Protein AF-A0A6G0UKP2-F1 (afdb_monomer)

Solvent-accessible surface area (backbone atoms only — not comparable to full-atom values): 22882 Å² total; per-residue (Å²): 133,86,82,92,86,83,90,76,91,82,87,79,78,79,82,90,71,89,78,78,77,58,95,48,67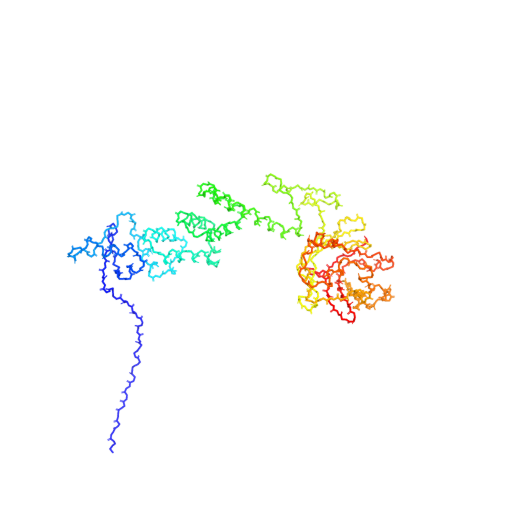,31,33,39,34,22,80,94,44,76,45,80,42,42,44,70,63,44,30,76,52,10,70,52,41,34,45,74,73,64,33,81,91,53,76,84,80,73,79,55,61,46,79,42,85,92,57,55,49,67,60,52,52,55,41,55,51,31,73,76,40,64,86,68,66,43,88,88,49,40,56,60,41,49,52,50,22,59,74,43,50,21,58,73,55,42,52,48,55,49,50,55,59,68,34,60,76,61,50,69,72,54,51,69,71,54,50,51,52,51,49,48,42,40,59,79,68,65,54,60,68,71,55,55,51,50,47,36,54,58,56,15,68,57,53,73,71,59,52,65,70,64,48,49,82,81,75,42,57,71,69,58,37,49,50,29,51,52,44,24,52,52,47,52,50,50,52,46,33,67,73,48,69,69,59,79,83,83,81,56,93,92,39,90,77,74,47,83,29,65,26,89,86,73,73,41,81,35,83,40,95,65,83,95,44,27,56,37,51,43,35,27,60,85,73,78,40,48,29,33,43,46,77,23,28,31,29,22,15,28,72,85,71,46,56,20,62,50,97,92,34,39,18,48,27,52,37,12,34,40,31,44,57,34,32,31,42,37,17,75,54,72,46,87,42,73,87,53,29,36,29,23,27,25,33,31,43,80,38,96,88,68,30,55,39,21,53,77,20,37,46,67,34,97,87,47,59,44,69,80,18,38,44,69,68,19,76,81,69,37,55,66,45,54,54,58,21,41,56,44,80,44,46,38,62,46,31,49,76,80,70,69,23,73,50,62,44,80,39,66,74,69,57,72,78,51,49,71,70,54,52,44,45,28,34,40,35,40,33,35,26,40,85,89,42,70,35,29,48,43,32,40,43,54,87,46,89,51,32,42,31,44,116

Sequence (407 aa):
MTELCDLSHEVFEIPSSSISTPERPFKLLVKNEVFTIDSEKFRKLSPIFAVMCFGRDFENGRELTREIVDEKSHDIAVFIKCLQNSGNINEANFPTILRLATKYQVKSLVEACENFILDAAELNKLRADQVLTLIIAANDHHLRRAVLEHLVLRLGKEDRLTFNRLKLSRFLPSHLYGAVIATNMNMIQAREIERMNGHVFRLERSKVASRRSMCDKCKKIIEASHCDGCRLTLYTSDGAYNAHFQNAVGATYDNAGTPSCYQSKPNLKLPGTLQLVSGQLVVKNAMNLVGSTQALLTLKKDSWLIGTVCDHGSSKNPLIPDSDCKFALCGNATTLCTALGTPGTHSLGEIEGDLGINGTIELPALSDAIMGILKGRWQATLDIQTQGTVVASIKIPSNEDYIDVQQ

Radius of gyration: 35.24 Å; Cα contacts (8 Å, |Δi|>4): 706; chains: 1; bounding box: 110×50×98 Å

Structure (mmCIF, N/CA/C/O backbone):
data_AF-A0A6G0UKP2-F1
#
_entry.id   AF-A0A6G0UKP2-F1
#
loop_
_atom_site.group_PDB
_atom_site.id
_atom_site.type_symbol
_atom_site.label_atom_id
_atom_site.label_alt_id
_atom_site.label_comp_id
_atom_site.label_asym_id
_atom_site.label_entity_id
_atom_site.label_seq_id
_atom_site.pdbx_PDB_ins_code
_atom_site.Cartn_x
_atom_site.Cartn_y
_atom_site.Cartn_z
_atom_site.occupancy
_atom_site.B_iso_or_equiv
_atom_site.auth_seq_id
_atom_site.auth_comp_id
_atom_site.auth_asym_id
_atom_site.auth_atom_id
_atom_site.pdbx_PDB_model_num
ATOM 1 N N . MET A 1 1 ? 80.699 -29.518 6.550 1.00 36.81 1 MET A N 1
ATOM 2 C CA . MET A 1 1 ? 80.566 -28.915 5.212 1.00 36.81 1 MET A CA 1
ATOM 3 C C . MET A 1 1 ? 79.156 -28.342 5.181 1.00 36.81 1 MET A C 1
ATOM 5 O O . MET A 1 1 ? 78.252 -29.095 4.865 1.00 36.81 1 MET A O 1
ATOM 9 N N . THR A 1 2 ? 78.840 -27.191 5.803 1.00 31.08 2 THR A N 1
ATOM 10 C CA . THR A 1 2 ? 79.335 -25.807 5.530 1.00 31.08 2 THR A CA 1
ATOM 11 C C . THR A 1 2 ? 79.247 -25.530 4.026 1.00 31.08 2 THR A C 1
ATOM 13 O O . THR A 1 2 ? 79.860 -26.296 3.295 1.00 31.08 2 THR A O 1
ATOM 16 N N . GLU A 1 3 ? 78.460 -24.598 3.469 1.00 29.59 3 GLU A N 1
ATOM 17 C CA . GLU A 1 3 ? 78.025 -23.209 3.791 1.00 29.59 3 GLU A CA 1
ATOM 18 C C . GLU A 1 3 ? 76.527 -23.025 3.376 1.00 29.59 3 GLU A C 1
ATOM 20 O O . GLU A 1 3 ? 76.052 -23.807 2.560 1.00 29.59 3 GLU A O 1
ATOM 25 N N . LEU A 1 4 ? 75.619 -22.192 3.921 1.00 33.00 4 LEU A N 1
ATOM 26 C CA . LEU A 1 4 ? 75.546 -20.754 4.273 1.00 33.00 4 LEU A CA 1
ATOM 27 C C . LEU A 1 4 ? 75.692 -19.752 3.104 1.00 33.00 4 LEU A C 1
ATOM 29 O O . LEU A 1 4 ? 76.800 -19.530 2.639 1.00 33.00 4 LEU A O 1
ATOM 33 N N . CYS A 1 5 ? 74.563 -19.147 2.690 1.00 28.81 5 CYS A N 1
ATOM 34 C CA . CYS A 1 5 ? 74.317 -17.721 2.347 1.00 28.81 5 CYS A CA 1
ATOM 35 C C . CYS A 1 5 ? 72.982 -17.642 1.556 1.00 28.81 5 CYS A C 1
ATOM 37 O O . CYS A 1 5 ? 72.888 -18.257 0.502 1.00 28.81 5 CYS A O 1
ATOM 39 N N . ASP A 1 6 ? 71.840 -17.140 2.034 1.00 30.05 6 ASP A N 1
ATOM 40 C CA . ASP A 1 6 ? 71.449 -15.869 2.679 1.00 30.05 6 ASP A CA 1
ATOM 41 C C . ASP A 1 6 ? 70.890 -14.829 1.676 1.00 30.05 6 ASP A C 1
ATOM 43 O O . ASP A 1 6 ? 71.486 -14.600 0.627 1.00 30.05 6 ASP A O 1
ATOM 47 N N . LEU A 1 7 ? 69.760 -14.216 2.079 1.00 29.41 7 LEU A N 1
ATOM 48 C CA . LEU A 1 7 ? 69.091 -12.992 1.575 1.00 29.41 7 LEU A CA 1
ATOM 49 C C . LEU A 1 7 ? 68.463 -13.046 0.157 1.00 29.41 7 LEU A C 1
ATOM 51 O O . LEU A 1 7 ? 69.024 -13.605 -0.769 1.00 29.41 7 LEU A O 1
ATOM 55 N N . SER A 1 8 ? 67.303 -12.460 -0.157 1.00 28.69 8 SER A N 1
ATOM 56 C CA . SER A 1 8 ? 66.382 -11.551 0.538 1.00 28.69 8 SER A CA 1
ATOM 57 C C . SER A 1 8 ? 65.118 -11.368 -0.327 1.00 28.69 8 SER A C 1
ATOM 59 O O . SER A 1 8 ? 65.195 -11.458 -1.546 1.00 28.69 8 SER A O 1
ATOM 61 N N . HIS A 1 9 ? 63.986 -11.096 0.331 1.00 33.16 9 HIS A N 1
ATOM 62 C CA . HIS A 1 9 ? 62.784 -10.379 -0.131 1.00 33.16 9 HIS A CA 1
ATOM 63 C C . HIS A 1 9 ? 62.655 -9.976 -1.615 1.00 33.16 9 HIS A C 1
ATOM 65 O O . HIS A 1 9 ? 63.385 -9.111 -2.077 1.00 33.16 9 HIS A O 1
ATOM 71 N N . GLU A 1 10 ? 61.557 -10.409 -2.245 1.00 26.09 10 GLU A N 1
ATOM 72 C CA . GLU A 1 10 ? 60.621 -9.496 -2.920 1.00 26.09 10 GLU A CA 1
ATOM 73 C C . GLU A 1 10 ? 59.236 -10.160 -3.042 1.00 26.09 10 GLU A C 1
ATOM 75 O O . GLU A 1 10 ? 59.048 -11.175 -3.711 1.00 26.09 10 GLU A O 1
ATOM 80 N N . VAL A 1 11 ? 58.256 -9.601 -2.327 1.00 29.59 11 VAL A N 1
ATOM 81 C CA . VAL A 1 11 ? 56.832 -9.895 -2.511 1.00 29.59 11 VAL A CA 1
ATOM 82 C C . VAL A 1 11 ? 56.409 -9.138 -3.764 1.00 29.59 11 VAL A C 1
ATOM 84 O O . VAL A 1 11 ? 56.247 -7.923 -3.716 1.00 29.59 11 VAL A O 1
ATOM 87 N N . PHE A 1 12 ? 56.253 -9.838 -4.886 1.00 27.64 12 PHE A N 1
ATOM 88 C CA . PHE A 1 12 ? 55.600 -9.262 -6.057 1.00 27.64 12 PHE A CA 1
ATOM 89 C C . PHE A 1 12 ? 54.083 -9.341 -5.872 1.00 27.64 12 PHE A C 1
ATOM 91 O O . PHE A 1 12 ? 53.473 -10.408 -5.953 1.00 27.64 12 PHE A O 1
ATOM 98 N N . GLU A 1 13 ? 53.491 -8.181 -5.593 1.00 26.17 13 GLU A N 1
ATOM 99 C CA . GLU A 1 13 ? 52.066 -7.913 -5.752 1.00 26.17 13 GLU A CA 1
ATOM 100 C C . GLU A 1 13 ? 51.617 -8.330 -7.160 1.00 26.17 13 GLU A C 1
ATOM 102 O O . GLU A 1 13 ? 52.235 -7.964 -8.159 1.00 26.17 13 GLU A O 1
ATOM 107 N N . ILE A 1 14 ? 50.525 -9.092 -7.246 1.00 33.19 14 ILE A N 1
ATOM 108 C CA . ILE A 1 14 ? 49.840 -9.380 -8.509 1.00 33.19 14 ILE A CA 1
ATOM 109 C C . ILE A 1 14 ? 48.945 -8.170 -8.812 1.00 33.19 14 ILE A C 1
ATOM 111 O O . ILE A 1 14 ? 47.961 -7.975 -8.092 1.00 33.19 14 ILE A O 1
ATOM 115 N N . PRO A 1 15 ? 49.192 -7.372 -9.868 1.00 31.17 15 PRO A N 1
ATOM 116 C CA . PRO A 1 15 ? 48.238 -6.364 -10.283 1.00 31.17 15 PRO A CA 1
ATOM 117 C C . PRO A 1 15 ? 47.111 -7.071 -11.035 1.00 31.17 15 PRO A C 1
ATOM 119 O O . PRO A 1 15 ? 47.266 -7.559 -12.156 1.00 31.17 15 PRO A O 1
ATOM 122 N N . SER A 1 16 ? 45.948 -7.113 -10.399 1.00 44.06 16 SER A N 1
ATOM 123 C CA . SER A 1 16 ? 44.671 -7.434 -11.019 1.00 44.06 16 SER A CA 1
ATOM 124 C C . SER A 1 16 ? 44.373 -6.463 -12.168 1.00 44.06 16 SER A C 1
ATOM 126 O O . SER A 1 16 ? 43.962 -5.328 -11.936 1.00 44.06 16 SER A O 1
ATOM 128 N N . SER A 1 17 ? 44.546 -6.908 -13.412 1.00 35.50 17 SER A N 1
ATOM 129 C CA . SER A 1 17 ? 43.936 -6.272 -14.588 1.00 35.50 17 SER A CA 1
ATOM 130 C C . SER A 1 17 ? 43.798 -7.273 -15.740 1.00 35.50 17 SER A C 1
ATOM 132 O O . SER A 1 17 ? 44.585 -7.311 -16.680 1.00 35.50 17 SER A O 1
ATOM 134 N N . SER A 1 18 ? 42.772 -8.122 -15.683 1.00 33.22 18 SER A N 1
ATOM 135 C CA . SER A 1 18 ? 42.379 -8.943 -16.830 1.00 33.22 18 SER A CA 1
ATOM 136 C C . SER A 1 18 ? 41.598 -8.094 -17.838 1.00 33.22 18 SER A C 1
ATOM 138 O O . SER A 1 18 ? 40.371 -8.112 -17.893 1.00 33.22 18 SER A O 1
ATOM 140 N N . ILE A 1 19 ? 42.317 -7.346 -18.675 1.00 42.78 19 ILE A N 1
ATOM 141 C CA . ILE A 1 19 ? 41.770 -6.900 -19.959 1.00 42.78 19 ILE A CA 1
ATOM 142 C C . ILE A 1 19 ? 41.821 -8.119 -20.884 1.00 42.78 19 ILE A C 1
ATOM 144 O O . ILE A 1 19 ? 42.862 -8.436 -21.452 1.00 42.78 19 ILE A O 1
ATOM 148 N N . SER A 1 20 ? 40.711 -8.851 -20.992 1.00 40.31 20 SER A N 1
ATOM 149 C CA . SER A 1 20 ? 40.589 -9.954 -21.947 1.00 40.31 20 SER A CA 1
ATOM 150 C C . SER A 1 20 ? 40.549 -9.392 -23.370 1.00 40.31 20 SER A C 1
ATOM 152 O O . SER A 1 20 ? 39.584 -8.722 -23.751 1.00 40.31 20 SER A O 1
ATOM 154 N N . THR A 1 21 ? 41.588 -9.647 -24.157 1.00 46.41 21 THR A N 1
ATOM 155 C CA . THR A 1 21 ? 41.611 -9.383 -25.599 1.00 46.41 21 THR A CA 1
ATOM 156 C C . THR A 1 21 ? 40.528 -10.225 -26.292 1.00 46.41 21 THR A C 1
ATOM 158 O O . THR A 1 21 ? 40.447 -11.424 -26.029 1.00 46.41 21 THR A O 1
ATOM 161 N N . PRO A 1 22 ? 39.676 -9.639 -27.157 1.00 57.50 22 PRO A N 1
ATOM 162 C CA . PRO A 1 22 ? 38.594 -10.376 -27.808 1.00 57.50 22 PRO A CA 1
ATOM 163 C C . PRO A 1 22 ? 39.159 -11.419 -28.782 1.00 57.50 22 PRO A C 1
ATOM 165 O O . PRO A 1 22 ? 39.913 -11.065 -29.687 1.00 57.50 22 PRO A O 1
ATOM 168 N N . GLU A 1 23 ? 38.761 -12.687 -28.629 1.00 61.19 23 GLU A N 1
ATOM 169 C CA . GLU A 1 23 ? 39.230 -13.815 -29.460 1.00 61.19 23 GLU A CA 1
ATOM 170 C C . GLU A 1 23 ? 38.886 -13.637 -30.951 1.00 61.19 23 GLU A C 1
ATOM 172 O O . GLU A 1 23 ? 39.600 -14.129 -31.825 1.00 61.19 23 GLU A O 1
ATOM 177 N N . ARG A 1 24 ? 37.826 -12.872 -31.260 1.00 70.12 24 ARG A N 1
ATOM 178 C CA . ARG A 1 24 ? 37.484 -12.431 -32.620 1.00 70.12 24 ARG A CA 1
ATOM 179 C C . ARG A 1 24 ? 36.865 -11.024 -32.609 1.00 70.12 24 ARG A C 1
ATOM 181 O O . ARG A 1 24 ? 35.644 -10.901 -32.436 1.00 70.12 24 ARG A O 1
ATOM 188 N N . PRO A 1 25 ? 37.668 -9.960 -32.798 1.00 76.81 25 PRO A N 1
ATOM 189 C CA . PRO A 1 25 ? 37.163 -8.593 -32.816 1.00 76.81 25 PRO A CA 1
ATOM 190 C C . PRO A 1 25 ? 36.304 -8.345 -34.061 1.00 76.81 25 PRO A C 1
ATOM 192 O O . PRO A 1 25 ? 36.732 -8.602 -35.186 1.00 76.81 25 PRO A O 1
ATOM 195 N N . PHE A 1 26 ? 35.103 -7.811 -33.854 1.00 84.88 26 PHE A N 1
ATOM 196 C CA . PHE A 1 26 ? 34.195 -7.370 -34.912 1.00 84.88 26 PHE A CA 1
ATOM 197 C C . PHE A 1 26 ? 33.881 -5.892 -34.731 1.00 84.88 26 PHE A C 1
ATOM 199 O O . PHE A 1 26 ? 33.738 -5.410 -33.608 1.00 84.88 26 PHE A O 1
ATOM 206 N N . LYS A 1 27 ? 33.820 -5.155 -35.834 1.00 88.94 27 LYS A N 1
ATOM 207 C CA . LYS A 1 27 ? 33.663 -3.704 -35.855 1.00 88.94 27 LYS A CA 1
ATOM 208 C C . LYS A 1 27 ? 32.218 -3.347 -36.177 1.00 88.94 27 LYS A C 1
ATOM 210 O O . LYS A 1 27 ? 31.668 -3.765 -37.188 1.00 88.94 27 LYS A O 1
ATOM 215 N N . LEU A 1 28 ? 31.599 -2.535 -35.338 1.00 89.50 28 LEU A N 1
ATOM 216 C CA . LEU A 1 28 ? 30.326 -1.894 -35.637 1.00 89.50 28 LEU A CA 1
ATOM 217 C C . LEU A 1 28 ? 30.610 -0.441 -35.999 1.00 89.50 28 LEU A C 1
ATOM 219 O O . LEU A 1 28 ? 31.104 0.311 -35.161 1.00 89.50 28 LEU A O 1
ATOM 223 N N . LEU A 1 29 ? 30.326 -0.056 -37.239 1.00 90.12 29 LEU A N 1
ATOM 224 C CA . LEU A 1 29 ? 30.385 1.329 -37.689 1.00 90.12 29 LEU A CA 1
ATOM 225 C C . LEU A 1 29 ? 29.016 1.969 -37.447 1.00 90.12 29 LEU A C 1
ATOM 227 O O . LEU A 1 29 ? 28.033 1.583 -38.070 1.00 90.12 29 LEU A O 1
ATOM 231 N N . VAL A 1 30 ? 28.937 2.930 -36.532 1.00 91.50 30 VAL A N 1
ATOM 232 C CA . VAL A 1 30 ? 27.705 3.674 -36.241 1.00 91.50 30 VAL A CA 1
ATOM 233 C C . VAL A 1 30 ? 27.963 5.130 -36.587 1.00 91.50 30 VAL A C 1
ATOM 235 O O . VAL A 1 30 ? 28.650 5.843 -35.844 1.00 91.50 30 VAL A O 1
ATOM 238 N N . LYS A 1 31 ? 27.421 5.577 -37.722 1.00 88.00 31 LYS A N 1
ATOM 239 C CA . LYS A 1 31 ? 27.750 6.878 -38.322 1.00 88.00 31 LYS A CA 1
ATOM 240 C C . LYS A 1 31 ? 29.263 7.005 -38.546 1.00 88.00 31 LYS A C 1
ATOM 242 O O . LYS A 1 31 ? 29.802 6.334 -39.414 1.00 88.00 31 LYS A O 1
ATOM 247 N N . ASN A 1 32 ? 29.950 7.810 -37.733 1.00 86.31 32 ASN A N 1
ATOM 248 C CA . ASN A 1 32 ? 31.384 8.082 -37.867 1.00 86.31 32 ASN A CA 1
ATOM 249 C C . ASN A 1 32 ? 32.233 7.417 -36.767 1.00 86.31 32 ASN A C 1
ATOM 251 O O . ASN A 1 32 ? 33.435 7.662 -36.701 1.00 86.31 32 ASN A O 1
ATOM 255 N N . GLU A 1 33 ? 31.632 6.606 -35.891 1.00 92.38 33 GLU A N 1
ATOM 256 C CA . GLU A 1 33 ? 32.331 5.944 -34.782 1.00 92.38 33 GLU A CA 1
ATOM 257 C C . GLU A 1 33 ? 32.397 4.429 -34.988 1.00 92.38 33 GLU A C 1
ATOM 259 O O . GLU A 1 33 ? 31.435 3.808 -35.441 1.00 92.38 33 GLU A O 1
ATOM 264 N N . VAL A 1 34 ? 33.538 3.833 -34.628 1.00 91.94 34 VAL A N 1
ATOM 265 C CA . VAL A 1 34 ? 33.784 2.391 -34.749 1.00 91.94 34 VAL A CA 1
ATOM 266 C C . VAL A 1 34 ? 33.871 1.763 -33.364 1.00 91.94 34 VAL A C 1
ATOM 268 O O . VAL A 1 34 ? 34.773 2.072 -32.587 1.00 91.94 34 VAL A O 1
ATOM 271 N N . PHE A 1 35 ? 32.974 0.823 -33.081 1.00 90.88 35 PHE A N 1
ATOM 272 C CA . PHE A 1 35 ? 32.962 0.043 -31.847 1.00 90.88 35 PHE A CA 1
ATOM 273 C C . PHE A 1 35 ? 33.532 -1.346 -32.106 1.00 90.88 35 PHE A C 1
ATOM 275 O O . PHE A 1 35 ? 33.054 -2.052 -32.989 1.00 90.88 35 PHE A O 1
ATOM 282 N N . THR A 1 36 ? 34.537 -1.757 -31.332 1.00 90.00 36 THR A N 1
ATOM 283 C CA . THR A 1 36 ? 35.075 -3.124 -31.412 1.00 90.00 36 THR A CA 1
ATOM 284 C C . THR A 1 36 ? 34.399 -3.994 -30.361 1.00 90.00 36 THR A C 1
ATOM 286 O O . THR A 1 36 ? 34.449 -3.679 -29.173 1.00 90.00 36 THR A O 1
ATOM 289 N N . ILE A 1 37 ? 33.767 -5.081 -30.797 1.00 89.38 37 ILE A N 1
ATOM 290 C CA . ILE A 1 37 ? 33.046 -6.029 -29.945 1.00 89.38 37 ILE A CA 1
ATOM 291 C C . ILE A 1 37 ? 33.638 -7.436 -30.053 1.00 89.38 37 ILE A C 1
ATOM 293 O O . ILE A 1 37 ? 34.274 -7.793 -31.045 1.00 89.38 37 ILE A O 1
ATOM 297 N N . ASP A 1 38 ? 33.396 -8.243 -29.023 1.00 88.44 38 ASP A N 1
ATOM 298 C CA . ASP A 1 38 ? 33.683 -9.675 -29.031 1.00 88.44 38 ASP A CA 1
ATOM 299 C C . ASP A 1 38 ? 32.523 -10.431 -29.696 1.00 88.44 38 ASP A C 1
ATOM 301 O O . ASP A 1 38 ? 31.425 -10.538 -29.138 1.00 88.44 38 ASP A O 1
ATOM 305 N N . SER A 1 39 ? 32.779 -10.952 -30.897 1.00 86.56 39 SER A N 1
ATOM 306 C CA . SER A 1 39 ? 31.781 -11.650 -31.714 1.00 86.56 39 SER A CA 1
ATOM 307 C C . SER A 1 39 ? 31.173 -12.860 -31.008 1.00 86.56 39 SER A C 1
ATOM 309 O O . SER A 1 39 ? 29.967 -13.088 -31.115 1.00 86.56 39 SER A O 1
ATOM 311 N N . GLU A 1 40 ? 31.987 -13.638 -30.288 1.00 86.69 40 GLU A N 1
ATOM 312 C CA . GLU A 1 40 ? 31.547 -14.877 -29.639 1.00 86.69 40 GLU A CA 1
ATOM 313 C C . GLU A 1 40 ? 30.669 -14.575 -28.428 1.00 86.69 40 GLU A C 1
ATOM 315 O O . GLU A 1 40 ? 29.622 -15.201 -28.226 1.00 86.69 40 GLU A O 1
ATOM 320 N N . LYS A 1 41 ? 31.036 -13.551 -27.650 1.00 87.94 41 LYS A N 1
ATOM 321 C CA . LYS A 1 41 ? 30.213 -13.090 -26.530 1.00 87.94 41 LYS A CA 1
ATOM 322 C C . LYS A 1 41 ? 28.873 -12.531 -27.014 1.00 87.94 41 LYS A C 1
ATOM 324 O O . LYS A 1 41 ? 27.828 -12.903 -26.484 1.00 87.94 41 LYS A O 1
ATOM 329 N N . PHE A 1 42 ? 28.880 -11.677 -28.038 1.00 89.56 42 PHE A N 1
ATOM 330 C CA . PHE A 1 42 ? 27.664 -11.034 -28.549 1.00 89.56 42 PHE A CA 1
ATOM 331 C C . PHE A 1 42 ? 26.713 -12.028 -29.226 1.00 89.56 42 PHE A C 1
ATOM 333 O O . PHE A 1 42 ? 25.501 -11.936 -29.031 1.00 89.56 42 PHE A O 1
ATOM 340 N N . ARG A 1 43 ? 27.245 -13.033 -29.935 1.00 88.81 43 ARG A N 1
ATOM 341 C CA . ARG A 1 43 ? 26.456 -14.130 -30.517 1.00 88.81 43 ARG A CA 1
ATOM 342 C C . ARG A 1 43 ? 25.634 -14.879 -29.469 1.00 88.81 43 ARG A C 1
ATOM 344 O O . ARG A 1 43 ? 24.488 -15.231 -29.734 1.00 88.81 43 ARG A O 1
ATOM 351 N N . LYS A 1 44 ? 26.208 -15.141 -28.292 1.00 90.38 44 LYS A N 1
ATOM 352 C CA . LYS A 1 44 ? 25.513 -15.848 -27.201 1.00 90.38 44 LYS A CA 1
ATOM 353 C C . LYS A 1 44 ? 24.410 -15.000 -26.566 1.00 90.38 44 LYS A C 1
ATOM 355 O O . LYS A 1 44 ? 23.440 -15.550 -26.056 1.00 90.38 44 LYS A O 1
ATOM 360 N N . LEU A 1 45 ? 24.555 -13.675 -26.599 1.00 91.88 45 LEU A N 1
ATOM 361 C CA . LEU A 1 45 ? 23.609 -12.730 -26.001 1.00 91.88 45 LEU A CA 1
ATOM 362 C C . LEU A 1 45 ? 22.390 -12.449 -26.885 1.00 91.88 45 LEU A C 1
ATOM 364 O O . LEU A 1 45 ? 21.346 -12.055 -26.366 1.00 91.88 45 LEU A O 1
ATOM 368 N N . SER A 1 46 ? 22.512 -12.617 -28.205 1.00 93.38 46 SER A N 1
ATOM 369 C CA . SER A 1 46 ? 21.457 -12.253 -29.149 1.00 93.38 46 SER A CA 1
ATOM 370 C C . SER A 1 46 ? 21.486 -13.089 -30.430 1.00 93.38 46 SER A C 1
ATOM 372 O O . SER A 1 46 ? 22.528 -13.175 -31.088 1.00 93.38 46 SER A O 1
ATOM 374 N N . PRO A 1 47 ? 20.323 -13.590 -30.886 1.00 92.31 47 PRO A N 1
ATOM 375 C CA . PRO A 1 47 ? 20.208 -14.197 -32.209 1.00 92.31 47 PRO A CA 1
ATOM 376 C C . PRO A 1 47 ? 20.463 -13.188 -33.342 1.00 92.31 47 PRO A C 1
ATOM 378 O O . PRO A 1 47 ? 20.975 -13.567 -34.393 1.00 92.31 47 PRO A O 1
ATOM 381 N N . ILE A 1 48 ? 20.170 -11.899 -33.135 1.00 91.56 48 ILE A N 1
ATOM 382 C CA . ILE A 1 48 ? 20.454 -10.846 -34.117 1.00 91.56 48 ILE A CA 1
ATOM 383 C C . ILE A 1 48 ? 21.961 -10.654 -34.263 1.00 91.56 48 ILE A C 1
ATOM 385 O O . ILE A 1 48 ? 22.450 -10.616 -35.388 1.00 91.56 48 ILE A O 1
ATOM 389 N N . PHE A 1 49 ? 22.717 -10.611 -33.160 1.00 89.88 49 PHE A N 1
ATOM 390 C CA . PHE A 1 49 ? 24.180 -10.551 -33.241 1.00 89.88 49 PHE A CA 1
ATOM 391 C C . PHE A 1 49 ? 24.791 -11.845 -33.791 1.00 89.88 49 PHE A C 1
ATOM 393 O O . PHE A 1 49 ? 25.798 -11.784 -34.490 1.00 89.88 49 PHE A O 1
ATOM 400 N N . ALA A 1 50 ? 24.165 -13.005 -33.570 1.00 88.12 50 ALA A N 1
ATOM 401 C CA . ALA A 1 50 ? 24.588 -14.250 -34.209 1.00 88.12 50 ALA A CA 1
ATOM 402 C C . ALA A 1 50 ? 24.528 -14.154 -35.742 1.00 88.12 50 ALA A C 1
ATOM 404 O O . ALA A 1 50 ? 25.498 -14.488 -36.418 1.00 88.12 50 ALA A O 1
ATOM 405 N N . VAL A 1 51 ? 23.424 -13.641 -36.292 1.00 87.81 51 VAL A N 1
ATOM 406 C CA . VAL A 1 51 ? 23.283 -13.418 -37.740 1.00 87.81 51 VAL A CA 1
ATOM 407 C C . VAL A 1 51 ? 24.171 -12.264 -38.214 1.00 87.81 51 VAL A C 1
ATOM 409 O O . VAL A 1 51 ? 24.784 -12.359 -39.272 1.00 87.81 51 VAL A O 1
ATOM 412 N N . MET A 1 52 ? 24.288 -11.191 -37.433 1.00 85.56 52 MET A N 1
ATOM 413 C CA . MET A 1 52 ? 25.083 -10.016 -37.796 1.00 85.56 52 MET A CA 1
ATOM 414 C C . MET A 1 52 ? 26.581 -10.315 -37.872 1.00 85.56 52 MET A C 1
ATOM 416 O O . MET A 1 52 ? 27.243 -9.739 -38.723 1.00 85.56 52 MET A O 1
ATOM 420 N N . CYS A 1 53 ? 27.110 -11.190 -37.014 1.00 83.38 53 CYS A N 1
ATOM 421 C CA . CYS A 1 53 ? 28.538 -11.515 -36.980 1.00 83.38 53 CYS A CA 1
ATOM 422 C C . CYS A 1 53 ? 28.898 -12.792 -37.772 1.00 83.38 53 CYS A C 1
ATOM 424 O O . CYS A 1 53 ? 30.069 -12.992 -38.095 1.00 83.38 53 CYS A O 1
ATOM 426 N N . PHE A 1 54 ? 27.925 -13.676 -38.050 1.00 79.62 54 PHE A N 1
ATOM 427 C CA . PHE A 1 54 ? 28.156 -15.008 -38.646 1.00 79.62 54 PHE A CA 1
ATOM 428 C C . PHE A 1 54 ? 27.140 -15.398 -39.744 1.00 79.62 54 PHE A C 1
ATOM 430 O O . PHE A 1 54 ? 26.999 -16.579 -40.062 1.00 79.62 54 PHE A O 1
ATOM 437 N N . GLY A 1 55 ? 26.386 -14.444 -40.294 1.00 73.38 55 GLY A N 1
ATOM 438 C CA . GLY A 1 55 ? 25.376 -14.682 -41.332 1.00 73.38 55 GLY A CA 1
ATOM 439 C C . GLY A 1 55 ? 25.942 -15.179 -42.671 1.00 73.38 55 GLY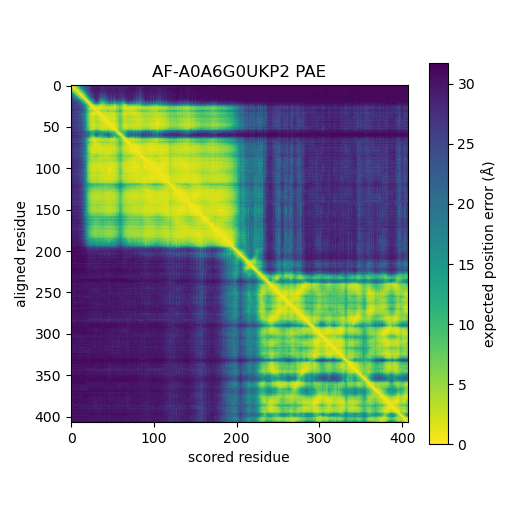 A C 1
ATOM 440 O O . GLY A 1 55 ? 27.150 -15.235 -42.886 1.00 73.38 55 GLY A O 1
ATOM 441 N N . ARG A 1 56 ? 25.056 -15.534 -43.608 1.00 62.00 56 ARG A N 1
ATOM 442 C CA . ARG A 1 56 ? 25.454 -16.049 -44.935 1.00 62.00 56 ARG A CA 1
ATOM 443 C C . ARG A 1 56 ? 26.127 -15.000 -45.828 1.00 62.00 56 ARG A C 1
ATOM 445 O O . ARG A 1 56 ? 26.927 -15.365 -46.675 1.00 62.00 56 ARG A O 1
ATOM 452 N N . ASP A 1 57 ? 25.904 -13.715 -45.560 1.00 57.88 57 ASP A N 1
ATOM 453 C CA . ASP A 1 57 ? 26.570 -12.603 -46.259 1.00 57.88 57 ASP A CA 1
ATOM 454 C C . ASP A 1 57 ? 28.094 -12.548 -46.004 1.00 57.88 57 ASP A C 1
ATOM 456 O O . ASP A 1 57 ? 28.793 -11.742 -46.608 1.00 57.88 57 ASP A O 1
ATOM 460 N N . PHE A 1 58 ? 28.625 -13.394 -45.109 1.00 60.53 58 PHE A N 1
ATOM 461 C CA . PHE A 1 58 ? 30.053 -13.488 -44.782 1.00 60.53 58 PHE A CA 1
ATOM 462 C C . PHE A 1 58 ? 30.796 -14.575 -45.582 1.00 60.53 58 PHE A C 1
ATOM 464 O O . PHE A 1 58 ? 31.936 -14.921 -45.242 1.00 60.53 58 PHE A O 1
ATOM 471 N N . GLU A 1 59 ? 30.184 -15.109 -46.646 1.00 47.59 59 GLU A N 1
ATOM 472 C CA . GLU A 1 59 ? 30.873 -15.952 -47.627 1.00 47.59 59 GLU A CA 1
ATOM 473 C C . GLU A 1 59 ? 32.114 -15.206 -48.163 1.00 47.59 59 GLU A C 1
ATOM 475 O O . GLU A 1 59 ? 32.015 -14.139 -48.763 1.00 47.59 59 GLU A O 1
ATOM 480 N N . ASN A 1 60 ? 33.300 -15.777 -47.910 1.00 49.03 60 ASN A N 1
ATOM 481 C CA . ASN A 1 60 ? 34.657 -15.278 -48.219 1.00 49.03 60 ASN A CA 1
ATOM 482 C C . ASN A 1 60 ? 35.389 -14.441 -47.147 1.00 49.03 60 ASN A C 1
ATOM 484 O O . ASN A 1 60 ? 36.486 -13.945 -47.412 1.00 49.03 60 ASN A O 1
ATOM 488 N N . GLY A 1 61 ? 34.877 -14.357 -45.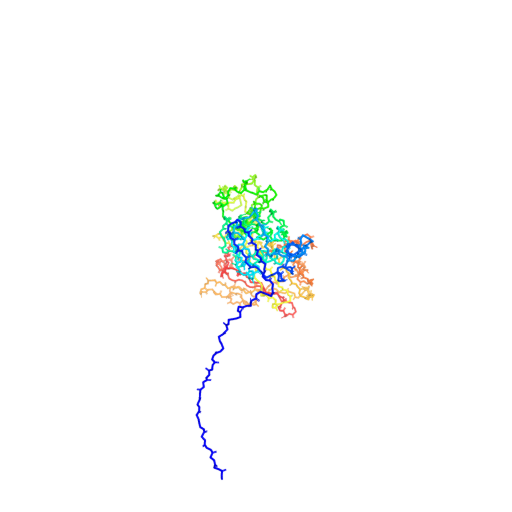914 1.00 54.53 61 GLY A N 1
ATOM 489 C CA . GLY A 1 61 ? 35.718 -14.153 -44.722 1.00 54.53 61 GLY A CA 1
ATOM 490 C C . GLY A 1 61 ? 36.480 -12.825 -44.594 1.00 54.53 61 GLY A C 1
ATOM 491 O O . GLY A 1 61 ? 37.519 -12.806 -43.936 1.00 54.53 61 GLY A O 1
ATOM 492 N N . ARG A 1 62 ? 36.017 -11.719 -45.197 1.00 55.22 62 ARG A N 1
ATOM 493 C CA . ARG A 1 62 ? 36.777 -10.448 -45.187 1.00 55.22 62 ARG A CA 1
ATOM 494 C C . ARG A 1 62 ? 36.124 -9.251 -44.512 1.00 55.22 62 ARG A C 1
ATOM 496 O O . ARG A 1 62 ? 36.857 -8.384 -44.044 1.00 55.22 62 ARG A O 1
ATOM 503 N N . GLU A 1 63 ? 34.806 -9.188 -44.385 1.00 59.97 63 GLU A N 1
ATOM 504 C CA . GLU A 1 63 ? 34.189 -8.034 -43.729 1.00 59.97 63 GLU A CA 1
ATOM 505 C C . GLU A 1 63 ? 33.987 -8.321 -42.243 1.00 59.97 63 GLU A C 1
ATOM 507 O O . GLU A 1 63 ? 33.048 -8.980 -41.829 1.00 59.97 63 GLU A O 1
ATOM 512 N N . LEU A 1 64 ? 34.917 -7.844 -41.414 1.00 73.81 64 LEU A N 1
ATOM 513 C CA . LEU A 1 64 ? 34.780 -7.814 -39.952 1.00 73.81 64 LEU A CA 1
ATOM 514 C C . LEU A 1 64 ? 34.107 -6.516 -39.488 1.00 73.81 64 LEU A C 1
ATOM 516 O O . LEU A 1 64 ? 34.357 -6.073 -38.370 1.00 73.81 64 LEU A O 1
ATOM 520 N N . THR A 1 65 ? 33.315 -5.879 -40.354 1.00 80.88 65 THR A N 1
ATOM 521 C CA . THR A 1 65 ? 32.670 -4.594 -40.084 1.00 80.88 65 THR A CA 1
ATOM 522 C C . THR A 1 65 ? 31.208 -4.635 -40.515 1.00 80.88 65 THR A C 1
ATOM 524 O O . THR A 1 65 ? 30.911 -5.081 -41.618 1.00 80.88 65 THR A O 1
ATOM 527 N N . ARG A 1 66 ? 30.296 -4.131 -39.680 1.00 85.25 66 ARG A N 1
ATOM 528 C CA . ARG A 1 66 ? 28.886 -3.908 -40.038 1.00 85.25 66 ARG A CA 1
ATOM 529 C C . ARG A 1 66 ? 28.497 -2.467 -39.755 1.00 85.25 66 ARG A C 1
ATOM 531 O O . ARG A 1 66 ? 28.803 -1.951 -38.682 1.00 85.25 66 ARG A O 1
ATOM 538 N N . GLU A 1 67 ? 27.798 -1.841 -40.692 1.00 86.88 67 GLU A N 1
ATOM 539 C CA . GLU A 1 67 ? 27.259 -0.497 -40.505 1.00 86.88 67 GLU A CA 1
ATOM 540 C C . GLU A 1 67 ? 25.866 -0.534 -39.854 1.00 86.88 67 GLU A C 1
ATOM 542 O O . GLU A 1 67 ? 25.000 -1.318 -40.248 1.00 86.88 67 GLU A O 1
ATOM 547 N N . ILE A 1 68 ? 25.652 0.321 -38.852 1.00 88.62 68 ILE A N 1
ATOM 548 C CA . ILE A 1 68 ? 24.364 0.579 -38.203 1.00 88.62 68 ILE A CA 1
ATOM 549 C C . ILE A 1 68 ? 23.992 2.032 -38.505 1.00 88.62 68 ILE A C 1
ATOM 551 O O . ILE A 1 68 ? 24.548 2.970 -37.931 1.00 88.62 68 ILE A O 1
ATOM 555 N N . VAL A 1 69 ? 23.044 2.210 -39.423 1.00 87.12 69 VAL A N 1
ATOM 556 C CA . VAL A 1 69 ? 22.666 3.527 -39.966 1.00 87.12 69 VAL A CA 1
ATOM 557 C C . VAL A 1 69 ? 21.551 4.220 -39.182 1.00 87.12 69 VAL A C 1
ATOM 559 O O . VAL A 1 69 ? 21.410 5.440 -39.239 1.00 87.12 69 VAL A O 1
ATOM 562 N N . ASP A 1 70 ? 20.756 3.459 -38.435 1.00 90.31 70 ASP A N 1
ATOM 563 C CA . ASP A 1 70 ? 19.518 3.922 -37.808 1.00 90.31 70 ASP A CA 1
ATOM 564 C C . ASP A 1 70 ? 19.662 4.224 -36.307 1.00 90.31 70 ASP A C 1
ATOM 566 O O . ASP A 1 70 ? 18.670 4.444 -35.616 1.00 90.31 70 ASP A O 1
ATOM 570 N N . GLU A 1 71 ? 20.896 4.284 -35.797 1.00 93.56 71 GLU A N 1
ATOM 571 C CA . GLU A 1 71 ? 21.190 4.539 -34.384 1.00 93.56 71 GLU A CA 1
ATOM 572 C C . GLU A 1 71 ? 22.202 5.668 -34.177 1.00 93.56 71 GLU A C 1
ATOM 574 O O . GLU A 1 71 ? 22.980 6.041 -35.059 1.00 93.56 71 GLU A O 1
ATOM 579 N N . LYS A 1 72 ? 22.195 6.249 -32.974 1.00 93.69 72 LYS A N 1
ATOM 580 C CA . LYS A 1 72 ? 23.216 7.212 -32.549 1.00 93.69 72 LYS A CA 1
ATOM 581 C C . LYS A 1 72 ? 24.394 6.467 -31.931 1.00 93.69 72 LYS A C 1
ATOM 583 O O . LYS A 1 72 ? 24.204 5.538 -31.152 1.00 93.69 72 LYS A O 1
ATOM 588 N N . SER A 1 73 ? 25.606 6.939 -32.205 1.00 94.00 73 SER A N 1
ATOM 589 C CA . SER A 1 73 ? 26.835 6.338 -31.677 1.00 94.00 73 SER A CA 1
ATOM 590 C C . SER A 1 73 ? 26.859 6.339 -30.143 1.00 94.00 73 SER A C 1
ATOM 592 O O . SER A 1 73 ? 27.169 5.320 -29.534 1.00 94.00 73 SER A O 1
ATOM 594 N N . HIS A 1 74 ? 26.378 7.419 -29.512 1.00 94.69 74 HIS A N 1
ATOM 595 C CA . HIS A 1 74 ? 26.199 7.492 -28.057 1.00 94.69 74 HIS A CA 1
ATOM 596 C C . HIS A 1 74 ? 25.281 6.388 -27.501 1.00 94.69 74 HIS A C 1
ATOM 598 O O . HIS A 1 74 ? 25.626 5.743 -26.513 1.00 94.69 74 HIS A O 1
ATOM 604 N N . ASP A 1 75 ? 24.141 6.134 -28.149 1.00 95.12 75 ASP A N 1
ATOM 605 C CA . ASP A 1 75 ? 23.168 5.136 -27.689 1.00 95.12 75 ASP A CA 1
ATOM 606 C C . ASP A 1 75 ? 23.767 3.721 -27.760 1.00 95.12 75 ASP A C 1
ATOM 608 O O . ASP A 1 75 ? 23.630 2.934 -26.822 1.00 95.12 75 ASP A O 1
ATOM 612 N N . ILE A 1 76 ? 24.505 3.422 -28.838 1.00 95.25 76 ILE A N 1
ATOM 613 C CA . ILE A 1 76 ? 25.223 2.150 -29.002 1.00 95.25 76 ILE A CA 1
ATOM 614 C C . ILE A 1 76 ? 26.357 2.005 -27.982 1.00 95.25 76 ILE A C 1
ATOM 616 O O . ILE A 1 76 ? 26.519 0.928 -27.409 1.00 95.25 76 ILE A O 1
ATOM 620 N N . ALA A 1 77 ? 27.104 3.073 -27.692 1.00 94.31 77 ALA A N 1
ATOM 621 C CA . ALA A 1 77 ? 28.156 3.052 -26.678 1.00 94.31 77 ALA A CA 1
ATOM 622 C C . ALA A 1 77 ? 27.598 2.690 -25.290 1.00 94.31 77 ALA A C 1
ATOM 624 O O . ALA A 1 77 ? 28.128 1.813 -24.601 1.00 94.31 77 ALA A O 1
ATOM 625 N N . VAL A 1 78 ? 26.493 3.331 -24.894 1.00 95.19 78 VAL A N 1
ATOM 626 C CA . VAL A 1 78 ? 25.817 3.076 -23.613 1.00 95.19 78 VAL A CA 1
ATOM 627 C C . VAL A 1 78 ? 25.238 1.658 -23.570 1.00 95.19 78 VAL A C 1
ATOM 629 O O . VAL A 1 78 ? 25.368 0.972 -22.554 1.00 95.19 78 VAL A O 1
ATOM 632 N N . PHE A 1 79 ? 24.684 1.176 -24.683 1.00 96.31 79 PHE A N 1
ATOM 633 C CA . PHE A 1 79 ? 24.197 -0.196 -24.818 1.00 96.31 79 PHE A CA 1
ATOM 634 C C . PHE A 1 79 ? 25.302 -1.245 -24.668 1.00 96.31 79 PHE A C 1
ATOM 636 O O . PHE A 1 79 ? 25.158 -2.162 -23.862 1.00 96.31 79 PHE A O 1
ATOM 643 N N . ILE A 1 80 ? 26.436 -1.086 -25.359 1.00 93.75 80 ILE A N 1
ATOM 644 C CA . ILE A 1 80 ? 27.589 -1.993 -25.240 1.00 93.75 80 ILE A CA 1
ATOM 645 C C . ILE A 1 80 ? 28.113 -2.020 -23.799 1.00 93.75 80 ILE A C 1
ATOM 647 O O . ILE A 1 80 ? 28.393 -3.096 -23.267 1.00 93.75 80 ILE A O 1
ATOM 651 N N . LYS A 1 81 ? 28.180 -0.861 -23.130 1.00 94.25 81 LYS A N 1
ATOM 652 C CA . LYS A 1 81 ? 28.575 -0.781 -21.717 1.00 94.25 81 LYS A CA 1
ATOM 653 C C . LYS A 1 81 ? 27.627 -1.580 -20.810 1.00 94.25 81 LYS A C 1
ATOM 655 O O . LYS A 1 81 ? 28.086 -2.292 -19.917 1.00 94.25 81 LYS A O 1
ATOM 660 N N . CYS A 1 82 ? 26.318 -1.512 -21.059 1.00 94.12 82 CYS A N 1
ATOM 661 C CA . CYS A 1 82 ? 25.320 -2.259 -20.286 1.00 94.12 82 CYS A CA 1
ATOM 662 C C . CYS A 1 82 ? 25.306 -3.763 -20.607 1.00 94.12 82 CYS A C 1
ATOM 664 O O . CYS A 1 82 ? 25.023 -4.565 -19.722 1.00 94.12 82 CYS A O 1
ATOM 666 N N . LEU A 1 83 ? 25.680 -4.171 -21.827 1.00 91.94 83 LEU A N 1
ATOM 667 C CA . LEU A 1 83 ? 25.888 -5.586 -22.170 1.00 91.94 83 LEU A CA 1
ATOM 668 C C . LEU A 1 83 ? 27.070 -6.207 -21.420 1.00 91.94 83 LEU A C 1
ATOM 670 O O . LEU A 1 83 ? 27.080 -7.409 -21.154 1.00 91.94 83 LEU A O 1
ATOM 674 N N . GLN A 1 84 ? 28.091 -5.408 -21.110 1.00 88.94 84 GLN A N 1
ATOM 675 C CA . GLN A 1 84 ? 29.240 -5.863 -20.332 1.00 88.94 84 GLN A CA 1
ATOM 676 C C . GLN A 1 84 ? 28.924 -5.928 -18.837 1.00 88.94 84 GLN A C 1
ATOM 678 O O . GLN A 1 84 ? 29.331 -6.883 -18.180 1.00 88.94 84 GLN A O 1
ATOM 683 N N . ASN A 1 85 ? 28.206 -4.930 -18.318 1.00 91.19 85 ASN A N 1
ATOM 684 C CA . ASN A 1 85 ? 27.761 -4.877 -16.932 1.00 91.19 85 ASN A CA 1
ATOM 685 C C . ASN A 1 85 ? 26.380 -4.206 -16.843 1.00 91.19 85 ASN A C 1
ATOM 687 O O . ASN A 1 85 ? 26.258 -2.990 -17.030 1.00 91.19 85 ASN A O 1
ATOM 691 N N . SER A 1 86 ? 25.365 -5.003 -16.505 1.00 90.75 86 SER A N 1
ATOM 692 C CA . SER A 1 86 ? 23.971 -4.572 -16.370 1.00 90.75 86 SER A CA 1
ATOM 693 C C . SER A 1 86 ? 23.730 -3.617 -15.196 1.00 90.75 86 SER A C 1
ATOM 695 O O . SER A 1 86 ? 22.737 -2.899 -15.206 1.00 90.75 86 SER A O 1
ATOM 697 N N . GLY A 1 87 ? 24.647 -3.527 -14.226 1.00 89.12 87 GLY A N 1
ATOM 698 C CA . GLY A 1 87 ? 24.584 -2.550 -13.130 1.00 89.12 87 GLY A CA 1
ATOM 699 C C . GLY A 1 87 ? 24.773 -1.092 -13.569 1.00 89.12 87 GLY A C 1
ATOM 700 O O . GLY A 1 87 ? 24.643 -0.185 -12.759 1.00 89.12 87 GLY A O 1
ATOM 701 N N . ASN A 1 88 ? 25.077 -0.845 -14.848 1.00 92.94 88 ASN A N 1
ATOM 702 C CA . ASN A 1 88 ? 25.128 0.505 -15.414 1.00 92.94 88 ASN A CA 1
ATOM 703 C C . ASN A 1 88 ? 23.749 1.048 -15.831 1.00 92.94 88 ASN A C 1
ATOM 705 O O . ASN A 1 88 ? 23.676 2.190 -16.293 1.00 92.94 88 ASN A O 1
ATOM 709 N N . ILE A 1 89 ? 22.681 0.251 -15.722 1.00 94.25 89 ILE A N 1
ATOM 710 C CA . ILE A 1 89 ? 21.314 0.699 -16.010 1.00 94.25 89 ILE A CA 1
ATOM 711 C C . ILE A 1 89 ? 20.889 1.719 -14.949 1.00 94.25 89 ILE A C 1
ATOM 713 O O . ILE A 1 89 ? 21.034 1.486 -13.753 1.00 94.25 89 ILE A O 1
ATOM 717 N N . ASN A 1 90 ? 20.369 2.854 -15.404 1.00 93.50 90 ASN A N 1
ATOM 718 C CA . ASN A 1 90 ? 19.838 3.924 -14.571 1.00 93.50 90 ASN A CA 1
ATOM 719 C C . ASN A 1 90 ? 18.650 4.598 -15.267 1.00 93.50 90 ASN A C 1
ATOM 721 O O . ASN A 1 90 ? 18.312 4.291 -16.408 1.00 93.50 90 ASN A O 1
ATOM 725 N N . GLU A 1 91 ? 18.012 5.551 -14.602 1.00 92.25 91 GLU A N 1
ATOM 726 C CA . GLU A 1 91 ? 16.804 6.208 -15.093 1.00 92.25 91 GLU A CA 1
ATOM 727 C C . GLU A 1 91 ? 17.017 7.034 -16.367 1.00 92.25 91 GLU A C 1
ATOM 729 O O . GLU A 1 91 ? 16.084 7.200 -17.154 1.00 92.25 91 GLU A O 1
ATOM 734 N N . ALA A 1 92 ? 18.235 7.534 -16.590 1.00 93.50 92 ALA A N 1
ATOM 735 C CA . ALA A 1 92 ? 18.566 8.337 -17.762 1.00 93.50 92 ALA A CA 1
ATOM 736 C C . ALA A 1 92 ? 18.764 7.474 -19.015 1.00 93.50 92 ALA A C 1
ATOM 738 O O . ALA A 1 92 ? 18.372 7.877 -20.110 1.00 93.50 92 ALA A O 1
ATOM 739 N N . ASN A 1 93 ? 19.366 6.289 -18.868 1.00 95.19 93 ASN A N 1
ATOM 740 C CA . ASN A 1 93 ? 19.640 5.395 -19.993 1.00 95.19 93 ASN A CA 1
ATOM 741 C C . ASN A 1 93 ? 18.583 4.301 -20.194 1.00 95.19 93 ASN A C 1
ATOM 743 O O . ASN A 1 93 ? 18.541 3.713 -21.276 1.00 95.19 93 ASN A O 1
ATOM 747 N N . PHE A 1 94 ? 17.705 4.064 -19.214 1.00 96.06 94 PHE A N 1
ATOM 748 C CA . PHE A 1 94 ? 16.707 2.996 -19.237 1.00 96.06 94 PHE A CA 1
ATOM 749 C C . PHE A 1 94 ? 15.901 2.920 -20.549 1.00 96.06 94 PHE A C 1
ATOM 751 O O . PHE A 1 94 ? 15.881 1.840 -21.145 1.00 96.06 94 PHE A O 1
ATOM 758 N N . PRO A 1 95 ? 15.295 4.012 -21.072 1.00 96.00 95 PRO A N 1
ATOM 759 C CA . PRO A 1 95 ? 14.505 3.930 -22.305 1.00 96.00 95 PRO A CA 1
ATOM 760 C C . PRO A 1 95 ? 15.344 3.501 -23.511 1.00 96.00 95 PRO A C 1
ATOM 762 O O . PRO A 1 95 ? 14.914 2.683 -24.323 1.00 96.00 95 PRO A O 1
ATOM 765 N N . THR A 1 96 ? 16.571 4.018 -23.609 1.00 96.50 96 THR A N 1
ATOM 766 C CA . THR A 1 96 ? 17.508 3.684 -24.685 1.00 96.50 96 THR A CA 1
ATOM 767 C C . THR A 1 96 ? 17.942 2.225 -24.601 1.00 96.50 96 THR A C 1
ATOM 769 O O . THR A 1 96 ? 17.924 1.523 -25.613 1.00 96.50 96 THR A O 1
ATOM 772 N N . ILE A 1 97 ? 18.289 1.750 -23.401 1.00 97.25 97 ILE A N 1
ATOM 773 C CA . ILE A 1 97 ? 18.703 0.364 -23.183 1.00 97.25 97 ILE A CA 1
ATOM 774 C C . ILE A 1 97 ? 17.566 -0.599 -23.502 1.00 97.25 97 ILE A C 1
ATOM 776 O O . ILE A 1 97 ? 17.786 -1.548 -24.249 1.00 97.25 97 ILE A O 1
ATOM 780 N N . LEU A 1 98 ? 16.355 -0.338 -23.011 1.00 97.31 98 LEU A N 1
ATOM 781 C CA . LEU A 1 98 ? 15.201 -1.196 -23.259 1.00 97.31 98 LEU A CA 1
ATOM 782 C C . LEU A 1 98 ? 14.854 -1.271 -24.753 1.00 97.31 98 LEU A C 1
ATOM 784 O O . LEU A 1 98 ? 14.632 -2.363 -25.287 1.00 97.31 98 LEU A O 1
ATOM 788 N N . ARG A 1 99 ? 14.884 -0.131 -25.453 1.00 96.81 99 ARG A N 1
ATOM 789 C CA . ARG A 1 99 ? 14.650 -0.061 -26.900 1.00 96.81 99 ARG A CA 1
ATOM 790 C C . ARG A 1 99 ? 15.660 -0.890 -27.683 1.00 96.81 99 ARG A C 1
ATOM 792 O O . ARG A 1 99 ? 15.271 -1.684 -28.540 1.00 96.81 99 ARG A O 1
ATOM 799 N N . LEU A 1 100 ? 16.950 -0.727 -27.386 1.00 96.62 100 LEU A N 1
ATOM 800 C CA . LEU A 1 100 ? 18.026 -1.443 -28.075 1.00 96.62 100 LEU A CA 1
ATOM 801 C C . LEU A 1 100 ? 18.067 -2.928 -27.698 1.00 96.62 100 LEU A C 1
ATOM 803 O O . LEU A 1 100 ? 18.273 -3.767 -28.572 1.00 96.62 100 LEU A O 1
ATOM 807 N N . ALA A 1 101 ? 17.799 -3.274 -26.437 1.00 96.94 101 ALA A N 1
ATOM 808 C CA . ALA A 1 101 ? 17.683 -4.658 -25.986 1.00 96.94 101 ALA A CA 1
ATOM 809 C C . ALA A 1 101 ? 16.533 -5.378 -26.698 1.00 96.94 101 ALA A C 1
ATOM 811 O O . ALA A 1 101 ? 16.703 -6.514 -27.135 1.00 96.94 101 ALA A O 1
ATOM 812 N N . THR A 1 102 ? 15.400 -4.700 -26.890 1.00 96.56 102 THR A N 1
ATOM 813 C CA . THR A 1 102 ? 14.255 -5.241 -27.634 1.00 96.56 102 THR A CA 1
ATOM 814 C C . THR A 1 102 ? 14.575 -5.370 -29.126 1.00 96.56 102 THR A C 1
ATOM 816 O O . THR A 1 102 ? 14.389 -6.443 -29.699 1.00 96.56 102 THR A O 1
ATOM 819 N N . LYS A 1 103 ? 15.140 -4.323 -29.749 1.00 95.12 103 LYS A N 1
ATOM 820 C CA . LYS A 1 103 ? 15.536 -4.315 -31.171 1.00 95.12 103 LYS A CA 1
ATOM 821 C C . LYS A 1 103 ? 16.538 -5.423 -31.503 1.00 95.12 103 LYS A C 1
ATOM 823 O O . LYS A 1 103 ? 16.355 -6.149 -32.477 1.00 95.12 103 LYS A O 1
ATOM 828 N N . TYR A 1 104 ? 17.579 -5.571 -30.686 1.00 95.38 104 TYR A N 1
ATOM 829 C CA . TYR A 1 104 ? 18.605 -6.600 -30.859 1.00 95.38 104 TYR A CA 1
ATOM 830 C C . TYR A 1 104 ? 18.268 -7.908 -30.138 1.00 95.38 104 TYR A C 1
ATOM 832 O O . TYR A 1 104 ? 19.110 -8.794 -30.096 1.00 95.38 104 TYR A O 1
ATOM 840 N N . GLN A 1 105 ? 17.065 -8.077 -29.588 1.00 95.81 105 GLN A N 1
ATOM 841 C CA . GLN A 1 105 ? 16.610 -9.315 -28.939 1.00 95.81 105 GLN A CA 1
ATOM 842 C C . GLN A 1 105 ? 17.554 -9.853 -27.843 1.00 95.81 105 GLN A C 1
ATOM 844 O O . GLN A 1 105 ? 17.787 -11.059 -27.736 1.00 95.81 105 GLN A O 1
ATOM 849 N N . VAL A 1 106 ? 18.102 -8.964 -27.013 1.00 96.81 106 VAL A N 1
ATOM 850 C CA . VAL A 1 106 ? 18.951 -9.326 -25.870 1.00 96.81 106 VAL A CA 1
ATOM 851 C C . VAL A 1 106 ? 18.077 -9.555 -24.636 1.00 96.81 106 VAL A C 1
ATOM 853 O O . VAL A 1 106 ? 17.847 -8.643 -23.842 1.00 96.81 106 VAL A O 1
ATOM 856 N N . LYS A 1 107 ? 17.591 -10.789 -24.462 1.00 94.94 107 LYS A N 1
ATOM 857 C CA . LYS A 1 107 ? 16.660 -11.147 -23.372 1.00 94.94 107 LYS A CA 1
ATOM 858 C C . LYS A 1 107 ? 17.207 -10.838 -21.978 1.00 94.94 107 LYS A C 1
ATOM 860 O O . LYS A 1 107 ? 16.505 -10.234 -21.178 1.00 94.94 107 LYS A O 1
ATOM 865 N N . SER A 1 108 ? 18.471 -11.175 -21.721 1.00 95.19 108 SER A N 1
ATOM 866 C CA . SER A 1 108 ? 19.111 -10.939 -20.419 1.00 95.19 108 SER A CA 1
ATOM 867 C C . SER A 1 108 ? 19.146 -9.460 -20.029 1.00 95.19 108 SER A C 1
ATOM 869 O O . SER A 1 108 ? 19.066 -9.127 -18.849 1.00 95.19 108 SER A O 1
ATOM 871 N N . LEU A 1 109 ? 19.236 -8.556 -21.009 1.00 95.88 109 LEU A N 1
ATOM 872 C CA . LEU A 1 109 ? 19.248 -7.121 -20.752 1.00 95.88 109 LEU A CA 1
ATOM 873 C C . LEU A 1 109 ? 17.833 -6.561 -20.557 1.00 95.88 109 LEU A C 1
ATOM 875 O O . LEU A 1 109 ? 17.651 -5.667 -19.738 1.00 95.88 109 LEU A O 1
ATOM 879 N N . VAL A 1 110 ? 16.827 -7.128 -21.236 1.00 96.62 110 VAL A N 1
ATOM 880 C CA . VAL A 1 110 ? 15.411 -6.835 -20.949 1.00 96.62 110 VAL A CA 1
ATOM 881 C C . VAL A 1 110 ? 15.067 -7.250 -19.515 1.00 96.62 110 VAL A C 1
ATOM 883 O O . VAL A 1 110 ? 14.516 -6.450 -18.767 1.00 96.62 110 VAL A O 1
ATOM 886 N N . GLU A 1 111 ? 15.465 -8.452 -19.094 1.00 95.62 111 GLU A N 1
ATOM 887 C CA . GLU A 1 111 ? 15.276 -8.930 -17.716 1.00 95.62 111 GLU A CA 1
ATOM 888 C C . GLU A 1 111 ? 15.991 -8.033 -16.696 1.00 95.62 111 GLU A C 1
ATOM 890 O O . GLU A 1 111 ? 15.435 -7.722 -15.644 1.00 95.62 111 GLU A O 1
ATOM 895 N N . ALA A 1 112 ? 17.198 -7.553 -17.012 1.00 95.25 112 ALA A N 1
ATOM 896 C CA . ALA A 1 112 ? 17.908 -6.600 -16.163 1.00 95.25 112 ALA A CA 1
ATOM 897 C C . ALA A 1 112 ? 17.167 -5.256 -16.030 1.00 95.25 112 ALA A C 1
ATOM 899 O O . ALA A 1 112 ? 17.098 -4.709 -14.930 1.00 95.25 112 ALA A O 1
ATOM 900 N N . CYS A 1 113 ? 16.568 -4.744 -17.112 1.00 95.94 113 CYS A N 1
ATOM 901 C CA . CYS A 1 113 ? 15.697 -3.566 -17.059 1.00 95.94 113 CYS A CA 1
ATOM 902 C C . CYS A 1 113 ? 14.469 -3.806 -16.167 1.00 95.94 113 CYS A C 1
ATOM 904 O O . CYS A 1 113 ? 14.100 -2.942 -15.376 1.00 95.94 113 CYS A O 1
ATOM 906 N N . GLU A 1 114 ? 13.839 -4.975 -16.256 1.00 95.44 114 GLU A N 1
ATOM 907 C CA . GLU A 1 114 ? 12.707 -5.305 -15.389 1.00 95.44 114 GLU A CA 1
ATOM 908 C C . GLU A 1 114 ? 13.126 -5.397 -13.916 1.00 95.44 114 GLU A C 1
ATOM 910 O O . GLU A 1 114 ? 12.439 -4.857 -13.051 1.00 95.44 114 GLU A O 1
ATOM 915 N N . ASN A 1 115 ? 14.278 -6.006 -13.626 1.00 93.94 115 ASN A N 1
ATOM 916 C CA . ASN A 1 115 ? 14.810 -6.106 -12.267 1.00 93.94 115 ASN A CA 1
ATOM 917 C C . ASN A 1 115 ? 15.156 -4.735 -11.672 1.00 93.94 115 ASN A C 1
ATOM 919 O O . ASN A 1 115 ? 14.905 -4.515 -10.492 1.00 93.94 115 ASN A O 1
ATOM 923 N N . PHE A 1 116 ? 15.650 -3.795 -12.484 1.00 93.31 116 PHE A N 1
ATOM 924 C CA . PHE A 1 116 ? 15.862 -2.407 -12.059 1.00 93.31 116 PHE A CA 1
ATOM 925 C C . PHE A 1 116 ? 14.565 -1.738 -11.567 1.00 93.31 116 PHE A C 1
ATOM 927 O O . PHE A 1 116 ? 14.594 -0.959 -10.621 1.00 93.31 116 PHE A O 1
ATOM 934 N N . ILE A 1 117 ? 13.416 -2.063 -12.171 1.00 93.50 117 ILE A N 1
ATOM 935 C CA . ILE A 1 117 ? 12.108 -1.546 -11.739 1.00 93.50 117 ILE A CA 1
ATOM 936 C C . ILE A 1 117 ? 11.585 -2.283 -10.500 1.00 93.50 117 ILE A C 1
ATOM 938 O O . ILE A 1 117 ? 10.953 -1.672 -9.638 1.00 93.50 117 ILE A O 1
ATOM 942 N N . LEU A 1 118 ? 11.797 -3.598 -10.426 1.00 91.44 118 LEU A N 1
ATOM 943 C CA . LEU A 1 118 ? 11.327 -4.422 -9.309 1.00 91.44 118 LEU A CA 1
ATOM 944 C C . LEU A 1 118 ? 12.127 -4.183 -8.018 1.00 91.44 118 LEU A C 1
ATOM 946 O O . LEU A 1 118 ? 11.633 -4.494 -6.934 1.00 91.44 118 LEU A O 1
ATOM 950 N N . ASP A 1 119 ? 13.320 -3.593 -8.106 1.00 89.62 119 ASP A N 1
ATOM 951 C CA . ASP A 1 119 ? 14.048 -3.102 -6.941 1.00 89.62 119 ASP A CA 1
ATOM 952 C C . ASP A 1 119 ? 13.378 -1.839 -6.367 1.00 89.62 119 ASP A C 1
ATOM 954 O O . ASP A 1 119 ? 13.571 -0.704 -6.817 1.00 89.62 119 ASP A O 1
ATOM 958 N N . ALA A 1 120 ? 12.578 -2.046 -5.320 1.00 73.56 120 ALA A N 1
ATOM 959 C CA . ALA A 1 120 ? 11.860 -0.982 -4.633 1.00 73.56 120 ALA A CA 1
ATOM 960 C C . ALA A 1 120 ? 12.784 0.100 -4.040 1.00 73.56 120 ALA A C 1
ATOM 962 O O . ALA A 1 120 ? 12.344 1.244 -3.888 1.00 73.56 120 ALA A O 1
ATOM 963 N N . ALA A 1 121 ? 14.036 -0.216 -3.688 1.00 73.62 121 ALA A N 1
ATOM 964 C CA . ALA A 1 121 ? 14.957 0.767 -3.121 1.00 73.62 121 ALA A CA 1
ATOM 965 C C . ALA A 1 121 ? 15.396 1.793 -4.173 1.00 73.62 121 ALA A C 1
ATOM 967 O O . ALA A 1 121 ? 15.447 2.989 -3.878 1.00 73.62 121 ALA A O 1
ATOM 968 N N . GLU A 1 122 ? 15.647 1.346 -5.402 1.00 78.81 122 GLU A N 1
ATOM 969 C CA . GLU A 1 122 ? 15.993 2.218 -6.525 1.00 78.81 122 GLU A CA 1
ATOM 970 C C . GLU A 1 122 ? 14.766 2.973 -7.044 1.00 78.81 122 GLU A C 1
ATOM 972 O O . GLU A 1 122 ? 14.794 4.198 -7.183 1.00 78.81 122 GLU A O 1
ATOM 977 N N . LEU A 1 123 ? 13.633 2.284 -7.213 1.00 88.19 123 LEU A N 1
ATOM 978 C CA . LEU A 1 123 ? 12.412 2.893 -7.741 1.00 88.19 123 LEU A CA 1
ATOM 979 C C . LEU A 1 123 ? 11.857 4.022 -6.845 1.00 88.19 123 LEU A C 1
ATOM 981 O O . LEU A 1 123 ? 11.302 5.009 -7.340 1.00 88.19 123 LEU A O 1
ATOM 985 N N . ASN A 1 124 ? 12.008 3.918 -5.521 1.00 86.69 124 ASN A N 1
ATOM 986 C CA . ASN A 1 124 ? 11.543 4.951 -4.590 1.00 86.69 124 ASN A CA 1
ATOM 987 C C . ASN A 1 124 ? 12.398 6.231 -4.612 1.00 86.69 124 ASN A C 1
ATOM 989 O O . ASN A 1 124 ? 11.886 7.286 -4.238 1.00 86.69 124 ASN A O 1
ATOM 993 N N . LYS A 1 125 ? 13.653 6.173 -5.084 1.00 89.25 125 LYS A N 1
ATOM 994 C CA . LYS A 1 125 ? 14.537 7.350 -5.214 1.00 89.25 125 LYS A CA 1
ATOM 995 C C . LYS A 1 125 ? 14.190 8.221 -6.424 1.00 89.25 125 LYS A C 1
ATOM 997 O O . LYS A 1 125 ? 14.569 9.391 -6.466 1.00 89.25 125 LYS A O 1
ATOM 1002 N N . LEU A 1 126 ? 13.483 7.664 -7.407 1.00 91.62 126 LEU A N 1
ATOM 1003 C CA . LEU A 1 126 ? 13.172 8.351 -8.657 1.00 91.62 126 LEU A CA 1
ATOM 1004 C C . LEU A 1 126 ? 12.104 9.434 -8.476 1.00 91.62 126 LEU A C 1
ATOM 1006 O O . LEU A 1 126 ? 11.133 9.278 -7.725 1.00 91.62 126 LEU A O 1
ATOM 1010 N N . ARG A 1 127 ? 12.264 10.523 -9.234 1.00 93.69 127 ARG A N 1
ATOM 1011 C CA . ARG A 1 127 ? 11.270 11.595 -9.350 1.00 93.69 127 ARG A CA 1
ATOM 1012 C C . ARG A 1 127 ? 10.094 11.145 -10.214 1.00 93.69 127 ARG A C 1
ATOM 1014 O O . ARG A 1 127 ? 10.233 10.307 -11.102 1.00 93.69 127 ARG A O 1
ATOM 1021 N N . ALA A 1 128 ? 8.932 11.752 -10.005 1.00 93.44 128 ALA A N 1
ATOM 1022 C CA . ALA A 1 128 ? 7.705 11.348 -10.686 1.00 93.44 128 ALA A CA 1
ATOM 1023 C C . ALA A 1 128 ? 7.761 11.477 -12.227 1.00 93.44 128 ALA A C 1
ATOM 1025 O O . ALA A 1 128 ? 7.168 10.667 -12.934 1.00 93.44 128 ALA A O 1
ATOM 1026 N N . ASP A 1 129 ? 8.500 12.456 -12.760 1.00 93.31 129 ASP A N 1
ATOM 1027 C CA . ASP A 1 129 ? 8.757 12.619 -14.200 1.00 93.31 129 ASP A CA 1
ATOM 1028 C C . ASP A 1 129 ? 9.631 11.493 -14.771 1.00 93.31 129 ASP A C 1
ATOM 1030 O O . ASP A 1 129 ? 9.399 11.021 -15.888 1.00 93.31 129 ASP A O 1
ATOM 1034 N N . GLN A 1 130 ? 10.590 11.011 -13.979 1.00 94.44 130 GLN A N 1
ATOM 1035 C CA . GLN A 1 130 ? 11.413 9.858 -14.333 1.00 94.44 130 GLN A CA 1
ATOM 1036 C C . GLN A 1 130 ? 10.554 8.591 -14.327 1.00 94.44 130 GLN A C 1
ATOM 1038 O O . GLN A 1 130 ? 10.521 7.882 -15.325 1.00 94.44 130 GLN A O 1
ATOM 1043 N N . VAL A 1 131 ? 9.760 8.359 -13.275 1.00 95.44 131 VAL A N 1
ATOM 1044 C CA . VAL A 1 131 ? 8.837 7.209 -13.208 1.00 95.44 131 VAL A CA 1
ATOM 1045 C C . VAL A 1 131 ? 7.853 7.211 -14.384 1.00 95.44 131 VAL A C 1
ATOM 1047 O O . VAL A 1 131 ? 7.627 6.168 -14.992 1.00 95.44 131 VAL A O 1
ATOM 1050 N N . LEU A 1 132 ? 7.314 8.373 -14.768 1.00 95.19 132 LEU A N 1
ATOM 1051 C CA . LEU A 1 132 ? 6.461 8.497 -15.953 1.00 95.19 132 LEU A CA 1
ATOM 1052 C C . LEU A 1 132 ? 7.197 8.078 -17.235 1.00 95.19 132 LEU A C 1
ATOM 1054 O O . LEU A 1 132 ? 6.641 7.347 -18.052 1.00 95.19 132 LEU A O 1
ATOM 1058 N N . THR A 1 133 ? 8.451 8.502 -17.394 1.00 94.81 133 THR A N 1
ATOM 1059 C CA . THR A 1 133 ? 9.292 8.120 -18.539 1.00 94.81 133 THR A CA 1
ATOM 1060 C C . THR A 1 133 ? 9.511 6.605 -18.589 1.00 94.81 133 THR A C 1
ATOM 1062 O O . THR A 1 133 ? 9.409 6.001 -19.657 1.00 94.81 133 THR A O 1
ATOM 1065 N N . LEU A 1 134 ? 9.737 5.977 -17.431 1.00 95.69 134 LEU A N 1
ATOM 1066 C CA . LEU A 1 134 ? 9.871 4.526 -17.307 1.00 95.69 134 LEU A CA 1
ATOM 1067 C C . LEU A 1 134 ? 8.566 3.804 -17.679 1.00 95.69 134 LEU A C 1
ATOM 1069 O O . LEU A 1 134 ? 8.628 2.799 -18.379 1.00 95.69 134 LEU A O 1
ATOM 1073 N N . ILE A 1 135 ? 7.395 4.319 -17.275 1.00 95.94 135 ILE A N 1
ATOM 1074 C CA . ILE A 1 135 ? 6.085 3.740 -17.640 1.00 95.94 135 ILE A CA 1
ATOM 1075 C C . ILE A 1 135 ? 5.885 3.748 -19.151 1.00 95.94 135 ILE A C 1
ATOM 1077 O O . ILE A 1 135 ? 5.459 2.740 -19.710 1.00 95.94 135 ILE A O 1
ATOM 1081 N N . ILE A 1 136 ? 6.193 4.870 -19.805 1.00 95.00 136 ILE A N 1
ATOM 1082 C CA . ILE A 1 136 ? 6.046 5.009 -21.258 1.00 95.00 136 ILE A CA 1
ATOM 1083 C C . ILE A 1 136 ? 6.937 3.981 -21.960 1.00 95.00 136 ILE A C 1
ATOM 1085 O O . ILE A 1 136 ? 6.440 3.169 -22.733 1.00 95.00 136 ILE A O 1
ATOM 1089 N N . ALA A 1 137 ? 8.226 3.937 -21.610 1.00 95.94 137 ALA A N 1
ATOM 1090 C CA . ALA A 1 137 ? 9.167 2.993 -22.209 1.00 95.94 137 ALA A CA 1
ATOM 1091 C C . ALA A 1 137 ? 8.784 1.524 -21.945 1.00 95.94 137 ALA A C 1
ATOM 1093 O O . ALA A 1 137 ? 8.839 0.695 -22.852 1.00 95.94 137 ALA A O 1
ATOM 1094 N N . ALA A 1 138 ? 8.368 1.197 -20.717 1.00 95.81 138 ALA A N 1
ATOM 1095 C CA . ALA A 1 138 ? 7.932 -0.147 -20.346 1.00 95.81 138 ALA A CA 1
ATOM 1096 C C . ALA A 1 138 ? 6.688 -0.590 -21.130 1.00 95.81 138 ALA A C 1
ATOM 1098 O O . ALA A 1 138 ? 6.586 -1.752 -21.522 1.00 95.81 138 ALA A O 1
ATOM 1099 N N . ASN A 1 139 ? 5.755 0.333 -21.371 1.00 95.06 139 ASN A N 1
ATOM 1100 C CA . ASN A 1 139 ? 4.553 0.075 -22.151 1.00 95.06 139 ASN A CA 1
ATOM 1101 C C . ASN A 1 139 ? 4.862 -0.098 -23.644 1.00 95.06 139 ASN A C 1
ATOM 1103 O O . ASN A 1 139 ? 4.391 -1.059 -24.251 1.00 95.06 139 ASN A O 1
ATOM 1107 N N . ASP A 1 140 ? 5.669 0.798 -24.215 1.00 94.56 140 ASP A N 1
ATOM 1108 C CA . ASP A 1 140 ? 6.023 0.800 -25.640 1.00 94.56 140 ASP A CA 1
ATOM 1109 C C . ASP A 1 140 ? 6.807 -0.455 -26.047 1.00 94.56 140 ASP A C 1
ATOM 1111 O O . ASP A 1 140 ? 6.703 -0.922 -27.180 1.00 94.56 140 ASP A O 1
ATOM 1115 N N . HIS A 1 141 ? 7.562 -1.031 -25.109 1.00 95.50 141 HIS A N 1
ATOM 1116 C CA . HIS A 1 141 ? 8.309 -2.272 -25.304 1.00 95.50 141 HIS A CA 1
ATOM 1117 C C . HIS A 1 141 ? 7.652 -3.502 -24.664 1.00 95.50 141 HIS A C 1
ATOM 1119 O O . HIS A 1 141 ? 8.280 -4.556 -24.592 1.00 95.50 141 HIS A O 1
ATOM 1125 N N . HIS A 1 142 ? 6.389 -3.391 -24.242 1.00 93.94 142 HIS A N 1
ATOM 1126 C CA . HIS A 1 142 ? 5.567 -4.503 -23.756 1.00 93.94 142 HIS A CA 1
ATOM 1127 C C . HIS A 1 142 ? 6.225 -5.346 -22.649 1.00 93.94 142 HIS A C 1
ATOM 1129 O O . HIS A 1 142 ? 6.187 -6.579 -22.685 1.00 93.94 142 HIS A O 1
ATOM 1135 N N . LEU A 1 143 ? 6.819 -4.683 -21.651 1.00 94.81 143 LEU A N 1
ATOM 1136 C CA . LEU A 1 143 ? 7.343 -5.365 -20.465 1.00 94.81 143 LEU A CA 1
ATOM 1137 C C . LEU A 1 143 ? 6.243 -6.120 -19.706 1.00 94.81 143 LEU A C 1
ATOM 1139 O O . LEU A 1 143 ? 5.044 -5.871 -19.877 1.00 94.81 143 LEU A O 1
ATOM 1143 N N . ARG A 1 144 ? 6.651 -7.049 -18.829 1.00 94.25 144 ARG A N 1
ATOM 1144 C CA . ARG A 1 144 ? 5.714 -7.854 -18.035 1.00 94.25 144 ARG A CA 1
ATOM 1145 C C . ARG A 1 144 ? 4.719 -6.975 -17.277 1.00 94.25 144 ARG A C 1
ATOM 1147 O O . ARG A 1 144 ? 5.074 -5.966 -16.672 1.00 94.25 144 ARG A O 1
ATOM 1154 N N . ARG A 1 145 ? 3.466 -7.432 -17.205 1.00 91.88 145 ARG A N 1
ATOM 1155 C CA . ARG A 1 145 ? 2.380 -6.740 -16.493 1.00 91.88 145 ARG A CA 1
ATOM 1156 C C . ARG A 1 145 ? 2.747 -6.362 -15.049 1.00 91.88 145 ARG A C 1
ATOM 1158 O O . ARG A 1 145 ? 2.466 -5.245 -14.636 1.00 91.88 145 ARG A O 1
ATOM 1165 N N . ALA A 1 146 ? 3.433 -7.248 -14.323 1.00 91.50 146 ALA A N 1
ATOM 1166 C CA . ALA A 1 146 ? 3.878 -6.995 -12.949 1.00 91.50 146 ALA A CA 1
ATOM 1167 C C . ALA A 1 146 ? 4.818 -5.776 -12.823 1.00 91.50 146 ALA A C 1
ATOM 1169 O O . ALA A 1 146 ? 4.774 -5.054 -11.829 1.00 91.50 146 ALA A O 1
ATOM 1170 N N . VAL A 1 147 ? 5.641 -5.519 -13.846 1.00 94.00 147 VAL A N 1
ATOM 1171 C CA . VAL A 1 147 ? 6.567 -4.377 -13.906 1.00 94.00 147 VAL A CA 1
ATOM 1172 C C . VAL A 1 147 ? 5.785 -3.074 -14.077 1.00 94.00 147 VAL A C 1
ATOM 1174 O O . VAL A 1 147 ? 6.015 -2.106 -13.352 1.00 94.00 147 VAL A O 1
ATOM 1177 N N . LEU A 1 148 ? 4.802 -3.067 -14.985 1.00 94.44 148 LEU A N 1
ATOM 1178 C CA . LEU A 1 148 ? 3.893 -1.933 -15.168 1.00 94.44 148 LEU A CA 1
ATOM 1179 C C . LEU A 1 148 ? 3.086 -1.651 -13.896 1.00 94.44 148 LEU A C 1
ATOM 1181 O O . LEU A 1 148 ? 2.974 -0.497 -13.493 1.00 94.44 148 LEU A O 1
ATOM 1185 N N . GLU A 1 149 ? 2.576 -2.687 -13.227 1.00 91.69 149 GLU A N 1
ATOM 1186 C CA . GLU A 1 149 ? 1.859 -2.551 -11.953 1.00 91.69 149 GLU A CA 1
ATOM 1187 C C . GLU A 1 149 ? 2.740 -1.911 -10.868 1.00 91.69 149 GLU A C 1
ATOM 1189 O O . GLU A 1 149 ? 2.278 -1.012 -10.165 1.00 91.69 149 GLU A O 1
ATOM 1194 N N . HIS A 1 150 ? 4.022 -2.284 -10.776 1.00 93.50 150 HIS A N 1
ATOM 1195 C CA . HIS A 1 150 ? 4.978 -1.657 -9.854 1.00 93.50 150 HIS A CA 1
ATOM 1196 C C . HIS A 1 150 ? 5.175 -0.161 -10.124 1.00 93.50 150 HIS A C 1
ATOM 1198 O O . HIS A 1 150 ? 5.123 0.655 -9.198 1.00 93.50 150 HIS A O 1
ATOM 1204 N N . LEU A 1 151 ? 5.350 0.221 -11.390 1.00 94.94 151 LEU A N 1
ATOM 1205 C CA . LEU A 1 151 ? 5.501 1.625 -11.765 1.00 94.94 151 LEU A CA 1
ATOM 1206 C C . LEU A 1 151 ? 4.216 2.430 -11.524 1.00 94.94 151 LEU A C 1
ATOM 1208 O O . LEU A 1 151 ? 4.279 3.548 -11.012 1.00 94.94 151 LEU A O 1
ATOM 1212 N N . VAL A 1 152 ? 3.052 1.857 -11.847 1.00 93.88 152 VAL A N 1
ATOM 1213 C CA . VAL A 1 152 ? 1.736 2.464 -11.596 1.00 93.88 152 VAL A CA 1
ATOM 1214 C C . VAL A 1 152 ? 1.522 2.677 -10.099 1.00 93.88 152 VAL A C 1
ATOM 1216 O O . VAL A 1 152 ? 1.127 3.768 -9.693 1.00 93.88 152 VAL A O 1
ATOM 1219 N N . LEU A 1 153 ? 1.844 1.681 -9.268 1.00 91.88 153 LEU A N 1
ATOM 1220 C CA . LEU A 1 153 ? 1.784 1.790 -7.810 1.00 91.88 153 LEU A CA 1
ATOM 1221 C C . LEU A 1 153 ? 2.710 2.883 -7.280 1.00 91.88 153 LEU A C 1
ATOM 1223 O O . LEU A 1 153 ? 2.297 3.674 -6.430 1.00 91.88 153 LEU A O 1
ATOM 1227 N N . ARG A 1 154 ? 3.950 2.958 -7.775 1.00 93.50 154 ARG A N 1
ATOM 1228 C CA . ARG A 1 154 ? 4.900 4.003 -7.376 1.00 93.50 154 ARG A CA 1
ATOM 1229 C C . ARG A 1 154 ? 4.399 5.389 -7.768 1.00 93.50 154 ARG A C 1
ATOM 1231 O O . ARG A 1 154 ? 4.406 6.273 -6.912 1.00 93.50 154 ARG A O 1
ATOM 1238 N N . LEU A 1 155 ? 3.974 5.582 -9.017 1.00 93.44 155 LEU A N 1
ATOM 1239 C CA . LEU A 1 155 ? 3.486 6.873 -9.500 1.00 93.44 155 LEU A CA 1
ATOM 1240 C C . LEU A 1 155 ? 2.191 7.273 -8.788 1.00 93.44 155 LEU A C 1
ATOM 1242 O O . LEU A 1 155 ? 2.043 8.422 -8.400 1.00 93.44 155 LEU A O 1
ATOM 1246 N N . GLY A 1 156 ? 1.300 6.316 -8.519 1.00 89.75 156 GLY A N 1
ATOM 1247 C CA . GLY A 1 156 ? 0.050 6.517 -7.785 1.00 89.75 156 GLY A CA 1
ATOM 1248 C C . GLY A 1 156 ? 0.223 7.064 -6.363 1.00 89.75 156 GLY A C 1
ATOM 1249 O O . GLY A 1 156 ? -0.710 7.654 -5.828 1.00 89.75 156 GLY A O 1
ATOM 1250 N N . LYS A 1 157 ? 1.405 6.933 -5.750 1.00 89.81 157 LYS A N 1
ATOM 1251 C CA . LYS A 1 157 ? 1.694 7.468 -4.405 1.00 89.81 157 LYS A CA 1
ATOM 1252 C C . LYS A 1 157 ? 1.970 8.976 -4.371 1.00 89.81 157 LYS A C 1
ATOM 1254 O O . LYS A 1 157 ? 1.996 9.531 -3.265 1.00 89.81 157 LYS A O 1
ATOM 1259 N N . GLU A 1 158 ? 2.199 9.603 -5.525 1.00 90.25 158 GLU A N 1
ATOM 1260 C CA . GLU A 1 158 ? 2.508 11.033 -5.640 1.00 90.25 158 GLU A CA 1
ATOM 1261 C C . GLU A 1 158 ? 1.326 11.919 -5.220 1.00 90.25 158 GLU A C 1
ATOM 1263 O O . GLU A 1 158 ? 0.159 11.521 -5.256 1.00 90.25 158 GLU A O 1
ATOM 1268 N N . ASP A 1 159 ? 1.630 13.145 -4.802 1.00 83.50 159 ASP A N 1
ATOM 1269 C CA . ASP A 1 159 ? 0.624 14.112 -4.379 1.00 83.50 159 ASP A CA 1
ATOM 1270 C C . ASP A 1 159 ? -0.103 14.772 -5.568 1.00 83.50 159 ASP A C 1
ATOM 1272 O O . ASP A 1 159 ? 0.313 14.712 -6.731 1.00 83.50 159 ASP A O 1
ATOM 1276 N N . ARG A 1 160 ? -1.206 15.461 -5.260 1.00 79.50 160 ARG A N 1
ATOM 1277 C CA . ARG A 1 160 ? -2.078 16.078 -6.265 1.00 79.50 160 ARG A CA 1
ATOM 1278 C C . ARG A 1 160 ? -1.385 17.176 -7.084 1.00 79.50 160 ARG A C 1
ATOM 1280 O O . ARG A 1 160 ? -1.708 17.337 -8.261 1.00 79.50 160 ARG A O 1
ATOM 1287 N N . LEU A 1 161 ? -0.469 17.951 -6.496 1.00 83.56 161 LEU A N 1
ATOM 1288 C CA . LEU A 1 161 ? 0.256 19.004 -7.220 1.00 83.56 161 LEU A CA 1
ATOM 1289 C C . LEU A 1 161 ? 1.201 18.379 -8.246 1.00 83.56 161 LEU A C 1
ATOM 1291 O O . LEU A 1 161 ? 1.216 18.801 -9.406 1.00 83.56 161 LEU A O 1
ATOM 1295 N N . THR A 1 162 ? 1.922 17.333 -7.842 1.00 86.88 162 THR A N 1
ATOM 1296 C CA . THR A 1 162 ? 2.812 16.577 -8.727 1.00 86.88 162 THR A CA 1
ATOM 1297 C C . THR A 1 162 ? 2.037 15.937 -9.882 1.00 86.88 162 THR A C 1
ATOM 1299 O O . THR A 1 162 ? 2.398 16.143 -11.042 1.00 86.88 162 THR A O 1
ATOM 1302 N N . PHE A 1 163 ? 0.909 15.277 -9.607 1.00 83.31 163 PHE A N 1
ATOM 1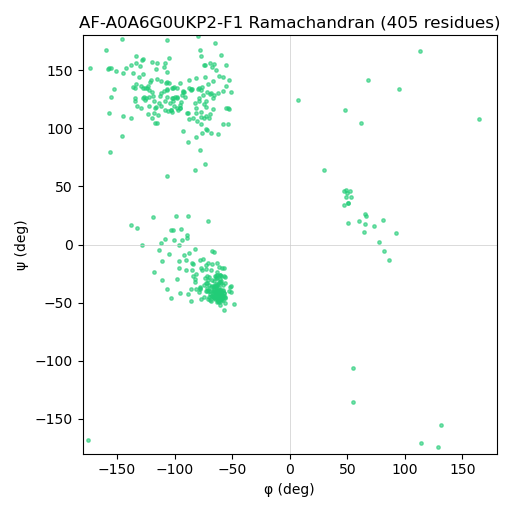303 C CA . PHE A 1 163 ? 0.027 14.697 -10.630 1.00 83.31 163 PHE A CA 1
ATOM 1304 C C . PHE A 1 163 ? -0.462 15.715 -11.667 1.00 83.31 163 PHE A C 1
ATOM 1306 O O . PHE A 1 163 ? -0.394 15.467 -12.875 1.00 83.31 163 PHE A O 1
ATOM 1313 N N . ASN A 1 164 ? -0.913 16.887 -11.210 1.00 82.38 164 ASN A N 1
ATOM 1314 C CA . ASN A 1 164 ? -1.385 17.953 -12.095 1.00 82.38 164 ASN A CA 1
ATOM 1315 C C . ASN A 1 164 ? -0.265 18.493 -12.997 1.00 82.38 164 ASN A C 1
ATOM 1317 O O . ASN A 1 164 ? -0.510 18.839 -14.154 1.00 82.38 164 ASN A O 1
ATOM 1321 N N . ARG A 1 165 ? 0.976 18.535 -12.494 1.00 89.88 165 ARG A N 1
ATOM 1322 C CA . ARG A 1 165 ? 2.145 18.987 -13.260 1.00 89.88 165 ARG A CA 1
ATOM 1323 C C . ARG A 1 165 ? 2.544 18.004 -14.362 1.00 89.88 165 ARG A C 1
ATOM 1325 O O . ARG A 1 165 ? 2.977 18.442 -15.425 1.00 89.88 165 ARG A O 1
ATOM 1332 N N . LEU A 1 166 ? 2.385 16.701 -14.129 1.00 89.12 166 LEU A N 1
ATOM 1333 C CA . LEU A 1 166 ? 2.825 15.647 -15.052 1.00 89.12 166 LEU A CA 1
ATOM 1334 C C . LEU A 1 166 ? 1.989 15.540 -16.335 1.00 89.12 166 LEU A C 1
ATOM 1336 O O . LEU A 1 166 ? 2.441 14.919 -17.292 1.00 89.12 166 LEU A O 1
ATOM 1340 N N . LYS A 1 167 ? 0.791 16.145 -16.385 1.00 87.81 167 LYS A N 1
ATOM 1341 C CA . LYS A 1 167 ? -0.098 16.126 -17.567 1.00 87.81 167 LYS A CA 1
ATOM 1342 C C . LYS A 1 167 ? -0.285 14.708 -18.139 1.00 87.81 167 LYS A C 1
ATOM 1344 O O . LYS A 1 167 ? -0.195 14.501 -19.347 1.00 87.81 167 LYS A O 1
ATOM 1349 N N . LEU A 1 168 ? -0.554 13.738 -17.260 1.00 89.44 168 LEU A N 1
ATOM 1350 C CA . LEU A 1 168 ? -0.575 12.300 -17.573 1.00 89.44 168 LEU A CA 1
ATOM 1351 C C . LEU A 1 168 ? -1.454 11.930 -18.776 1.00 89.44 168 LEU A C 1
ATOM 1353 O O . LEU A 1 168 ? -1.074 11.068 -19.561 1.00 89.44 168 LEU A O 1
ATOM 1357 N N . SER A 1 169 ? -2.588 12.611 -18.958 1.00 87.81 169 SER A N 1
ATOM 1358 C CA . SER A 1 169 ? -3.520 12.373 -20.070 1.00 87.81 169 SER A CA 1
ATOM 1359 C C . SER A 1 169 ? -2.919 12.618 -21.456 1.00 87.81 169 SER A C 1
ATOM 1361 O O . SER A 1 169 ? -3.464 12.137 -22.444 1.00 87.81 169 SER A O 1
ATOM 1363 N N . ARG A 1 170 ? -1.816 13.372 -21.549 1.00 89.94 170 ARG A N 1
ATOM 1364 C CA . ARG A 1 170 ? -1.112 13.626 -22.812 1.00 89.94 170 ARG A CA 1
A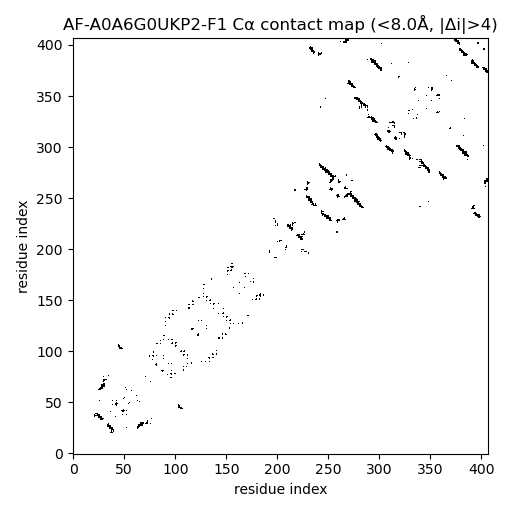TOM 1365 C C . ARG A 1 170 ? -0.158 12.495 -23.193 1.00 89.94 170 ARG A C 1
ATOM 1367 O O . ARG A 1 170 ? 0.113 12.324 -24.376 1.00 89.94 170 ARG A O 1
ATOM 1374 N N . PHE A 1 171 ? 0.393 11.796 -22.206 1.00 89.88 171 PHE A N 1
ATOM 1375 C CA . PHE A 1 171 ? 1.510 10.873 -22.413 1.00 89.88 171 PHE A CA 1
ATOM 1376 C C . PHE A 1 171 ? 1.119 9.409 -22.236 1.00 89.88 171 PHE A C 1
ATOM 1378 O O . PHE A 1 171 ? 1.708 8.549 -22.879 1.00 89.88 171 PHE A O 1
ATOM 1385 N N . LEU A 1 172 ? 0.138 9.117 -21.378 1.00 92.12 172 LEU A N 1
ATOM 1386 C CA . LEU A 1 172 ? -0.281 7.749 -21.107 1.00 92.12 172 LEU A CA 1
ATOM 1387 C C . LEU A 1 172 ? -1.480 7.342 -21.974 1.00 92.12 172 LEU A C 1
ATOM 1389 O O . LEU A 1 172 ? -2.438 8.111 -22.093 1.00 92.12 172 LEU A O 1
ATOM 1393 N N . PRO A 1 173 ? -1.488 6.106 -22.505 1.00 91.44 173 PRO A N 1
ATOM 1394 C CA . PRO A 1 173 ? -2.685 5.489 -23.061 1.00 91.44 173 PRO A CA 1
ATOM 1395 C C . PRO A 1 173 ? -3.837 5.464 -22.049 1.00 91.44 173 PRO A C 1
ATOM 1397 O O . PRO A 1 173 ? -3.613 5.401 -20.839 1.00 91.44 173 PRO A O 1
ATOM 1400 N N . SER A 1 174 ? -5.080 5.427 -22.536 1.00 88.88 174 SER A N 1
ATOM 1401 C CA . SER A 1 174 ? -6.294 5.494 -21.705 1.00 88.88 174 SER A CA 1
ATOM 1402 C C . SER A 1 174 ? -6.333 4.467 -20.566 1.00 88.88 174 SER A C 1
ATOM 1404 O O . SER A 1 174 ? -6.729 4.806 -19.452 1.00 88.88 174 SER A O 1
ATOM 1406 N N . HIS A 1 175 ? -5.884 3.235 -20.815 1.00 88.88 175 HIS A N 1
ATOM 1407 C CA . HIS A 1 175 ? -5.873 2.167 -19.815 1.00 88.88 175 HIS A CA 1
ATOM 1408 C C . HIS A 1 175 ? -4.843 2.410 -18.697 1.00 88.88 175 HIS A C 1
ATOM 1410 O O . HIS A 1 175 ? -5.174 2.243 -17.525 1.00 88.88 175 HIS A O 1
ATOM 1416 N N . LEU A 1 176 ? -3.627 2.870 -19.027 1.00 91.75 176 LEU A N 1
ATOM 1417 C CA . LEU A 1 176 ? -2.612 3.224 -18.025 1.00 91.75 176 LEU A CA 1
ATOM 1418 C C . LEU A 1 176 ? -2.973 4.507 -17.288 1.00 91.75 176 LEU A C 1
ATOM 1420 O O . LEU A 1 176 ? -2.818 4.576 -16.074 1.00 91.75 176 LEU A O 1
ATOM 1424 N N . TYR A 1 177 ? -3.508 5.503 -17.995 1.00 91.50 177 TYR A N 1
ATOM 1425 C CA . TYR A 1 177 ? -4.036 6.710 -17.371 1.00 91.50 177 TYR A CA 1
ATOM 1426 C C . TYR A 1 177 ? -5.112 6.362 -16.334 1.00 91.50 177 TYR A C 1
ATOM 1428 O O . TYR A 1 177 ? -5.016 6.788 -15.185 1.00 91.50 177 TYR A O 1
ATOM 1436 N N . GLY A 1 178 ? -6.092 5.533 -16.711 1.00 86.44 178 GLY A N 1
ATOM 1437 C CA . GLY A 1 178 ? -7.140 5.065 -15.805 1.00 86.44 178 GLY A CA 1
ATOM 1438 C C . GLY A 1 178 ? -6.581 4.318 -14.594 1.00 86.44 178 GLY A C 1
ATOM 1439 O O . GLY A 1 178 ? -6.973 4.617 -13.468 1.00 86.44 178 GLY A O 1
ATOM 1440 N N . ALA A 1 179 ? -5.621 3.412 -14.807 1.00 89.56 179 ALA A N 1
ATOM 1441 C CA . ALA A 1 179 ? -4.975 2.665 -13.731 1.00 89.56 179 ALA A CA 1
ATOM 1442 C C . ALA A 1 179 ? -4.240 3.587 -12.745 1.00 89.56 179 ALA A C 1
ATOM 1444 O O . ALA A 1 179 ? -4.476 3.511 -11.543 1.00 89.56 179 ALA A O 1
ATOM 1445 N N . VAL A 1 180 ? -3.413 4.513 -13.242 1.00 91.75 180 VAL A N 1
ATOM 1446 C CA . VAL A 1 180 ? -2.647 5.448 -12.402 1.00 91.75 180 VAL A CA 1
ATOM 1447 C C . VAL A 1 180 ? -3.572 6.369 -11.601 1.00 91.75 180 VAL A C 1
ATOM 1449 O O . VAL A 1 180 ? -3.341 6.580 -10.409 1.00 91.75 180 VAL A O 1
ATOM 1452 N N . ILE A 1 181 ? -4.640 6.890 -12.217 1.00 86.88 181 ILE A N 1
ATOM 1453 C CA . ILE A 1 181 ? -5.622 7.736 -11.523 1.00 86.88 181 ILE A CA 1
ATOM 1454 C C . ILE A 1 181 ? -6.383 6.941 -10.459 1.00 86.88 181 ILE A C 1
ATOM 1456 O O . ILE A 1 181 ? -6.514 7.419 -9.333 1.00 86.88 181 ILE A O 1
ATOM 1460 N N . ALA A 1 182 ? -6.847 5.730 -10.776 1.00 82.81 182 ALA A N 1
ATOM 1461 C CA . ALA A 1 182 ? -7.549 4.877 -9.819 1.00 82.81 182 ALA A CA 1
ATOM 1462 C C . ALA A 1 182 ? -6.655 4.519 -8.622 1.00 82.81 182 ALA A C 1
ATOM 1464 O O . ALA A 1 182 ? -7.073 4.652 -7.474 1.00 82.81 182 ALA A O 1
ATOM 1465 N N . THR A 1 183 ? -5.398 4.141 -8.871 1.00 87.44 183 THR A N 1
ATOM 1466 C CA . THR A 1 183 ? -4.424 3.878 -7.807 1.00 87.44 183 THR A CA 1
ATOM 1467 C C . THR A 1 183 ? -4.188 5.114 -6.946 1.00 87.44 183 THR A C 1
ATOM 1469 O O . THR A 1 183 ? -4.171 4.998 -5.725 1.00 87.44 183 THR A O 1
ATOM 1472 N N . ASN A 1 184 ? -4.050 6.300 -7.544 1.00 87.44 184 ASN A N 1
ATOM 1473 C CA . ASN A 1 184 ? -3.878 7.535 -6.782 1.00 87.44 184 ASN A CA 1
ATOM 1474 C C . ASN A 1 184 ? -5.094 7.864 -5.912 1.00 87.44 184 ASN A C 1
ATOM 1476 O O . ASN A 1 184 ? -4.925 8.167 -4.734 1.00 87.44 184 ASN A O 1
ATOM 1480 N N . MET A 1 185 ? -6.308 7.737 -6.453 1.00 80.12 185 MET A N 1
ATOM 1481 C CA . MET A 1 185 ? -7.541 7.921 -5.685 1.00 80.12 185 MET A CA 1
ATOM 1482 C C . MET A 1 185 ? -7.617 6.948 -4.506 1.00 80.12 185 MET A C 1
ATOM 1484 O O . MET A 1 185 ? -7.868 7.385 -3.388 1.00 80.12 185 MET A O 1
ATOM 1488 N N . ASN A 1 186 ? -7.315 5.666 -4.727 1.00 78.62 186 ASN A N 1
ATOM 1489 C CA . ASN A 1 186 ? -7.301 4.656 -3.668 1.00 78.62 186 ASN A CA 1
ATOM 1490 C C . ASN A 1 186 ? -6.246 4.963 -2.593 1.00 78.62 186 ASN A C 1
ATOM 1492 O O . ASN A 1 186 ? -6.518 4.809 -1.407 1.00 78.62 186 ASN A O 1
ATOM 1496 N N . MET A 1 187 ? -5.054 5.430 -2.983 1.00 80.19 187 MET A N 1
ATOM 1497 C CA . MET A 1 187 ? -3.980 5.801 -2.050 1.00 80.19 187 MET A CA 1
ATOM 1498 C C . MET A 1 187 ? -4.320 7.058 -1.244 1.00 80.19 187 MET A C 1
ATOM 1500 O O . MET A 1 187 ? -4.035 7.116 -0.049 1.00 80.19 187 MET A O 1
ATOM 1504 N N . ILE A 1 188 ? -4.930 8.064 -1.877 1.00 74.44 188 ILE A N 1
ATOM 1505 C CA . ILE A 1 188 ? -5.435 9.257 -1.190 1.00 74.44 188 ILE A CA 1
ATOM 1506 C C . ILE A 1 188 ? -6.519 8.846 -0.200 1.00 74.44 188 ILE A C 1
ATOM 1508 O O . ILE A 1 188 ? -6.424 9.199 0.969 1.00 74.44 188 ILE A O 1
ATOM 1512 N N . GLN A 1 189 ? -7.482 8.036 -0.639 1.00 68.88 189 GLN A N 1
ATOM 1513 C CA . GLN A 1 189 ? -8.554 7.537 0.211 1.00 68.88 189 GLN A CA 1
ATOM 1514 C C . GLN A 1 189 ? -8.005 6.736 1.398 1.00 68.88 189 GLN A C 1
ATOM 1516 O O . GLN A 1 189 ? -8.434 6.966 2.521 1.00 68.88 189 GLN A O 1
ATOM 1521 N N . ALA A 1 190 ? -7.026 5.852 1.189 1.00 67.62 190 ALA A N 1
ATOM 1522 C CA . ALA A 1 190 ? -6.384 5.097 2.265 1.00 67.62 190 ALA A CA 1
ATOM 1523 C C . ALA A 1 190 ? -5.678 6.017 3.276 1.00 67.62 190 ALA A C 1
ATOM 1525 O O . ALA A 1 190 ? -5.909 5.898 4.475 1.00 67.62 190 ALA A O 1
ATOM 1526 N N . ARG A 1 191 ? -4.887 6.992 2.805 1.00 69.56 191 ARG A N 1
ATOM 1527 C CA . ARG A 1 191 ? -4.205 7.969 3.677 1.00 69.56 191 ARG A CA 1
ATOM 1528 C C . ARG A 1 191 ? -5.180 8.873 4.420 1.00 69.56 191 ARG A C 1
ATOM 1530 O O . ARG A 1 191 ? -4.918 9.265 5.552 1.00 69.56 191 ARG A O 1
ATOM 1537 N N . GLU A 1 192 ? -6.276 9.257 3.777 1.00 57.78 192 GLU A N 1
ATOM 1538 C CA . GLU A 1 192 ? -7.342 10.016 4.420 1.00 57.78 192 GLU A CA 1
ATOM 1539 C C . GLU A 1 192 ? -8.012 9.152 5.493 1.00 57.78 192 GLU A C 1
ATOM 1541 O O . GLU A 1 192 ? -8.131 9.610 6.622 1.00 57.78 192 GLU A O 1
ATOM 1546 N N . ILE A 1 193 ? -8.353 7.889 5.212 1.00 54.72 193 ILE A N 1
ATOM 1547 C CA . ILE A 1 193 ? -8.900 6.947 6.209 1.00 54.72 193 ILE A CA 1
ATOM 1548 C C . ILE A 1 193 ? -7.956 6.801 7.413 1.00 54.72 193 ILE A C 1
ATOM 1550 O O . ILE A 1 193 ? -8.409 6.880 8.557 1.00 54.72 193 ILE A O 1
ATOM 1554 N N . GLU A 1 194 ? -6.652 6.644 7.165 1.00 57.34 194 GLU A N 1
ATOM 1555 C CA . GLU A 1 194 ? -5.615 6.569 8.203 1.00 57.34 194 GLU A CA 1
ATOM 1556 C C . GLU A 1 194 ? -5.535 7.857 9.035 1.00 57.34 194 GLU A C 1
ATOM 1558 O O . GLU A 1 194 ? -5.416 7.803 10.257 1.00 57.34 194 GLU A O 1
ATOM 1563 N N . ARG A 1 195 ? -5.632 9.031 8.396 1.00 53.34 195 ARG A N 1
ATOM 1564 C CA . ARG A 1 195 ? -5.580 10.339 9.075 1.00 53.34 195 ARG A CA 1
ATOM 1565 C C . ARG A 1 195 ? -6.868 10.711 9.801 1.00 53.34 195 ARG A C 1
ATOM 1567 O O . ARG A 1 195 ? -6.836 11.561 10.685 1.00 53.34 195 ARG A O 1
ATOM 1574 N N . MET A 1 196 ? -7.993 10.117 9.425 1.00 45.00 196 MET A N 1
ATOM 1575 C CA . MET A 1 196 ? -9.321 10.484 9.921 1.00 45.00 196 MET A CA 1
ATOM 1576 C C . MET A 1 196 ? -9.809 9.565 11.045 1.00 45.00 196 MET A C 1
ATOM 1578 O O . MET A 1 196 ? -11.017 9.445 11.236 1.00 45.00 196 MET A O 1
ATOM 1582 N N . ASN A 1 197 ? -8.897 8.911 11.779 1.00 44.94 197 ASN A N 1
ATOM 1583 C CA . ASN A 1 197 ? -9.221 8.004 12.889 1.00 44.94 197 ASN A CA 1
ATOM 1584 C C . ASN A 1 197 ? -10.341 6.991 12.537 1.00 44.94 197 ASN A C 1
ATOM 1586 O O . ASN A 1 197 ? -11.155 6.625 13.384 1.00 44.94 197 ASN A O 1
ATOM 1590 N N . GLY A 1 198 ? -10.407 6.541 11.275 1.00 42.12 198 GLY A N 1
ATOM 1591 C CA . GLY A 1 198 ? -11.370 5.535 10.823 1.00 42.12 198 GLY A CA 1
ATOM 1592 C C . GLY A 1 198 ? -12.790 6.024 10.495 1.00 42.12 198 GLY A C 1
ATOM 1593 O O . GLY A 1 198 ? -13.706 5.204 10.475 1.00 42.12 198 GLY A O 1
ATOM 1594 N N . HIS A 1 199 ? -13.014 7.308 10.205 1.00 38.81 199 HIS A N 1
ATOM 1595 C CA . HIS A 1 199 ? -14.299 7.768 9.654 1.00 38.81 199 HIS A CA 1
ATOM 1596 C C . HIS A 1 199 ? -14.412 7.489 8.137 1.00 38.81 199 HIS A C 1
ATOM 1598 O O . HIS A 1 199 ? -13.477 7.743 7.378 1.00 38.81 199 HIS A O 1
ATOM 1604 N N . VAL A 1 200 ? -15.556 6.953 7.685 1.00 39.53 200 VAL A N 1
ATOM 1605 C CA . VAL A 1 200 ? -15.801 6.519 6.292 1.00 39.53 200 VAL A CA 1
ATOM 1606 C C . VAL A 1 200 ? -16.656 7.551 5.543 1.00 39.53 200 VAL A C 1
ATOM 1608 O O . VAL A 1 200 ? -17.669 8.014 6.060 1.00 39.53 200 VAL A O 1
ATOM 1611 N N . PHE A 1 201 ? -16.279 7.892 4.304 1.00 46.31 201 PHE A N 1
ATOM 1612 C CA . PHE A 1 201 ? -17.054 8.768 3.412 1.00 46.31 201 PHE A CA 1
ATOM 1613 C C . PHE A 1 201 ? -17.682 8.008 2.242 1.00 46.31 201 PHE A C 1
ATOM 1615 O O . PHE A 1 201 ? -17.116 7.038 1.738 1.00 46.31 201 PHE A O 1
ATOM 1622 N N . ARG A 1 202 ? -18.807 8.534 1.734 1.00 40.53 202 ARG A N 1
ATOM 1623 C CA . ARG A 1 202 ? -19.352 8.182 0.415 1.00 40.53 202 ARG A CA 1
ATOM 1624 C C . ARG A 1 202 ? -18.837 9.166 -0.641 1.00 40.53 202 ARG A C 1
ATOM 1626 O O . ARG A 1 202 ? -18.920 10.378 -0.461 1.00 40.53 202 ARG A O 1
ATOM 1633 N N . LEU A 1 203 ? -18.330 8.638 -1.756 1.00 40.38 203 LEU A N 1
ATOM 1634 C CA . LEU A 1 203 ? -17.908 9.408 -2.930 1.00 40.38 203 LEU A CA 1
ATOM 1635 C C . LEU A 1 203 ? -19.131 9.940 -3.691 1.00 40.38 203 LEU A C 1
ATOM 1637 O O . LEU A 1 203 ? -19.836 9.174 -4.348 1.00 40.38 203 LEU A O 1
ATOM 1641 N N . GLU A 1 204 ? -19.352 11.254 -3.672 1.00 40.91 204 GLU A N 1
ATOM 1642 C CA . GLU A 1 204 ? -20.257 11.906 -4.621 1.00 40.91 204 GLU A CA 1
ATOM 1643 C C . GLU A 1 204 ? -19.461 12.515 -5.781 1.00 40.91 204 GLU A C 1
ATOM 1645 O O . GLU A 1 204 ? -18.649 13.424 -5.607 1.00 40.91 204 GLU A O 1
ATOM 1650 N N . ARG A 1 205 ? -19.710 12.017 -7.002 1.00 45.41 205 ARG A N 1
ATOM 1651 C CA . ARG A 1 205 ? -19.205 12.591 -8.268 1.00 45.41 205 ARG A CA 1
ATOM 1652 C C . ARG A 1 205 ? -17.693 12.873 -8.277 1.00 45.41 205 ARG A C 1
ATOM 1654 O O . ARG A 1 205 ? -17.257 13.932 -8.730 1.00 45.41 205 ARG A O 1
ATOM 1661 N N . SER A 1 206 ? -16.901 11.926 -7.772 1.00 43.91 206 SER A N 1
ATOM 1662 C CA . SER A 1 206 ? -15.429 11.972 -7.814 1.00 43.91 206 SER A CA 1
ATOM 1663 C C . SER A 1 206 ? -14.805 13.175 -7.093 1.00 43.91 206 SER A C 1
ATOM 1665 O O . SER A 1 206 ? -13.658 13.537 -7.359 1.00 43.91 206 SER A O 1
ATOM 1667 N N . LYS A 1 207 ? -15.548 13.811 -6.181 1.00 41.19 207 LYS A N 1
ATOM 1668 C CA . LYS A 1 207 ? -15.037 14.839 -5.276 1.00 41.19 207 LYS A CA 1
ATOM 1669 C C . LYS A 1 207 ? -15.299 14.391 -3.846 1.00 41.19 207 LYS A C 1
ATOM 1671 O O . LYS A 1 207 ? -16.436 14.105 -3.484 1.00 41.19 207 LYS A O 1
ATOM 1676 N N . VAL A 1 208 ? -14.252 14.382 -3.026 1.00 43.88 208 VAL A N 1
ATOM 1677 C CA . VAL A 1 208 ? -14.410 14.361 -1.570 1.00 43.88 208 VAL A CA 1
ATOM 1678 C C . VAL A 1 208 ? -14.992 15.722 -1.196 1.00 43.88 208 VAL A C 1
ATOM 1680 O O . VAL A 1 208 ? -14.292 16.732 -1.163 1.00 43.88 208 VAL A O 1
ATOM 1683 N N . ALA A 1 209 ? -16.313 15.787 -1.058 1.00 40.22 209 ALA A N 1
ATOM 1684 C CA . ALA A 1 209 ? -16.984 16.997 -0.622 1.00 40.22 209 ALA A CA 1
ATOM 1685 C C . ALA A 1 209 ? -16.890 17.069 0.906 1.00 40.22 209 ALA A C 1
ATOM 1687 O O . ALA A 1 209 ? -17.742 16.539 1.614 1.00 40.22 209 ALA A O 1
ATOM 1688 N N . SER A 1 210 ? -15.861 17.745 1.421 1.00 37.97 210 SER A N 1
ATOM 1689 C CA . SER A 1 210 ? -15.867 18.207 2.806 1.00 37.97 210 SER A CA 1
ATOM 1690 C C . SER A 1 210 ? -16.848 19.378 2.909 1.00 37.97 210 SER A C 1
ATOM 1692 O O . SER A 1 210 ? -16.568 20.514 2.527 1.00 37.97 210 SER A O 1
ATOM 1694 N N . ARG A 1 211 ? -18.065 19.113 3.385 1.00 40.22 211 ARG A N 1
ATOM 1695 C CA . ARG A 1 211 ? -18.889 20.178 3.962 1.00 40.22 211 ARG A CA 1
ATOM 1696 C C . ARG A 1 211 ? -18.605 20.189 5.456 1.00 40.22 211 ARG A C 1
ATOM 1698 O O . ARG A 1 211 ? -18.642 19.144 6.095 1.00 40.22 211 ARG A O 1
ATOM 1705 N N . ARG A 1 212 ? -18.332 21.372 6.013 1.00 42.81 212 ARG A N 1
ATOM 1706 C CA . ARG A 1 212 ? -18.503 21.597 7.451 1.00 42.81 212 ARG A CA 1
ATOM 1707 C C . ARG A 1 212 ? -19.985 21.392 7.742 1.00 42.81 212 ARG A C 1
ATOM 1709 O O . ARG A 1 212 ? -20.784 22.297 7.515 1.00 42.81 212 ARG A O 1
ATOM 1716 N N . SER A 1 213 ? -20.349 20.192 8.165 1.00 43.03 213 SER A N 1
ATOM 1717 C CA . SER A 1 213 ? -21.698 19.866 8.607 1.00 43.03 213 SER A CA 1
ATOM 1718 C C . SER A 1 213 ? -21.692 19.705 10.115 1.00 43.03 213 SER A C 1
ATOM 1720 O O . SER A 1 213 ? -20.772 19.142 10.711 1.00 43.03 213 SER A O 1
ATOM 1722 N N . MET A 1 214 ? -22.738 20.227 10.747 1.00 42.69 214 MET A N 1
ATOM 1723 C CA . MET A 1 214 ? -23.049 19.837 12.107 1.00 42.69 214 MET A CA 1
ATOM 1724 C C . MET A 1 214 ? -23.470 18.370 12.056 1.00 42.69 214 MET A C 1
ATOM 1726 O O . MET A 1 214 ? -24.443 18.019 11.401 1.00 42.69 214 MET A O 1
ATOM 1730 N N . CYS A 1 215 ? -22.694 17.518 12.706 1.00 45.53 215 CYS A N 1
ATOM 1731 C CA . CYS A 1 215 ? -23.010 16.116 12.908 1.00 45.53 215 CYS A CA 1
ATOM 1732 C C . CYS A 1 215 ? -24.404 15.981 13.532 1.00 45.53 215 CYS A C 1
ATOM 1734 O O . CYS A 1 215 ? -24.601 16.419 14.667 1.00 45.53 215 CYS A O 1
ATOM 1736 N N . ASP A 1 216 ? -25.361 15.361 12.841 1.00 40.09 216 ASP A N 1
ATOM 1737 C CA . ASP A 1 216 ? -26.734 15.254 13.356 1.00 40.09 216 ASP A CA 1
ATOM 1738 C C . ASP A 1 216 ? -26.812 14.498 14.688 1.00 40.09 216 ASP A C 1
ATOM 1740 O O . ASP A 1 216 ? -27.661 14.820 15.522 1.00 40.09 216 ASP A O 1
ATOM 1744 N N . LYS A 1 217 ? -25.884 13.557 14.912 1.00 40.06 217 LYS A N 1
ATOM 1745 C CA . LYS A 1 217 ? -25.785 12.748 16.136 1.00 40.06 217 LYS A CA 1
ATOM 1746 C C . LYS A 1 217 ? -24.981 13.432 17.247 1.00 40.06 217 LYS A C 1
ATOM 1748 O O . LYS A 1 217 ? -25.446 13.540 18.370 1.00 40.06 217 LYS A O 1
ATOM 1753 N N . CYS A 1 218 ? -23.795 13.947 16.931 1.00 42.88 218 CYS A N 1
ATOM 1754 C CA . CYS A 1 218 ? -22.851 14.493 17.913 1.00 42.88 218 CYS A CA 1
ATOM 1755 C C . CYS A 1 218 ? -22.918 16.021 18.094 1.00 42.88 218 CYS A C 1
ATOM 1757 O O . CYS A 1 218 ? -22.161 16.577 18.889 1.00 42.88 218 CYS A O 1
ATOM 1759 N N . LYS A 1 219 ? -23.800 16.707 17.351 1.00 46.94 219 LYS A N 1
ATOM 1760 C CA . LYS A 1 219 ? -24.083 18.158 17.400 1.00 46.94 219 LYS A CA 1
ATOM 1761 C C . LYS A 1 219 ? -22.852 19.078 17.330 1.00 46.94 219 LYS A C 1
ATOM 1763 O O . LYS A 1 219 ? -22.933 20.255 17.664 1.00 46.94 219 LYS A O 1
ATOM 1768 N N . LYS A 1 220 ? -21.710 18.566 16.862 1.00 45.97 220 LYS A N 1
ATOM 1769 C CA . LYS A 1 220 ? -20.471 19.321 16.635 1.00 45.97 220 LYS A CA 1
ATOM 1770 C C . LYS A 1 220 ? -20.233 19.525 15.147 1.00 45.97 220 LYS A C 1
ATOM 1772 O O . LYS A 1 220 ? -20.598 18.677 14.333 1.00 45.97 220 LYS A O 1
ATOM 1777 N N . ILE A 1 221 ? -19.608 20.652 14.810 1.00 49.25 221 ILE A N 1
ATOM 1778 C CA . ILE A 1 221 ? -19.121 20.929 13.458 1.00 49.25 221 ILE A CA 1
ATOM 1779 C C . ILE A 1 221 ? -17.937 20.000 13.225 1.00 49.25 221 ILE A C 1
ATOM 1781 O O . ILE A 1 221 ? -16.884 20.168 13.837 1.00 49.25 221 ILE A O 1
ATOM 1785 N N . ILE A 1 222 ? -18.139 19.007 12.372 1.00 47.44 222 ILE A N 1
ATOM 1786 C CA . ILE A 1 222 ? -17.095 18.081 11.956 1.00 47.44 222 ILE A CA 1
ATOM 1787 C C . ILE A 1 222 ? -16.871 18.250 10.460 1.00 47.44 222 ILE A C 1
ATOM 1789 O O . ILE A 1 222 ? -17.778 18.615 9.707 1.00 47.44 222 ILE A O 1
ATOM 1793 N N . GLU A 1 223 ? -15.653 17.979 10.015 1.00 45.34 223 GLU A N 1
ATOM 1794 C CA . GLU A 1 223 ? -15.364 17.831 8.593 1.00 45.34 223 GLU A CA 1
ATOM 1795 C C . GLU A 1 223 ? -15.732 16.403 8.173 1.00 45.34 223 GLU A C 1
ATOM 1797 O O . GLU A 1 223 ? -14.863 15.611 7.845 1.00 45.34 223 GLU A O 1
ATOM 1802 N N . ALA A 1 224 ? -17.023 16.051 8.262 1.00 41.22 224 ALA A N 1
ATOM 1803 C CA . ALA A 1 224 ? -17.578 14.780 7.793 1.00 41.22 224 ALA A CA 1
ATOM 1804 C C . ALA A 1 224 ? -19.088 14.879 7.509 1.00 41.22 224 ALA A C 1
ATOM 1806 O O . ALA A 1 224 ? -19.792 15.681 8.128 1.00 41.22 224 ALA A O 1
ATOM 1807 N N . SER A 1 225 ? -19.596 14.056 6.582 1.00 38.34 225 SER A N 1
ATOM 1808 C CA . SER A 1 225 ? -21.018 14.032 6.192 1.00 38.34 225 SER A CA 1
ATOM 1809 C C . SER A 1 225 ? -21.904 13.164 7.101 1.00 38.34 225 SER A C 1
ATOM 1811 O O . SER A 1 225 ? -23.108 13.392 7.152 1.00 38.34 225 SER A O 1
ATOM 1813 N N . HIS A 1 226 ? -21.340 12.196 7.837 1.00 39.47 226 HIS A N 1
ATOM 1814 C CA . HIS A 1 226 ? -22.028 11.435 8.893 1.00 39.47 226 HIS A CA 1
ATOM 1815 C C . HIS A 1 226 ? -21.004 10.827 9.874 1.00 39.47 226 HIS A C 1
ATOM 1817 O O . HIS A 1 226 ? -19.868 10.570 9.482 1.00 39.47 226 HIS A O 1
ATOM 1823 N N . CYS A 1 227 ? -21.380 10.623 11.143 1.00 45.34 227 CYS A N 1
ATOM 1824 C CA . CYS A 1 227 ? -20.529 10.026 12.183 1.00 45.34 227 CYS A CA 1
ATOM 1825 C C . CYS A 1 227 ? -21.112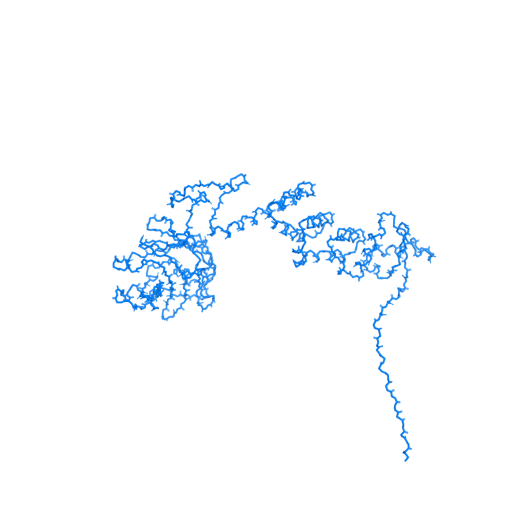 8.672 12.618 1.00 45.34 227 CYS A C 1
ATOM 1827 O O . CYS A 1 227 ? -22.159 8.643 13.268 1.00 45.34 227 CYS A O 1
ATOM 1829 N N . ASP A 1 228 ? -20.413 7.581 12.290 1.00 46.81 228 ASP A N 1
ATOM 1830 C CA . ASP A 1 228 ? -20.729 6.210 12.741 1.00 46.81 228 ASP A CA 1
ATOM 1831 C C . ASP A 1 228 ? -20.052 5.851 14.079 1.00 46.81 228 ASP A C 1
ATOM 1833 O O . ASP A 1 228 ? -20.143 4.728 14.553 1.00 46.81 228 ASP A O 1
ATOM 1837 N N . GLY A 1 229 ? -19.388 6.822 14.711 1.00 50.59 229 GLY A N 1
ATOM 1838 C CA . GLY A 1 229 ? -18.891 6.747 16.081 1.00 50.59 229 GLY A CA 1
ATOM 1839 C C . GLY A 1 229 ? -17.386 6.733 16.276 1.00 50.59 229 GLY A C 1
ATOM 1840 O O . GLY A 1 229 ? -16.618 6.621 15.323 1.00 50.59 229 GLY A O 1
ATOM 1841 N N . CYS A 1 230 ? -16.963 6.953 17.526 1.00 60.38 230 CYS A N 1
ATOM 1842 C CA . CYS A 1 230 ? -15.548 7.025 17.879 1.00 60.38 230 CYS A CA 1
ATOM 1843 C C . CYS A 1 230 ? -14.972 5.627 18.050 1.00 60.38 230 CYS A C 1
ATOM 1845 O O . CYS A 1 230 ? -15.402 4.866 18.917 1.00 60.38 230 CYS A O 1
ATOM 1847 N N . ARG A 1 231 ? -13.996 5.310 17.198 1.00 63.22 231 ARG A N 1
ATOM 1848 C CA . ARG A 1 231 ? -13.351 4.003 17.147 1.00 63.22 231 ARG A CA 1
ATOM 1849 C C . ARG A 1 231 ? -12.211 3.909 18.152 1.00 63.22 231 ARG A C 1
ATOM 1851 O O . ARG A 1 231 ? -11.366 4.794 18.239 1.00 63.22 231 ARG A O 1
ATOM 1858 N N . LEU A 1 232 ? -12.193 2.806 18.876 1.00 66.12 232 LEU A N 1
ATOM 1859 C CA . LEU A 1 232 ? -11.194 2.387 19.839 1.00 66.12 232 LEU A CA 1
ATOM 1860 C C . LEU A 1 232 ? -10.487 1.154 19.280 1.00 66.12 232 LEU A C 1
ATOM 1862 O O . LEU A 1 232 ? -11.147 0.174 18.948 1.00 66.12 232 LEU A O 1
ATOM 1866 N N . THR A 1 233 ? -9.160 1.152 19.223 1.00 62.50 233 THR A N 1
ATOM 1867 C CA . THR A 1 233 ? -8.425 -0.093 18.970 1.00 62.50 233 THR A CA 1
ATOM 1868 C C . THR A 1 233 ? -8.410 -0.920 20.260 1.00 62.50 233 THR A C 1
ATOM 1870 O O . THR A 1 233 ? -8.162 -0.401 21.351 1.00 62.50 233 THR A O 1
ATOM 1873 N N . LEU A 1 234 ? -8.727 -2.205 20.135 1.00 59.97 234 LEU A N 1
ATOM 1874 C CA . LEU A 1 234 ? -8.649 -3.195 21.198 1.00 59.97 234 LEU A CA 1
ATOM 1875 C C . LEU A 1 234 ? -7.335 -3.954 21.028 1.00 59.97 234 LEU A C 1
ATOM 1877 O O . LEU A 1 234 ? -7.071 -4.505 19.958 1.00 59.97 234 LEU A O 1
ATOM 1881 N N . TYR A 1 235 ? -6.517 -4.001 22.077 1.00 58.97 235 TYR A N 1
ATOM 1882 C CA . TYR A 1 235 ? -5.317 -4.834 22.082 1.00 58.97 235 TYR A CA 1
ATOM 1883 C C . TYR A 1 235 ? -5.545 -6.050 22.936 1.00 58.97 235 TYR A C 1
ATOM 1885 O O . TYR A 1 235 ? -6.105 -5.983 24.030 1.00 58.97 235 TYR A O 1
ATOM 1893 N N . THR A 1 236 ? -5.048 -7.162 22.431 1.00 54.72 236 THR A N 1
ATOM 1894 C CA . THR A 1 236 ? -4.911 -8.380 23.206 1.00 54.72 236 THR A CA 1
ATOM 1895 C C . THR A 1 236 ? -3.482 -8.839 23.059 1.00 54.72 236 THR A C 1
ATOM 1897 O O . THR A 1 236 ? -2.856 -8.595 22.031 1.00 54.72 236 THR A O 1
ATOM 1900 N N . SER A 1 237 ? -2.945 -9.448 24.109 1.00 54.22 237 SER A N 1
ATOM 1901 C CA . SER A 1 237 ? -1.579 -9.962 24.093 1.00 54.22 237 SER A CA 1
ATOM 1902 C C . SER A 1 237 ? -1.403 -10.926 22.919 1.00 54.22 237 SER A C 1
ATOM 1904 O O . SER A 1 237 ? -2.066 -11.970 22.875 1.00 54.22 237 SER A O 1
ATOM 1906 N N . ASP A 1 238 ? -0.516 -10.575 21.992 1.00 56.53 238 ASP A N 1
ATOM 1907 C CA . ASP A 1 238 ? -0.265 -11.320 20.762 1.00 56.53 238 ASP A CA 1
ATOM 1908 C C . ASP A 1 238 ? 0.060 -12.788 21.060 1.00 56.53 238 ASP A C 1
ATOM 1910 O O . ASP A 1 238 ? 1.146 -13.134 21.522 1.00 56.53 238 ASP A O 1
ATOM 1914 N N . GLY A 1 239 ? -0.913 -13.671 20.826 1.00 60.12 239 GLY A N 1
ATOM 1915 C CA . GLY A 1 239 ? -0.724 -15.116 20.881 1.00 60.12 239 GLY A CA 1
ATOM 1916 C C . GLY A 1 239 ? -0.359 -15.709 22.247 1.00 60.12 239 GLY A C 1
ATOM 1917 O O . GLY A 1 239 ? -0.027 -16.893 22.280 1.00 60.12 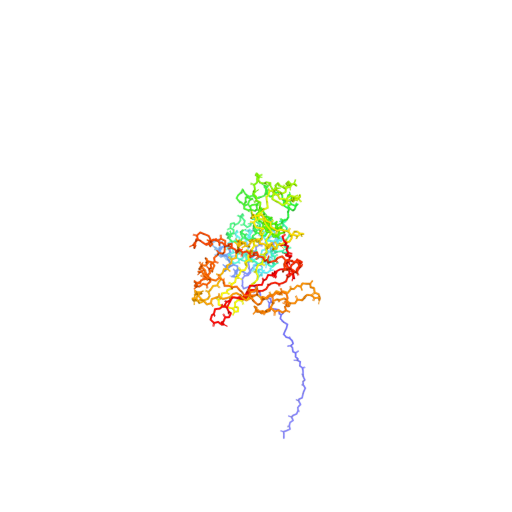239 GLY A O 1
ATOM 1918 N N . ALA A 1 240 ? -0.430 -14.973 23.360 1.00 76.62 240 ALA A N 1
ATOM 1919 C CA . ALA A 1 240 ? -0.133 -15.535 24.686 1.00 76.62 240 ALA A CA 1
ATOM 1920 C C . ALA A 1 240 ? -1.231 -16.497 25.174 1.00 76.62 240 ALA A C 1
ATOM 1922 O O . ALA A 1 240 ? -0.942 -17.502 25.822 1.00 76.62 240 ALA A O 1
ATOM 1923 N N . TYR A 1 241 ? -2.485 -16.225 24.811 1.00 85.81 241 TYR A N 1
ATOM 1924 C CA . TYR A 1 241 ? -3.641 -16.991 25.269 1.00 85.81 241 TYR A CA 1
ATOM 1925 C C . TYR A 1 241 ? -4.229 -17.891 24.173 1.00 85.81 241 TYR A C 1
ATOM 1927 O O . TYR A 1 241 ? -3.740 -17.928 23.036 1.00 85.81 241 TYR A O 1
ATOM 1935 N N . ASN A 1 242 ? -5.239 -18.686 24.539 1.00 85.50 242 ASN A N 1
ATOM 1936 C CA . ASN A 1 242 ? -5.925 -19.585 23.611 1.00 85.50 242 ASN A CA 1
ATOM 1937 C C . ASN A 1 242 ? -6.823 -18.824 22.627 1.00 85.50 242 ASN A C 1
ATOM 1939 O O . ASN A 1 242 ? -6.945 -19.244 21.479 1.00 85.50 242 ASN A O 1
ATOM 1943 N N . ALA A 1 243 ? -7.409 -17.713 23.070 1.00 85.62 243 ALA A N 1
ATOM 1944 C CA . ALA A 1 243 ? -8.136 -16.772 22.240 1.00 85.62 243 ALA A CA 1
ATOM 1945 C C . ALA A 1 243 ? -7.472 -15.389 22.305 1.00 85.62 243 ALA A C 1
ATOM 1947 O O . ALA A 1 243 ? -7.172 -14.873 23.385 1.00 85.62 243 ALA A O 1
ATOM 1948 N N . HIS A 1 244 ? -7.242 -14.782 21.144 1.00 84.88 244 HIS A N 1
ATOM 1949 C CA . HIS A 1 244 ? -6.686 -13.435 21.039 1.00 84.88 244 HIS A CA 1
ATOM 1950 C C . HIS A 1 244 ? -7.289 -12.695 19.846 1.00 84.88 244 HIS A C 1
ATOM 1952 O O . HIS A 1 244 ? -7.629 -13.281 18.821 1.00 84.88 244 HIS A O 1
ATOM 1958 N N . PHE A 1 245 ? -7.432 -11.387 19.991 1.00 78.81 245 PHE A N 1
ATOM 1959 C CA . PHE A 1 245 ? -7.949 -10.495 18.970 1.00 78.81 245 PHE A CA 1
ATOM 1960 C C . PHE A 1 245 ? -6.789 -9.815 18.231 1.00 78.81 245 PHE A C 1
ATOM 1962 O O . PHE A 1 245 ? -5.923 -9.193 18.848 1.00 78.81 245 PHE A O 1
ATOM 1969 N N . GLN A 1 246 ? -6.785 -9.900 16.905 1.00 79.06 246 GLN A N 1
ATOM 1970 C CA . GLN A 1 246 ? -5.805 -9.259 16.032 1.00 79.06 246 GLN A CA 1
ATOM 1971 C C . GLN A 1 246 ? -6.437 -8.072 15.315 1.00 79.06 246 GLN A C 1
ATOM 1973 O O . GLN A 1 246 ? -7.474 -8.214 14.664 1.00 79.06 246 GLN A O 1
ATOM 1978 N N . ASN A 1 247 ? -5.793 -6.905 15.412 1.00 75.56 247 ASN A N 1
ATOM 1979 C CA . ASN A 1 247 ? -6.239 -5.665 14.767 1.00 75.56 247 ASN A CA 1
ATOM 1980 C C . ASN A 1 247 ? -7.718 -5.336 15.052 1.00 75.56 247 ASN A C 1
ATOM 1982 O O . ASN A 1 247 ? -8.437 -4.863 14.170 1.00 75.56 247 ASN A O 1
ATOM 1986 N N . ALA A 1 248 ? -8.186 -5.641 16.266 1.00 75.69 248 ALA A N 1
ATOM 1987 C CA . ALA A 1 248 ? -9.576 -5.444 16.641 1.00 75.69 248 ALA A CA 1
ATOM 1988 C C . ALA A 1 248 ? -9.882 -3.973 16.904 1.00 75.69 248 ALA A C 1
ATOM 1990 O O . ALA A 1 248 ? -9.129 -3.269 17.574 1.00 75.69 248 ALA A O 1
ATOM 1991 N N . VAL A 1 249 ? -11.012 -3.516 16.379 1.00 76.38 249 VAL A N 1
ATOM 1992 C CA . VAL A 1 249 ? -11.497 -2.147 16.529 1.00 76.38 249 VAL A CA 1
ATOM 1993 C C . VAL A 1 249 ? -12.920 -2.208 17.054 1.00 76.38 249 VAL A C 1
ATOM 1995 O O . VAL A 1 249 ? -13.766 -2.876 16.464 1.00 76.38 249 VAL A O 1
ATOM 1998 N N . GLY A 1 250 ? -13.180 -1.512 18.156 1.00 76.19 250 GLY A N 1
ATOM 1999 C CA . GLY A 1 250 ? -14.508 -1.280 18.707 1.00 76.19 250 GLY A CA 1
ATOM 2000 C C . GLY A 1 250 ? -14.995 0.151 18.457 1.00 76.19 250 GLY A C 1
ATOM 2001 O O . GLY A 1 250 ? -14.194 1.045 18.214 1.00 76.19 250 GLY A O 1
ATOM 2002 N N . ALA A 1 251 ? -16.297 0.392 18.539 1.00 76.25 251 ALA A N 1
ATOM 2003 C CA . ALA A 1 251 ? -16.927 1.709 18.518 1.00 76.25 251 ALA A CA 1
ATOM 2004 C C . ALA A 1 251 ? -17.793 1.885 19.769 1.00 76.25 251 ALA A C 1
ATOM 2006 O O . ALA A 1 251 ? -18.521 0.971 20.154 1.00 76.25 251 ALA A O 1
ATOM 2007 N N . THR A 1 252 ? -17.693 3.046 20.419 1.00 76.81 252 THR A N 1
ATOM 2008 C CA . THR A 1 252 ? -18.396 3.331 21.678 1.00 76.81 252 THR A CA 1
ATOM 2009 C C . THR A 1 252 ? -19.679 4.120 21.450 1.00 76.81 252 THR A C 1
ATOM 2011 O O . THR A 1 252 ? -19.670 5.141 20.756 1.00 76.81 252 THR A O 1
ATOM 2014 N N . TYR A 1 253 ? -20.761 3.706 22.106 1.00 75.31 253 TYR A N 1
ATOM 2015 C CA . TYR A 1 253 ? -22.065 4.366 22.080 1.00 75.31 253 TYR A CA 1
ATOM 2016 C C . TYR A 1 253 ? -22.645 4.494 23.494 1.00 75.31 253 TYR A C 1
ATOM 2018 O O . TYR A 1 253 ? -22.280 3.752 24.408 1.00 75.31 253 TYR A O 1
ATOM 2026 N N . ASP A 1 254 ? -23.542 5.456 23.681 1.00 79.06 254 ASP A N 1
ATOM 2027 C CA . ASP A 1 254 ? -24.341 5.593 24.895 1.00 79.06 254 ASP A CA 1
ATOM 2028 C C . ASP A 1 254 ? -25.543 4.633 24.916 1.00 79.06 254 ASP A C 1
ATOM 2030 O O . ASP A 1 254 ? -25.777 3.861 23.984 1.00 79.06 254 ASP A O 1
ATOM 2034 N N . ASN A 1 255 ? -26.315 4.682 26.002 1.00 78.06 255 ASN A N 1
ATOM 2035 C CA . ASN A 1 255 ? -27.502 3.848 26.201 1.00 78.06 255 ASN A CA 1
ATOM 2036 C C . ASN A 1 255 ? -28.626 4.092 25.170 1.00 78.06 255 ASN A C 1
ATOM 2038 O O . ASN A 1 255 ? -29.537 3.281 25.047 1.00 78.06 255 ASN A O 1
ATOM 2042 N N . ALA A 1 256 ? -28.587 5.205 24.430 1.00 74.44 256 ALA A N 1
ATOM 2043 C CA . ALA A 1 256 ? -29.529 5.496 23.351 1.00 74.44 256 ALA A CA 1
ATOM 2044 C C . ALA A 1 256 ? -29.007 5.035 21.975 1.00 74.44 256 ALA A C 1
ATOM 2046 O O . ALA A 1 256 ? -29.641 5.309 20.955 1.00 74.44 256 ALA A O 1
ATOM 2047 N N . GLY A 1 257 ? -27.844 4.372 21.923 1.00 68.88 257 GLY A N 1
ATOM 2048 C CA . GLY A 1 257 ? -27.176 3.992 20.677 1.00 68.88 257 GLY A CA 1
ATOM 2049 C C . GLY A 1 257 ? -26.543 5.180 19.946 1.00 68.88 257 GLY A C 1
ATOM 2050 O O . GLY A 1 257 ? -26.218 5.085 18.760 1.00 68.88 257 GLY A O 1
ATOM 2051 N N . THR A 1 258 ? -26.365 6.320 20.621 1.00 70.50 258 THR A N 1
ATOM 2052 C CA . THR A 1 258 ? -25.688 7.483 20.043 1.00 70.50 258 THR A CA 1
ATOM 2053 C C . THR A 1 258 ? -24.186 7.328 20.226 1.00 70.50 258 THR A C 1
ATOM 2055 O O . THR A 1 258 ? -23.737 7.003 21.3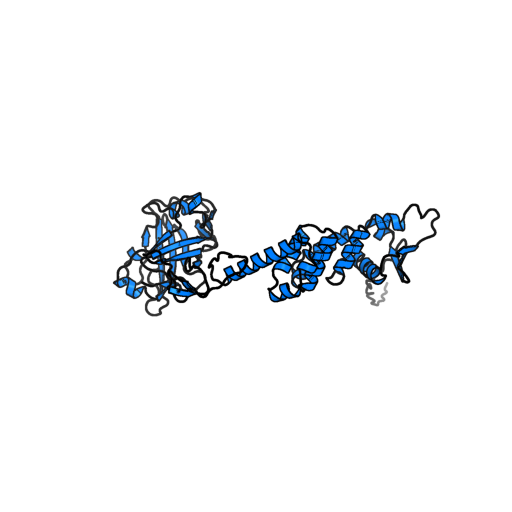26 1.00 70.50 258 THR A O 1
ATOM 2058 N N . PRO A 1 259 ? -23.366 7.581 19.192 1.00 72.38 259 PRO A N 1
ATOM 2059 C CA . PRO A 1 259 ? -21.934 7.472 19.357 1.00 72.38 259 PRO A CA 1
ATOM 2060 C C . PRO A 1 259 ? -21.371 8.375 20.449 1.00 72.38 259 PRO A C 1
ATOM 2062 O O . PRO A 1 259 ? -21.640 9.578 20.490 1.00 72.38 259 PRO A O 1
ATOM 2065 N N . SER A 1 260 ? -20.538 7.790 21.301 1.00 74.12 260 SER A N 1
ATOM 2066 C CA . SER A 1 260 ? -19.986 8.445 22.476 1.00 74.12 260 SER A CA 1
ATOM 2067 C C . SER A 1 260 ? -18.517 8.801 22.258 1.00 74.12 260 SER A C 1
ATOM 2069 O O . SER A 1 260 ? -17.656 7.931 22.128 1.00 74.12 260 SER A O 1
ATOM 2071 N N . CYS A 1 261 ? -18.241 10.106 22.231 1.00 70.31 261 CYS A N 1
ATOM 2072 C CA . CYS A 1 261 ? -16.930 10.689 21.967 1.00 70.31 261 CYS A CA 1
ATOM 2073 C C . CYS A 1 261 ? -16.636 11.827 22.951 1.00 70.31 261 CYS A C 1
ATOM 2075 O O . CYS A 1 261 ? -17.463 12.730 23.115 1.00 70.31 261 CYS A O 1
ATOM 2077 N N . TYR A 1 262 ? -15.430 11.877 23.514 1.00 66.56 262 TYR A N 1
ATOM 2078 C CA . TYR A 1 262 ? -14.956 13.007 24.315 1.00 66.56 262 TYR A CA 1
ATOM 2079 C C . TYR A 1 262 ? -13.637 13.532 23.751 1.00 66.56 262 TYR A C 1
ATOM 2081 O O . TYR A 1 262 ? -12.714 12.771 23.516 1.00 66.56 262 TYR A O 1
ATOM 2089 N N . GLN A 1 263 ? -13.567 14.836 23.456 1.00 63.72 263 GLN A N 1
ATOM 2090 C CA . GLN A 1 263 ? -12.386 15.474 22.841 1.00 63.72 263 GLN A CA 1
ATOM 2091 C C . GLN A 1 263 ? -11.831 14.731 21.603 1.00 63.72 263 GLN A C 1
ATOM 2093 O O . GLN A 1 263 ? -10.623 14.626 21.421 1.00 63.72 263 GLN A O 1
ATOM 2098 N N . SER A 1 264 ? -12.726 14.229 20.744 1.00 59.25 264 SER A N 1
ATOM 2099 C CA . SER A 1 264 ? -12.384 13.440 19.544 1.00 59.25 264 SER A CA 1
ATOM 2100 C C . SER A 1 264 ? -11.737 12.077 19.828 1.00 59.25 264 SER A C 1
ATOM 2102 O O . SER A 1 264 ? -11.154 11.480 18.926 1.00 59.25 264 SER A O 1
ATOM 2104 N N . LYS A 1 265 ? -11.875 11.575 21.058 1.00 65.06 265 LYS A N 1
ATOM 2105 C CA . LYS A 1 265 ? -11.437 10.252 21.504 1.00 65.06 265 LYS A CA 1
ATOM 2106 C C . LYS A 1 265 ? -12.634 9.382 21.903 1.00 65.06 265 LYS A C 1
ATOM 2108 O O . LYS A 1 265 ? -13.693 9.935 22.235 1.00 65.06 265 LYS A O 1
ATOM 2113 N N . PRO A 1 266 ? -12.498 8.044 21.872 1.00 70.12 266 PRO A N 1
ATOM 2114 C CA . PRO A 1 266 ? -13.516 7.132 22.382 1.00 70.12 266 PRO A CA 1
ATOM 2115 C C . PRO A 1 266 ? -13.864 7.451 23.830 1.00 70.12 266 PRO A C 1
ATOM 2117 O O . PRO A 1 266 ? -12.982 7.702 24.650 1.00 70.12 266 PRO A O 1
ATOM 2120 N N . ASN A 1 267 ? -15.157 7.442 24.133 1.00 78.00 267 ASN A N 1
ATOM 2121 C CA . ASN A 1 267 ? -15.654 7.693 25.475 1.00 78.00 267 ASN A CA 1
ATOM 2122 C C . ASN A 1 267 ? -16.625 6.581 25.856 1.00 78.00 267 ASN A C 1
ATOM 2124 O O . ASN A 1 267 ? -17.671 6.429 25.224 1.00 78.00 267 ASN A O 1
ATOM 2128 N N . LEU A 1 268 ? -16.297 5.813 26.890 1.00 80.00 268 LEU A N 1
ATOM 2129 C CA . LEU A 1 268 ? -17.191 4.775 27.394 1.00 80.00 268 LEU A CA 1
ATOM 2130 C C . LEU A 1 268 ? -18.278 5.426 28.254 1.00 80.00 268 LEU A C 1
ATOM 2132 O O . LEU A 1 268 ? -17.983 6.146 29.210 1.00 80.00 268 LEU A O 1
ATOM 2136 N N . LYS A 1 269 ? -19.537 5.183 27.888 1.00 77.62 269 LYS A N 1
ATOM 2137 C CA . LYS A 1 269 ? -20.718 5.584 28.659 1.00 77.62 269 LYS A CA 1
ATOM 2138 C C . LYS A 1 269 ? -21.233 4.380 29.425 1.00 77.62 269 LYS A C 1
ATOM 2140 O O . LYS A 1 269 ? -21.285 3.287 28.867 1.00 77.62 269 LYS A O 1
ATOM 2145 N N . LEU A 1 270 ? -21.575 4.584 30.690 1.00 74.88 270 LEU A N 1
ATOM 2146 C CA . LEU A 1 270 ? -22.116 3.547 31.564 1.00 74.88 270 LEU A CA 1
ATOM 2147 C C . LEU A 1 270 ? -23.474 4.026 32.104 1.00 74.88 270 LEU A C 1
ATOM 2149 O O . LEU A 1 270 ? -23.492 4.984 32.879 1.00 74.88 270 LEU A O 1
ATOM 2153 N N . PRO A 1 271 ? -24.601 3.395 31.721 1.00 75.38 271 PRO A N 1
ATOM 2154 C CA . PRO A 1 271 ? -24.721 2.317 30.731 1.00 75.38 271 PRO A CA 1
ATOM 2155 C C . PRO A 1 271 ? -24.449 2.789 29.291 1.00 75.38 271 PRO A C 1
ATOM 2157 O O . PRO A 1 271 ? -24.612 3.963 28.951 1.00 75.38 271 PRO A O 1
ATOM 2160 N N . GLY A 1 272 ? -24.054 1.859 28.426 1.00 78.38 272 GLY A N 1
ATOM 2161 C CA . GLY A 1 272 ? -23.738 2.133 27.024 1.00 78.38 272 GLY A CA 1
ATOM 2162 C C . GLY A 1 272 ? -23.424 0.858 26.258 1.00 78.38 272 GLY A C 1
ATOM 2163 O O . GLY A 1 272 ? -23.657 -0.240 26.756 1.00 78.38 272 GLY A O 1
ATOM 2164 N N . THR A 1 273 ? -22.894 0.980 25.044 1.00 76.94 273 THR A N 1
ATOM 2165 C CA . THR A 1 273 ? -22.516 -0.186 24.236 1.00 76.94 273 THR A CA 1
ATOM 2166 C C . THR A 1 273 ? -21.153 -0.010 23.575 1.00 76.94 273 THR A C 1
ATOM 2168 O O . THR A 1 273 ? -20.735 1.095 23.221 1.00 76.94 273 THR A O 1
ATOM 2171 N N . LEU A 1 274 ? -20.441 -1.123 23.420 1.00 77.12 274 LEU A N 1
ATOM 2172 C CA . LEU A 1 274 ? -19.203 -1.233 22.659 1.00 77.12 274 LEU A CA 1
ATOM 2173 C C . LEU A 1 274 ? -19.435 -2.215 21.508 1.00 77.12 274 LEU A C 1
ATOM 2175 O O . LEU A 1 274 ? -19.626 -3.403 21.742 1.00 77.12 274 LEU A O 1
ATOM 2179 N N . GLN A 1 275 ? -19.415 -1.738 20.269 1.00 76.44 275 GLN A N 1
ATOM 2180 C CA . GLN A 1 275 ? -19.607 -2.575 19.084 1.00 76.44 275 GLN A CA 1
ATOM 2181 C C . GLN A 1 275 ? -18.264 -2.920 18.450 1.00 76.44 275 GLN A C 1
ATOM 2183 O O . GLN A 1 275 ? -17.495 -2.019 18.138 1.00 76.44 275 GLN A O 1
ATOM 2188 N N . LEU A 1 276 ? -17.979 -4.195 18.218 1.00 75.19 276 LEU A N 1
ATOM 2189 C CA . LEU A 1 276 ? -16.828 -4.640 17.435 1.00 75.19 276 LEU A CA 1
ATOM 2190 C C . LEU A 1 276 ? -17.084 -4.353 15.949 1.00 75.19 276 LEU A C 1
ATOM 2192 O O . LEU A 1 276 ? -18.095 -4.776 15.402 1.00 75.19 276 LEU A O 1
ATOM 2196 N N . VAL A 1 277 ? -16.184 -3.607 15.310 1.00 73.06 277 VAL A N 1
ATOM 2197 C CA . VAL A 1 277 ? -16.343 -3.093 13.937 1.00 73.06 277 VAL A CA 1
ATOM 2198 C C . VAL A 1 277 ? -15.459 -3.841 12.942 1.00 73.06 277 VAL A C 1
ATOM 2200 O O . VAL A 1 277 ? -15.847 -4.059 11.798 1.00 73.06 277 VAL A O 1
ATOM 2203 N N . SER A 1 278 ? -14.239 -4.198 13.340 1.00 74.81 278 SER A N 1
ATOM 2204 C CA . SER A 1 278 ? -13.278 -4.873 12.462 1.00 74.81 278 SER A CA 1
ATOM 2205 C C . SER A 1 278 ? -12.201 -5.594 13.262 1.00 74.81 278 SER A C 1
ATOM 2207 O O . SER A 1 278 ? -12.045 -5.341 14.454 1.00 74.81 278 SER A O 1
ATOM 2209 N N . GLY A 1 279 ? -11.431 -6.448 12.589 1.00 77.69 279 GLY A N 1
ATOM 2210 C CA . GLY A 1 279 ? -10.351 -7.250 13.166 1.00 77.69 279 GLY A CA 1
ATOM 2211 C C . GLY A 1 279 ? -10.663 -8.737 13.109 1.00 77.69 279 GLY A C 1
ATOM 2212 O O . GLY A 1 279 ? -11.620 -9.151 12.460 1.00 77.69 279 GLY A O 1
ATOM 2213 N N . GLN A 1 280 ? -9.846 -9.543 13.772 1.00 82.12 280 GLN A N 1
ATOM 2214 C CA . GLN A 1 280 ? -9.993 -10.994 13.786 1.00 82.12 280 GLN A CA 1
ATOM 2215 C C . GLN A 1 280 ? -9.962 -11.511 15.217 1.00 82.12 280 GLN A C 1
ATOM 2217 O O . GLN A 1 280 ? -9.112 -11.098 15.999 1.00 82.12 280 GLN A O 1
ATOM 2222 N N . LEU A 1 281 ? -10.855 -12.434 15.553 1.00 82.12 281 LEU A N 1
ATOM 2223 C CA . LEU A 1 281 ? -10.736 -13.273 16.736 1.00 82.12 281 LEU A CA 1
ATOM 2224 C C . LEU A 1 281 ? -10.084 -14.590 16.320 1.00 82.12 281 LEU A C 1
ATOM 2226 O O . LEU A 1 281 ? -10.649 -15.339 15.529 1.00 82.12 281 LEU A O 1
ATOM 2230 N N . VAL A 1 282 ? -8.908 -14.881 16.861 1.00 86.06 282 VAL A N 1
ATOM 2231 C CA . VAL A 1 282 ? -8.195 -16.135 16.624 1.00 86.06 282 VAL A CA 1
ATOM 2232 C C . VAL A 1 282 ? -8.350 -17.019 17.851 1.00 86.06 282 VAL A C 1
ATOM 2234 O O . VAL A 1 282 ? -7.947 -16.633 18.947 1.00 86.06 282 VAL A O 1
ATOM 2237 N N . VAL A 1 283 ? -8.902 -18.215 17.663 1.00 88.31 283 VAL A N 1
ATOM 2238 C CA . VAL A 1 283 ? -9.068 -19.237 18.702 1.00 88.31 283 VAL A CA 1
ATOM 2239 C C . VAL A 1 283 ? -8.257 -20.468 18.315 1.00 88.31 283 VAL A C 1
ATOM 2241 O O . VAL A 1 283 ? -8.514 -21.096 17.287 1.00 88.31 283 VAL A O 1
ATOM 2244 N N . LYS A 1 284 ? -7.263 -20.823 19.134 1.00 88.94 284 LYS A N 1
ATOM 2245 C CA . LYS A 1 284 ? -6.325 -21.918 18.838 1.00 88.94 284 LYS A CA 1
ATOM 2246 C C . LYS A 1 284 ? -6.940 -23.296 19.071 1.00 88.94 284 LYS A C 1
ATOM 2248 O O . LYS A 1 284 ? -6.805 -24.173 18.227 1.00 88.94 284 LYS A O 1
ATOM 2253 N N . ASN A 1 285 ? -7.601 -23.485 20.213 1.00 87.75 285 ASN A N 1
ATOM 2254 C CA . ASN A 1 285 ? -8.206 -24.756 20.616 1.00 87.75 285 ASN A CA 1
ATOM 2255 C C . ASN A 1 285 ? -9.657 -24.560 21.052 1.00 87.75 285 ASN A C 1
ATOM 2257 O O . ASN A 1 285 ? -10.015 -23.491 21.547 1.00 87.75 285 ASN A O 1
ATOM 2261 N N . ALA A 1 286 ? -10.470 -25.609 20.919 1.00 86.25 286 ALA A N 1
ATOM 2262 C CA . ALA A 1 286 ? -11.875 -25.565 21.308 1.00 86.25 286 ALA A CA 1
ATOM 2263 C C . ALA A 1 286 ? -11.990 -25.422 22.829 1.00 86.25 286 ALA A C 1
ATOM 2265 O O . ALA A 1 286 ? -11.226 -26.042 23.571 1.00 86.25 286 ALA A O 1
ATOM 2266 N N . MET A 1 287 ? -12.948 -24.622 23.295 1.00 83.56 287 MET A N 1
ATOM 2267 C CA . MET A 1 287 ? -13.176 -24.399 24.724 1.00 83.56 287 MET A CA 1
ATOM 2268 C C . MET A 1 287 ? -14.654 -24.513 25.061 1.00 83.56 287 MET A C 1
ATOM 2270 O O . MET A 1 287 ? -15.504 -23.971 24.359 1.00 83.56 287 MET A O 1
ATOM 2274 N N . ASN A 1 288 ? -14.959 -25.162 26.185 1.00 77.50 288 ASN A N 1
ATOM 2275 C CA . ASN A 1 288 ? -16.292 -25.104 26.763 1.00 77.50 288 ASN A CA 1
ATOM 2276 C C . ASN A 1 288 ? -16.381 -23.890 27.699 1.00 77.50 288 ASN A C 1
ATOM 2278 O O . ASN A 1 288 ? -15.763 -23.867 28.765 1.00 77.50 288 ASN A O 1
ATOM 2282 N N . LEU A 1 289 ? -17.118 -22.870 27.263 1.00 74.69 289 LEU A N 1
ATOM 2283 C CA . LEU A 1 289 ? -17.302 -21.609 27.991 1.00 74.69 289 LEU A CA 1
ATOM 2284 C C . LEU A 1 289 ? -18.648 -21.545 28.736 1.00 74.69 289 LEU A C 1
ATOM 2286 O O . LEU A 1 289 ? -18.988 -20.534 29.348 1.00 74.69 289 LEU A O 1
ATOM 2290 N N . VAL A 1 290 ? -19.437 -22.623 28.705 1.00 65.94 290 VAL A N 1
ATOM 2291 C CA . VAL A 1 290 ? -20.762 -22.661 29.331 1.00 65.94 290 VAL A CA 1
ATOM 2292 C C . VAL A 1 290 ? -20.625 -22.950 30.829 1.00 65.94 290 VAL A C 1
ATOM 2294 O O . VAL A 1 290 ? -20.080 -23.974 31.232 1.00 65.94 290 VAL A O 1
ATOM 2297 N N . GLY A 1 291 ? -21.138 -22.044 31.667 1.00 65.06 291 GLY A N 1
ATOM 2298 C CA . GLY A 1 291 ? -21.324 -22.254 33.111 1.00 65.06 291 GLY A CA 1
ATOM 2299 C C . GLY A 1 291 ? -20.127 -21.955 34.025 1.00 65.06 291 GLY A C 1
ATOM 2300 O O . GLY A 1 291 ? -20.323 -21.838 35.231 1.00 65.06 291 GLY A O 1
ATOM 2301 N N . SER A 1 292 ? -18.910 -21.775 33.494 1.00 67.06 292 SER A N 1
ATOM 2302 C CA . SER A 1 292 ? -17.705 -21.506 34.307 1.00 67.06 292 SER A CA 1
ATOM 2303 C C . SER A 1 292 ? -16.830 -20.353 33.812 1.00 67.06 292 SER A C 1
ATOM 2305 O O . SER A 1 292 ? -15.677 -20.246 34.234 1.00 67.06 292 SER A O 1
ATOM 2307 N N . THR A 1 293 ? -17.338 -19.509 32.909 1.00 79.50 293 THR A N 1
ATOM 2308 C CA . THR A 1 293 ? -16.575 -18.376 32.370 1.00 79.50 293 THR A CA 1
ATOM 2309 C C . THR A 1 293 ? -16.867 -17.091 33.129 1.00 79.50 293 THR A C 1
ATOM 2311 O O . THR A 1 293 ? -17.992 -16.584 33.130 1.00 79.50 293 THR A O 1
ATOM 2314 N N . GLN A 1 294 ? -15.823 -16.554 33.748 1.00 84.44 294 GLN A N 1
ATOM 2315 C CA . GLN A 1 294 ? -15.836 -15.280 34.450 1.00 84.44 294 GLN A CA 1
ATOM 2316 C C . GLN A 1 294 ? -14.919 -14.307 33.731 1.00 84.44 294 GLN A C 1
ATOM 2318 O O . GLN A 1 294 ? -13.862 -14.680 33.229 1.00 84.44 294 GLN A O 1
ATOM 2323 N N . ALA A 1 295 ? -15.329 -13.054 33.691 1.00 83.06 295 ALA A N 1
ATOM 2324 C CA . ALA A 1 295 ? -14.490 -11.967 33.255 1.00 83.06 295 ALA A CA 1
ATOM 2325 C C . ALA A 1 295 ? -13.978 -11.239 34.505 1.00 83.06 295 ALA A C 1
ATOM 2327 O O . ALA A 1 295 ? -14.766 -10.829 35.363 1.00 83.06 295 ALA A O 1
ATOM 2328 N N . LEU A 1 296 ? -12.659 -11.139 34.624 1.00 87.81 296 LEU A N 1
ATOM 2329 C CA . LEU A 1 296 ? -11.954 -10.521 35.736 1.00 87.81 296 LEU A CA 1
ATOM 2330 C C . LEU A 1 296 ? -11.492 -9.135 35.298 1.00 87.81 296 LEU A C 1
ATOM 2332 O O . LEU A 1 296 ? -10.658 -8.995 34.402 1.00 87.81 296 LEU A O 1
ATOM 2336 N N . LEU A 1 297 ? -12.056 -8.105 35.919 1.00 83.38 297 LEU A N 1
ATOM 2337 C CA . LEU A 1 297 ? -11.750 -6.724 35.586 1.00 83.38 297 LEU A CA 1
ATOM 2338 C C . LEU A 1 297 ? -10.514 -6.248 36.353 1.00 83.38 297 LEU A C 1
ATOM 2340 O O . LEU A 1 297 ? -10.422 -6.395 37.573 1.00 83.38 297 LEU A O 1
ATOM 2344 N N . THR A 1 298 ? -9.602 -5.601 35.643 1.00 86.88 298 THR A N 1
ATOM 2345 C CA . THR A 1 298 ? -8.574 -4.734 36.213 1.00 86.88 298 THR A CA 1
ATOM 2346 C C . THR A 1 298 ? -8.861 -3.316 35.753 1.00 86.88 298 THR A C 1
ATOM 2348 O O . THR A 1 298 ? -8.928 -3.052 34.556 1.00 86.88 298 THR A O 1
ATOM 2351 N N . LEU A 1 299 ? -9.048 -2.398 36.696 1.00 85.81 299 LEU A N 1
ATOM 2352 C CA . LEU A 1 299 ? -9.463 -1.030 36.420 1.00 85.81 299 LEU A CA 1
ATOM 2353 C C . LEU A 1 299 ? -8.574 -0.060 37.194 1.00 85.81 299 LEU A C 1
ATOM 2355 O O . LEU A 1 299 ? -8.540 -0.089 38.425 1.00 85.81 299 LEU A O 1
ATOM 2359 N N . LYS A 1 300 ? -7.866 0.814 36.479 1.00 87.88 300 LYS A N 1
ATOM 2360 C CA . LYS A 1 300 ? -6.924 1.776 37.056 1.00 87.88 300 LYS A CA 1
ATOM 2361 C C . LYS A 1 300 ? -7.249 3.191 36.607 1.00 87.88 300 LYS A C 1
ATOM 2363 O O . LYS A 1 300 ? -7.288 3.470 35.410 1.00 87.88 300 LYS A O 1
ATOM 2368 N N . LYS A 1 301 ? -7.457 4.087 37.569 1.00 85.88 301 LYS A N 1
ATOM 2369 C CA . LYS A 1 301 ? -7.690 5.504 37.307 1.00 85.88 301 LYS A CA 1
ATOM 2370 C C . LYS A 1 301 ? -6.370 6.218 37.085 1.00 85.88 301 LYS A C 1
ATOM 2372 O O . LYS A 1 301 ? -5.403 5.984 37.810 1.00 85.88 301 LYS A O 1
ATOM 2377 N N . ASP A 1 302 ? -6.372 7.180 36.174 1.00 86.31 302 ASP A N 1
ATOM 2378 C CA . ASP A 1 302 ? -5.334 8.204 36.109 1.00 86.31 302 ASP A CA 1
ATOM 2379 C C . ASP A 1 302 ? -5.506 9.223 37.247 1.00 86.31 302 ASP A C 1
ATOM 2381 O O . ASP A 1 302 ? -5.969 10.353 37.077 1.00 86.31 302 ASP A O 1
ATOM 2385 N N . SER A 1 303 ? -5.254 8.774 38.471 1.00 81.00 303 SER A N 1
ATOM 2386 C CA . SER A 1 303 ? -5.361 9.587 39.672 1.00 81.00 303 SER A CA 1
ATOM 2387 C C . SER A 1 303 ? -4.465 9.003 40.746 1.00 81.00 303 SER A C 1
ATOM 2389 O O . SER A 1 303 ? -4.595 7.833 41.095 1.00 81.00 303 SER A O 1
ATOM 2391 N N . TRP A 1 304 ? -3.600 9.839 41.314 1.00 78.56 304 TRP A N 1
ATOM 2392 C CA . TRP A 1 304 ? -2.733 9.457 42.428 1.00 78.56 304 TRP A CA 1
ATOM 2393 C C . TRP A 1 304 ? -3.519 9.085 43.698 1.00 78.56 304 TRP A C 1
ATOM 2395 O O . TRP A 1 304 ? -3.024 8.313 44.510 1.00 78.56 304 TRP A O 1
ATOM 2405 N N . LEU A 1 305 ? -4.735 9.625 43.859 1.00 78.06 305 LEU A N 1
ATOM 2406 C CA . LEU A 1 305 ? -5.582 9.407 45.033 1.00 78.06 305 LEU A CA 1
ATOM 2407 C C . LEU A 1 305 ? -6.429 8.130 44.921 1.00 78.06 305 LEU A C 1
ATOM 2409 O O . LEU A 1 305 ? -6.633 7.451 45.919 1.00 78.06 305 LEU A O 1
ATOM 2413 N N . ILE A 1 306 ? -6.946 7.821 43.724 1.00 81.75 306 ILE A N 1
ATOM 2414 C CA . ILE A 1 306 ? -7.847 6.671 43.510 1.00 81.75 306 ILE A CA 1
ATOM 2415 C C . ILE A 1 306 ? -7.076 5.432 43.036 1.00 81.75 306 ILE A C 1
ATOM 2417 O O . ILE A 1 306 ? -7.356 4.334 43.503 1.00 81.75 306 ILE A O 1
ATOM 2421 N N . GLY A 1 307 ? -6.105 5.593 42.131 1.00 86.00 307 GLY A N 1
ATOM 2422 C CA . GLY A 1 307 ? -5.252 4.504 41.654 1.00 86.00 307 GLY A CA 1
ATOM 2423 C C . GLY A 1 307 ? -6.016 3.302 41.084 1.00 86.00 307 GLY A C 1
ATOM 2424 O O . GLY A 1 307 ? -6.936 3.451 40.277 1.00 86.00 307 GLY A O 1
ATOM 2425 N N . THR A 1 308 ? -5.588 2.099 41.470 1.00 87.69 308 THR A N 1
ATOM 2426 C CA . THR A 1 308 ? -6.209 0.833 41.060 1.00 87.69 308 THR A CA 1
ATOM 2427 C C . THR A 1 308 ? -7.467 0.568 41.877 1.00 87.69 308 THR A C 1
ATOM 2429 O O . THR A 1 308 ? -7.427 0.550 43.103 1.00 87.69 308 THR A O 1
ATOM 2432 N N . VAL A 1 309 ? -8.574 0.334 41.183 1.00 86.50 309 VAL A N 1
ATOM 2433 C CA . VAL A 1 309 ? -9.897 0.098 41.762 1.00 86.50 309 VAL A CA 1
ATOM 2434 C C . VAL A 1 309 ? -10.270 -1.377 41.733 1.00 86.50 309 VAL A C 1
ATOM 2436 O O . VAL A 1 309 ? -10.707 -1.908 42.747 1.00 86.50 309 VAL A O 1
ATOM 2439 N N . CYS A 1 310 ? -10.050 -2.033 40.598 1.00 86.56 310 CYS A N 1
ATOM 2440 C CA . CYS A 1 310 ? -10.161 -3.479 40.461 1.00 86.56 310 CYS A CA 1
ATOM 2441 C C . CYS A 1 310 ? -8.805 -4.024 40.018 1.00 86.56 310 CYS A C 1
ATOM 2443 O O . CYS A 1 310 ? -8.128 -3.404 39.196 1.00 86.56 310 CYS A O 1
ATOM 2445 N N . ASP A 1 311 ? -8.422 -5.176 40.543 1.00 91.00 311 ASP A N 1
ATOM 2446 C CA . ASP A 1 311 ? -7.183 -5.873 40.215 1.00 91.00 311 ASP A CA 1
ATOM 2447 C C . ASP A 1 311 ? -7.483 -7.367 40.088 1.00 91.00 311 ASP A C 1
ATOM 2449 O O . ASP A 1 311 ? -7.809 -8.025 41.080 1.00 91.00 311 ASP A O 1
ATOM 2453 N N . HIS A 1 312 ? -7.445 -7.875 38.854 1.00 89.31 312 HIS A N 1
ATOM 2454 C CA . HIS A 1 312 ? -7.773 -9.259 38.495 1.00 89.31 312 HIS A CA 1
ATOM 2455 C C . HIS A 1 312 ? -9.086 -9.742 39.132 1.00 89.31 312 HIS A C 1
ATOM 2457 O O . HIS A 1 312 ? -9.182 -10.817 39.726 1.00 89.31 312 HIS A O 1
ATOM 2463 N N . GLY A 1 313 ? -10.116 -8.902 39.041 1.00 85.62 313 GLY A N 1
ATOM 2464 C CA . GLY A 1 313 ? -11.441 -9.176 39.577 1.00 85.62 313 GLY A CA 1
ATOM 2465 C C . GLY A 1 313 ? -11.591 -8.997 41.087 1.00 85.62 313 GLY A C 1
ATOM 2466 O O . GLY A 1 313 ? -12.671 -9.231 41.608 1.00 85.62 313 GLY A O 1
ATOM 2467 N N . SER A 1 314 ? -10.556 -8.577 41.810 1.00 89.12 314 SER A N 1
ATOM 2468 C CA . SER A 1 314 ? -10.668 -8.236 43.234 1.00 89.12 314 SER A CA 1
ATOM 2469 C C . SER A 1 314 ? -10.730 -6.724 43.403 1.00 89.12 314 SER A C 1
ATOM 2471 O O . SER A 1 314 ? -9.936 -6.000 42.798 1.00 89.12 314 SER A O 1
ATOM 2473 N N . SER A 1 315 ? -11.637 -6.234 44.238 1.00 88.06 315 SER A N 1
ATOM 2474 C CA . SER A 1 315 ? -11.706 -4.819 44.562 1.00 88.06 315 SER A CA 1
ATOM 2475 C C . SER A 1 315 ? -10.520 -4.403 45.428 1.00 88.06 315 SER A C 1
ATOM 2477 O O . SER A 1 315 ? -10.100 -5.090 46.362 1.00 88.06 315 SER A O 1
ATOM 2479 N N . LYS A 1 316 ? -9.962 -3.241 45.104 1.00 88.94 316 LYS A N 1
ATOM 2480 C CA . LYS A 1 316 ? -8.946 -2.532 45.890 1.00 88.94 316 LYS A CA 1
ATOM 2481 C C . LYS A 1 316 ? -9.498 -1.239 46.488 1.00 88.94 316 LYS A C 1
ATOM 2483 O O . LYS A 1 316 ? -8.769 -0.524 47.172 1.00 88.94 316 LYS A O 1
ATOM 2488 N N . ASN A 1 317 ? -10.778 -0.946 46.255 1.00 79.44 317 ASN A N 1
ATOM 2489 C CA . ASN A 1 317 ? -11.445 0.250 46.742 1.00 79.44 317 ASN A CA 1
ATOM 2490 C C . ASN A 1 317 ? -12.602 -0.131 47.686 1.00 79.44 317 ASN A C 1
ATOM 2492 O O . ASN A 1 317 ? -13.516 -0.827 47.249 1.00 79.44 317 ASN A O 1
ATOM 2496 N N . PRO A 1 318 ? -12.633 0.358 48.943 1.00 78.00 318 PRO A N 1
ATOM 2497 C CA . PRO A 1 318 ? -13.695 0.034 49.903 1.00 78.00 318 PRO A CA 1
ATOM 2498 C C . PRO A 1 318 ? -15.120 0.371 49.442 1.00 78.00 318 PRO A C 1
ATOM 2500 O O . PRO A 1 318 ? -16.080 -0.153 49.998 1.00 78.00 318 PRO A O 1
ATOM 2503 N N . LEU A 1 319 ? -15.267 1.265 48.460 1.00 75.75 319 LEU A N 1
ATOM 2504 C CA . LEU A 1 319 ? -16.559 1.697 47.923 1.00 75.75 319 LEU A CA 1
ATOM 2505 C C . LEU A 1 319 ? -17.077 0.798 46.792 1.00 75.75 319 LEU A C 1
ATOM 2507 O O . LEU A 1 319 ? -18.196 1.005 46.331 1.00 75.75 319 LEU A O 1
ATOM 2511 N N . ILE A 1 320 ? -16.274 -0.163 46.323 1.00 75.81 320 ILE A N 1
ATOM 2512 C CA . ILE A 1 320 ? -16.610 -1.043 45.201 1.00 75.81 320 ILE A CA 1
ATOM 2513 C C . ILE A 1 320 ? -16.541 -2.492 45.694 1.00 75.81 320 ILE A C 1
ATOM 2515 O O . ILE A 1 320 ? -15.487 -2.915 46.165 1.00 75.81 320 ILE A O 1
ATOM 2519 N N . PRO A 1 321 ? -17.637 -3.263 45.648 1.00 80.19 321 PRO A N 1
ATOM 2520 C CA . PRO A 1 321 ? -17.617 -4.663 46.050 1.00 80.19 321 PRO A CA 1
ATOM 2521 C C . PRO A 1 321 ? -16.902 -5.534 45.005 1.00 80.19 321 PRO A C 1
ATOM 2523 O O . PRO A 1 321 ? -16.904 -5.231 43.813 1.00 80.19 321 PRO A O 1
ATOM 2526 N N . ASP A 1 322 ? -16.343 -6.671 45.433 1.00 80.81 322 ASP A N 1
ATOM 2527 C CA . ASP A 1 322 ? -15.703 -7.648 44.531 1.00 80.81 322 ASP A CA 1
ATOM 2528 C C . ASP A 1 322 ? -16.644 -8.146 43.422 1.00 80.81 322 ASP A C 1
ATOM 2530 O O . ASP A 1 322 ? -16.187 -8.513 42.338 1.00 80.81 322 ASP A O 1
ATOM 2534 N N . SER A 1 323 ? -17.957 -8.146 43.677 1.00 79.69 323 SER A N 1
ATOM 2535 C CA . SER A 1 323 ? -18.980 -8.499 42.689 1.00 79.69 323 SER A CA 1
ATOM 2536 C C . SER A 1 323 ? -18.976 -7.589 41.466 1.00 79.69 323 SER A C 1
ATOM 2538 O O . SER A 1 323 ? -19.371 -8.032 40.398 1.00 79.69 323 SER A O 1
ATOM 2540 N N . ASP A 1 324 ? -18.508 -6.348 41.595 1.00 77.81 324 ASP A N 1
ATOM 2541 C CA . ASP A 1 324 ? -18.501 -5.379 40.495 1.00 77.81 324 ASP A CA 1
ATOM 2542 C C . ASP A 1 324 ? -17.197 -5.455 39.685 1.00 77.81 324 ASP A C 1
ATOM 2544 O O . ASP A 1 324 ? -17.115 -4.951 38.566 1.00 77.81 324 ASP A O 1
ATOM 2548 N N . CYS A 1 325 ? -16.179 -6.137 40.221 1.00 81.19 325 CYS A N 1
ATOM 2549 C CA . CYS A 1 325 ? -14.939 -6.444 39.516 1.00 81.19 325 CYS A CA 1
ATOM 2550 C C . CYS A 1 325 ? -14.995 -7.809 38.793 1.00 81.19 325 CYS A C 1
ATOM 2552 O O . CYS A 1 325 ? -14.094 -8.119 38.010 1.00 81.19 325 CYS A O 1
ATOM 2554 N N . LYS A 1 326 ? -16.037 -8.627 39.017 1.00 86.31 326 LYS A N 1
ATOM 2555 C CA . LYS A 1 326 ? -16.220 -9.947 38.384 1.00 86.31 326 LYS A CA 1
ATOM 2556 C C . LYS A 1 326 ? -17.583 -10.045 37.724 1.00 86.31 326 LYS A C 1
ATOM 2558 O O . LYS A 1 326 ? -18.600 -9.901 38.387 1.00 86.31 326 LYS A O 1
ATOM 2563 N N . PHE A 1 327 ? -17.627 -10.405 36.448 1.00 77.12 327 PHE A N 1
ATOM 2564 C CA . PHE A 1 327 ? -18.900 -10.606 35.757 1.00 77.12 327 PHE A CA 1
ATOM 2565 C C . PHE A 1 327 ? -18.944 -11.923 34.993 1.00 77.12 327 PHE A C 1
ATOM 2567 O O . PHE A 1 327 ? -17.947 -12.396 34.448 1.00 77.12 327 PHE A O 1
ATOM 2574 N N . ALA A 1 328 ? -20.123 -12.542 34.969 1.00 76.62 328 ALA A N 1
ATOM 2575 C CA . ALA A 1 328 ? -20.362 -13.741 34.181 1.00 76.62 328 ALA A CA 1
ATOM 2576 C C . ALA A 1 328 ? -20.465 -13.350 32.700 1.00 76.62 328 ALA A C 1
ATOM 2578 O O . ALA A 1 328 ? -21.447 -12.739 32.287 1.00 76.62 328 ALA A O 1
ATOM 2579 N N . LEU A 1 329 ? -19.458 -13.704 31.898 1.00 72.00 329 LEU A N 1
ATOM 2580 C CA . LEU A 1 329 ? -19.427 -13.341 30.475 1.00 72.00 329 LEU A CA 1
ATOM 2581 C C . LEU A 1 329 ? -20.404 -14.185 29.640 1.00 72.00 329 LEU A C 1
ATOM 2583 O O . LEU A 1 329 ? -21.006 -13.702 28.683 1.00 72.00 329 LEU A O 1
ATOM 2587 N N . CYS A 1 330 ? -20.558 -15.457 30.019 1.00 71.50 330 CYS A N 1
ATOM 2588 C CA . CYS A 1 330 ? -21.227 -16.481 29.214 1.00 71.50 330 CYS A CA 1
ATOM 2589 C C . CYS A 1 330 ? -22.467 -17.081 29.894 1.00 71.50 330 CYS A C 1
ATOM 2591 O O . CYS A 1 330 ? -22.840 -18.210 29.584 1.00 71.50 330 CYS A O 1
ATOM 2593 N N . GLY A 1 331 ? -23.097 -16.353 30.826 1.00 59.97 331 GLY A N 1
ATOM 2594 C CA . GLY A 1 331 ? -24.252 -16.847 31.591 1.00 59.97 331 GLY A CA 1
ATOM 2595 C C . GLY A 1 331 ? -25.415 -17.292 30.698 1.00 59.97 331 GLY A C 1
ATOM 2596 O O . GLY A 1 331 ? -25.805 -18.454 30.728 1.00 59.97 331 GLY A O 1
ATOM 2597 N N . ASN A 1 332 ? -25.897 -16.397 29.831 1.00 50.19 332 ASN A N 1
ATOM 2598 C CA . ASN A 1 332 ? -26.922 -16.694 28.826 1.00 50.19 332 ASN A CA 1
ATOM 2599 C C . ASN A 1 332 ? -26.287 -16.756 27.433 1.00 50.19 332 ASN A C 1
ATOM 2601 O O . ASN A 1 332 ? -26.614 -15.932 26.587 1.00 50.19 332 ASN A O 1
ATOM 2605 N N . ALA A 1 333 ? -25.315 -17.663 27.249 1.00 50.94 333 ALA A N 1
ATOM 2606 C CA . ALA A 1 333 ? -24.676 -18.013 25.972 1.00 50.94 333 ALA A CA 1
ATOM 2607 C C . ALA A 1 333 ? -24.637 -16.859 24.953 1.00 50.94 333 ALA A C 1
ATOM 2609 O O . ALA A 1 333 ? -25.267 -16.914 23.895 1.00 50.94 333 ALA A O 1
ATOM 2610 N N . THR A 1 334 ? -23.916 -15.790 25.296 1.00 59.81 334 THR A N 1
ATOM 2611 C CA . THR A 1 334 ? -23.723 -14.682 24.366 1.00 59.81 334 THR A CA 1
ATOM 2612 C C . THR A 1 334 ? -22.992 -15.203 23.133 1.00 59.81 334 THR A C 1
ATOM 2614 O O . THR A 1 334 ? -22.142 -16.096 23.185 1.00 59.81 334 THR A O 1
ATOM 2617 N N . THR A 1 335 ? -23.346 -14.648 21.989 1.00 66.25 335 THR A N 1
ATOM 2618 C CA . THR A 1 335 ? -22.766 -14.932 20.677 1.00 66.25 335 THR A CA 1
ATOM 2619 C C . THR A 1 335 ? -21.229 -14.849 20.677 1.00 66.25 335 THR A C 1
ATOM 2621 O O . THR A 1 335 ? -20.559 -15.702 20.094 1.00 66.25 335 THR A O 1
ATOM 2624 N N . LEU A 1 336 ? -20.660 -13.917 21.451 1.00 71.25 336 LEU A N 1
ATOM 2625 C CA . LEU A 1 336 ? -19.220 -13.806 21.710 1.00 71.25 336 LEU A CA 1
ATOM 2626 C C . LEU A 1 336 ? -18.615 -15.076 22.338 1.00 71.25 336 LEU A C 1
ATOM 2628 O O . LEU A 1 336 ? -17.519 -15.485 21.962 1.00 71.25 336 LEU A O 1
ATOM 2632 N N . CYS A 1 337 ? -19.319 -15.736 23.258 1.00 75.44 337 CYS A N 1
ATOM 2633 C CA . CYS A 1 337 ? -18.850 -16.975 23.880 1.00 75.44 337 CYS A CA 1
ATOM 2634 C C . CYS A 1 337 ? -18.877 -18.163 22.913 1.00 75.44 337 CYS A C 1
ATOM 2636 O O . CYS A 1 337 ? -18.019 -19.037 22.996 1.00 75.44 337 CYS A O 1
ATOM 2638 N N . THR A 1 338 ? -19.801 -18.182 21.950 1.00 75.56 338 THR A N 1
ATOM 2639 C CA . THR A 1 338 ? -19.781 -19.195 20.880 1.00 75.56 338 THR A CA 1
ATOM 2640 C C . THR A 1 338 ? -18.542 -19.021 20.001 1.00 75.56 338 THR A C 1
ATOM 2642 O O . THR A 1 338 ? -17.837 -19.993 19.723 1.00 75.56 338 THR A O 1
ATOM 2645 N N . ALA A 1 339 ? -18.221 -17.776 19.636 1.00 77.62 339 ALA A N 1
ATOM 2646 C CA . ALA A 1 339 ? -17.025 -17.468 18.857 1.00 77.62 339 ALA A CA 1
ATOM 2647 C C . ALA A 1 339 ? -15.735 -17.811 19.623 1.00 77.62 339 ALA A C 1
ATOM 2649 O O . ALA A 1 339 ? -14.863 -18.478 19.078 1.00 77.62 339 ALA A O 1
ATOM 2650 N N . LEU A 1 340 ? -15.640 -17.445 20.908 1.00 79.94 340 LEU A N 1
ATOM 2651 C CA . LEU A 1 340 ? -14.485 -17.762 21.759 1.00 79.94 340 LEU A CA 1
ATOM 2652 C C . LEU A 1 340 ? -14.295 -19.272 21.989 1.00 79.94 340 LEU A C 1
ATOM 2654 O O . LEU A 1 340 ? -13.174 -19.706 22.242 1.00 79.94 340 LEU A O 1
ATOM 2658 N N . GLY A 1 341 ? -15.362 -20.073 21.920 1.00 82.19 341 GLY A N 1
ATOM 2659 C CA . GLY A 1 341 ? -15.303 -21.529 22.083 1.00 82.19 341 GLY A CA 1
ATOM 2660 C C . GLY A 1 341 ? -14.939 -22.298 20.809 1.00 82.19 341 GLY A C 1
ATOM 2661 O O . GLY A 1 341 ? -14.540 -23.462 20.899 1.00 82.19 341 GLY A O 1
ATOM 2662 N N . THR A 1 342 ? -15.054 -21.664 19.639 1.00 83.44 342 THR A N 1
ATOM 2663 C CA . THR A 1 342 ? -14.923 -22.319 18.331 1.00 83.44 342 THR A CA 1
ATOM 2664 C C . THR A 1 342 ? -13.537 -22.069 17.731 1.00 83.44 342 THR A C 1
ATOM 2666 O O . THR A 1 342 ? -13.209 -20.913 17.463 1.00 83.44 342 THR A O 1
ATOM 2669 N N . PRO A 1 343 ? -12.722 -23.111 17.469 1.00 88.00 343 PRO A N 1
ATOM 2670 C CA . PRO A 1 343 ? -11.415 -22.955 16.832 1.00 88.00 343 PRO A CA 1
ATOM 2671 C C . PRO A 1 343 ? -11.501 -22.281 15.466 1.00 88.00 343 PRO A C 1
ATOM 2673 O O . PRO A 1 343 ? -12.417 -22.555 14.692 1.00 88.00 343 PRO A O 1
ATOM 2676 N N . GLY A 1 344 ? -10.499 -21.469 15.148 1.00 86.88 344 GLY A N 1
ATOM 2677 C CA . GLY A 1 344 ? -10.375 -20.806 13.856 1.00 86.88 344 GLY A CA 1
ATOM 2678 C C . GLY A 1 344 ? -10.151 -19.305 13.973 1.00 86.88 344 GLY A C 1
ATOM 2679 O O . GLY A 1 344 ? -9.963 -18.759 15.061 1.00 86.88 344 GLY A O 1
ATOM 2680 N N . THR A 1 345 ? -10.150 -18.653 12.816 1.00 85.62 345 THR A N 1
ATOM 2681 C CA . THR A 1 345 ? -10.033 -17.202 12.688 1.00 85.62 345 THR A CA 1
ATOM 2682 C C . THR A 1 345 ? -11.380 -16.648 12.255 1.00 85.62 345 THR A C 1
ATOM 2684 O O . THR A 1 345 ? -11.840 -16.939 11.154 1.00 85.62 345 THR A O 1
ATOM 2687 N N . HIS A 1 346 ? -11.992 -15.838 13.113 1.00 79.81 346 HIS A N 1
ATOM 2688 C CA . HIS A 1 346 ? -13.314 -15.256 12.901 1.00 79.81 346 HIS A CA 1
ATOM 2689 C C . HIS A 1 346 ? -13.183 -13.759 12.624 1.00 79.81 346 HIS A C 1
ATOM 2691 O O . HIS A 1 346 ? -12.605 -13.021 13.424 1.00 79.81 346 HIS A O 1
ATOM 2697 N N . SER A 1 347 ? -13.705 -13.301 11.489 1.00 77.25 3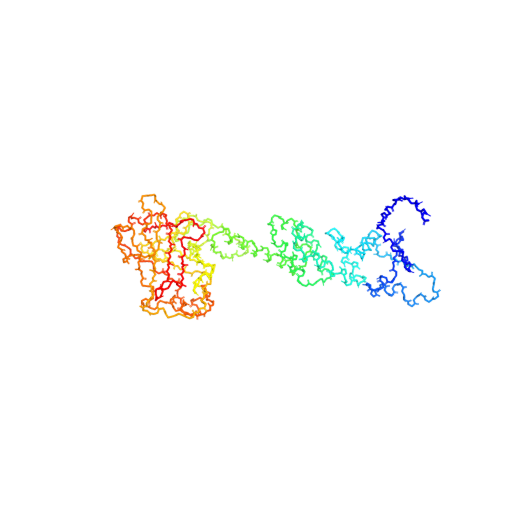47 SER A N 1
ATOM 2698 C CA . SER A 1 347 ? -13.664 -11.894 11.075 1.00 77.25 347 SER A CA 1
ATOM 2699 C C . SER A 1 347 ? -14.702 -11.075 11.843 1.00 77.25 347 SER A C 1
ATOM 2701 O O . SER A 1 347 ? -15.901 -11.257 11.668 1.00 77.25 347 SER A O 1
ATOM 2703 N N . LEU A 1 348 ? -14.264 -10.140 12.691 1.00 71.88 348 LEU A N 1
ATOM 2704 C CA . LEU A 1 348 ? -15.155 -9.371 13.572 1.00 71.88 348 LEU A CA 1
ATOM 2705 C C . LEU A 1 348 ? -16.155 -8.484 12.813 1.00 71.88 348 LEU A C 1
ATOM 2707 O O . LEU A 1 348 ? -17.195 -8.158 13.370 1.00 71.88 348 LEU A O 1
ATOM 2711 N N . GLY A 1 349 ? -15.855 -8.108 11.564 1.00 61.16 349 GLY A N 1
ATOM 2712 C CA . GLY A 1 349 ? -16.758 -7.319 10.714 1.00 61.16 349 GLY A CA 1
ATOM 2713 C C . GLY A 1 349 ? -17.793 -8.149 9.943 1.00 61.16 349 GLY A C 1
ATOM 2714 O O . GLY A 1 349 ? -18.768 -7.594 9.452 1.00 61.16 349 GLY A O 1
ATOM 2715 N N . GLU A 1 350 ? -17.594 -9.465 9.837 1.00 59.78 350 GLU A N 1
ATOM 2716 C CA . GLU A 1 350 ? -18.468 -10.402 9.100 1.00 59.78 350 GLU A CA 1
ATOM 2717 C C . GLU A 1 350 ? -19.166 -11.397 10.039 1.00 59.78 350 GLU A C 1
ATOM 2719 O O . GLU A 1 350 ? -20.037 -12.159 9.629 1.00 59.78 350 GLU A O 1
ATOM 2724 N N . ILE A 1 351 ? -18.824 -11.344 11.327 1.00 60.34 351 ILE A N 1
ATOM 2725 C CA . ILE A 1 351 ? -19.354 -12.184 12.402 1.00 60.34 351 ILE A CA 1
ATOM 2726 C C . ILE A 1 351 ? -20.895 -12.086 12.513 1.00 60.34 351 ILE A C 1
ATOM 2728 O O . ILE A 1 351 ? -21.545 -13.072 12.870 1.00 60.34 351 ILE A O 1
ATOM 2732 N N . GLU A 1 352 ? -21.498 -10.960 12.104 1.00 54.72 352 GLU A N 1
ATOM 2733 C CA . GLU A 1 352 ? -22.959 -10.802 11.970 1.00 54.72 352 GLU A CA 1
ATOM 2734 C C . GLU A 1 352 ? -23.564 -11.686 10.865 1.00 54.72 352 GLU A C 1
ATOM 2736 O O . GLU A 1 352 ? -24.666 -12.205 11.037 1.00 54.72 352 GLU A O 1
ATOM 2741 N N . GLY A 1 353 ? -22.850 -11.892 9.755 1.00 51.91 353 GLY A N 1
ATOM 2742 C CA . GLY A 1 353 ? -23.310 -12.675 8.604 1.00 51.91 353 GLY A CA 1
ATOM 2743 C C . GLY A 1 353 ? -22.997 -14.169 8.702 1.00 51.91 353 GLY A C 1
ATOM 2744 O O . GLY A 1 353 ? -23.865 -14.989 8.409 1.00 51.91 353 GLY A O 1
ATOM 2745 N N . ASP A 1 354 ? -21.792 -14.525 9.153 1.00 45.19 354 ASP A N 1
ATOM 2746 C CA . ASP A 1 354 ? -21.309 -15.916 9.132 1.00 45.19 354 ASP A CA 1
ATOM 2747 C C . ASP A 1 354 ? -21.768 -16.742 10.341 1.00 45.19 354 ASP A C 1
ATOM 2749 O O . ASP A 1 354 ? -21.899 -17.964 10.257 1.00 45.19 354 ASP A O 1
ATOM 2753 N N . LEU A 1 355 ? -22.021 -16.085 11.477 1.00 46.38 355 LEU A N 1
ATOM 2754 C CA . LEU A 1 355 ? -22.370 -16.746 12.738 1.00 46.38 355 LEU A CA 1
ATOM 2755 C C . LEU A 1 355 ? -23.657 -16.191 13.380 1.00 46.38 355 LEU A C 1
ATOM 2757 O O . LEU A 1 355 ? -24.060 -16.666 14.443 1.00 46.38 355 LEU A O 1
ATOM 2761 N N . GLY A 1 356 ? -24.312 -15.197 12.761 1.00 45.78 356 GLY A N 1
ATOM 2762 C CA . GLY A 1 356 ? -25.499 -14.535 13.320 1.00 45.78 356 GLY A CA 1
ATOM 2763 C C . GLY A 1 356 ? -25.208 -13.734 14.595 1.00 45.78 356 GLY A C 1
ATOM 2764 O O . GLY A 1 356 ? -26.085 -13.558 15.442 1.00 45.78 356 GLY A O 1
ATOM 2765 N N . ILE A 1 357 ? -23.960 -13.300 14.779 1.00 53.94 357 ILE A N 1
ATOM 2766 C CA . ILE A 1 357 ? -23.468 -12.693 16.016 1.00 53.94 357 ILE A CA 1
ATOM 2767 C C . ILE A 1 357 ? -23.507 -11.173 15.889 1.00 53.94 357 ILE A C 1
ATOM 2769 O O . ILE A 1 357 ? -22.730 -10.605 15.135 1.00 53.94 357 ILE A O 1
ATOM 2773 N N . ASN A 1 358 ? -24.323 -10.494 16.693 1.00 57.91 358 ASN A N 1
ATOM 2774 C CA . ASN A 1 358 ? -24.184 -9.048 16.858 1.00 57.91 358 ASN A CA 1
ATOM 2775 C C . ASN A 1 358 ? -22.926 -8.766 17.701 1.00 57.91 358 ASN A C 1
ATOM 2777 O O . ASN A 1 358 ? -22.840 -9.217 18.845 1.00 57.91 358 ASN A O 1
ATOM 2781 N N . GLY A 1 359 ? -21.938 -8.057 17.148 1.00 62.56 359 GLY A N 1
ATOM 2782 C CA . GLY A 1 359 ? -20.656 -7.746 17.800 1.00 62.56 359 GLY A CA 1
ATOM 2783 C C . GLY A 1 359 ? -20.757 -6.732 18.948 1.00 62.56 359 GLY A C 1
ATOM 2784 O O . GLY A 1 359 ? -19.772 -6.074 19.275 1.00 62.56 359 GLY A O 1
ATOM 2785 N N . THR A 1 360 ? -21.942 -6.542 19.528 1.00 68.75 360 THR A N 1
ATOM 2786 C CA . THR A 1 360 ? -22.225 -5.547 20.564 1.00 68.75 360 THR A CA 1
ATOM 2787 C C . THR A 1 360 ? -22.024 -6.121 21.964 1.00 68.75 360 THR A C 1
ATOM 2789 O O . THR A 1 360 ? -22.609 -7.135 22.333 1.00 68.75 360 THR A O 1
ATOM 2792 N N . ILE A 1 361 ? -21.222 -5.427 22.766 1.00 72.00 361 ILE A N 1
ATOM 2793 C CA . ILE A 1 361 ? -21.048 -5.648 24.198 1.00 72.00 361 ILE A CA 1
ATOM 2794 C C . ILE A 1 361 ? -21.840 -4.561 24.921 1.00 72.00 361 ILE A C 1
ATOM 2796 O O . ILE A 1 361 ? -21.532 -3.373 24.796 1.00 72.00 361 ILE A O 1
ATOM 2800 N N . GLU A 1 362 ? -22.861 -4.961 25.672 1.00 69.62 362 GLU A N 1
ATOM 2801 C CA . GLU A 1 362 ? -23.595 -4.053 26.551 1.00 69.62 362 GLU A CA 1
ATOM 2802 C C . GLU A 1 362 ? -22.761 -3.751 27.795 1.00 69.62 362 GLU A C 1
ATOM 2804 O O . GLU A 1 362 ? -22.250 -4.649 28.467 1.00 69.62 362 GLU A O 1
ATOM 2809 N N . LEU A 1 363 ? -22.602 -2.465 28.088 1.00 73.06 363 LEU A N 1
ATOM 2810 C CA . LEU A 1 363 ? -21.907 -1.996 29.271 1.00 73.06 363 LEU A CA 1
ATOM 2811 C C . LEU A 1 363 ? -22.934 -1.774 30.388 1.00 73.06 363 LEU A C 1
ATOM 2813 O O . LEU A 1 363 ? -23.936 -1.086 30.164 1.00 73.06 363 LEU A O 1
ATOM 2817 N N . PRO A 1 364 ? -22.706 -2.333 31.588 1.00 68.00 364 PRO A N 1
ATOM 2818 C CA . PRO A 1 364 ? -23.708 -2.346 32.642 1.00 68.00 364 PRO A CA 1
ATOM 2819 C C . PRO A 1 364 ? -24.000 -0.944 33.181 1.00 68.00 364 PRO A C 1
ATOM 2821 O O . PRO A 1 364 ? -23.140 -0.059 33.197 1.00 68.00 364 PRO A O 1
ATOM 2824 N N . ALA A 1 365 ? -25.218 -0.766 33.690 1.00 69.38 365 ALA A N 1
ATOM 2825 C CA . ALA A 1 365 ? -25.528 0.353 34.566 1.00 69.38 365 ALA A CA 1
ATOM 2826 C C . ALA A 1 365 ? -24.856 0.119 35.925 1.00 69.38 365 ALA A C 1
ATOM 2828 O O . ALA A 1 365 ? -24.978 -0.959 36.507 1.00 69.38 365 ALA A O 1
ATOM 2829 N N . LEU A 1 366 ? -24.154 1.130 36.430 1.00 68.50 366 LEU A N 1
ATOM 2830 C CA . LEU A 1 366 ? -23.521 1.094 37.746 1.00 68.50 366 LEU A CA 1
ATOM 2831 C C . LEU A 1 366 ? -24.273 2.015 38.704 1.00 68.50 366 LEU A C 1
ATOM 2833 O O . LEU A 1 366 ? -24.942 2.955 38.276 1.00 68.50 366 LEU A O 1
ATOM 2837 N N . SER A 1 367 ? -24.170 1.746 40.006 1.00 65.81 367 SER A N 1
ATOM 2838 C CA . SER A 1 367 ? -24.810 2.593 41.016 1.00 65.81 367 SER A CA 1
ATOM 2839 C C . SER A 1 367 ? -24.224 4.013 41.018 1.00 65.81 367 SER A C 1
ATOM 2841 O O . SER A 1 367 ? -23.037 4.214 40.743 1.00 65.81 367 SER A O 1
ATOM 2843 N N . ASP A 1 368 ? -25.040 5.010 41.378 1.00 65.19 368 ASP A N 1
ATOM 2844 C CA . ASP A 1 368 ? -24.640 6.428 41.387 1.00 65.19 368 ASP A CA 1
ATOM 2845 C C . ASP A 1 368 ? -23.393 6.697 42.249 1.00 65.19 368 ASP A C 1
ATOM 2847 O O . ASP A 1 368 ? -22.553 7.537 41.912 1.00 65.19 368 ASP A O 1
ATOM 2851 N N . ALA A 1 369 ? -23.232 5.939 43.340 1.00 60.12 369 ALA A N 1
ATOM 2852 C CA . ALA A 1 369 ? -22.073 6.020 44.227 1.00 60.12 369 ALA A CA 1
ATOM 2853 C C . ALA A 1 369 ? -20.760 5.644 43.515 1.00 60.12 369 ALA A C 1
ATOM 2855 O O . ALA A 1 369 ? -19.730 6.288 43.719 1.00 60.12 369 ALA A O 1
ATOM 2856 N N . ILE A 1 370 ? -20.804 4.636 42.641 1.00 64.62 370 ILE A N 1
ATOM 2857 C CA . ILE A 1 370 ? -19.651 4.155 41.872 1.00 64.62 370 ILE A CA 1
ATOM 2858 C C . ILE A 1 370 ? -19.379 5.098 40.690 1.00 64.62 370 ILE A C 1
ATOM 2860 O O . ILE A 1 370 ? -18.226 5.413 40.392 1.00 64.62 370 ILE A O 1
ATOM 2864 N N . MET A 1 371 ? -20.428 5.643 40.068 1.00 64.75 371 MET A N 1
ATOM 2865 C CA . MET A 1 371 ? -20.313 6.560 38.927 1.00 64.75 371 MET A CA 1
ATOM 2866 C C . MET A 1 371 ? -19.558 7.856 39.253 1.00 64.75 371 MET A C 1
ATOM 2868 O O . MET A 1 371 ? -18.763 8.332 38.436 1.00 64.75 371 MET A O 1
ATOM 2872 N N . GLY A 1 372 ? -19.732 8.401 40.462 1.00 65.12 372 GLY A N 1
ATOM 2873 C CA . GLY A 1 372 ? -18.970 9.571 40.919 1.00 65.12 372 GLY A CA 1
ATOM 2874 C C . GLY A 1 372 ? -17.455 9.327 40.960 1.00 65.12 372 GLY A C 1
ATOM 2875 O O . GLY A 1 372 ? -16.664 10.228 40.674 1.00 65.12 372 GLY A O 1
ATOM 2876 N N . ILE A 1 373 ? -17.046 8.088 41.246 1.00 69.75 373 ILE A N 1
ATOM 2877 C CA . ILE A 1 373 ? -15.643 7.663 41.261 1.00 69.75 373 ILE A CA 1
ATOM 2878 C C . ILE A 1 373 ? -15.171 7.369 39.840 1.00 69.75 373 ILE A C 1
ATOM 2880 O O . ILE A 1 373 ? -14.041 7.725 39.510 1.00 69.75 373 ILE A O 1
ATOM 2884 N N . LEU A 1 374 ? -16.021 6.778 38.996 1.00 72.12 374 LEU A N 1
ATOM 2885 C CA . LEU A 1 374 ? -15.684 6.324 37.645 1.00 72.12 374 LEU A CA 1
ATOM 2886 C C . LEU A 1 374 ? -15.561 7.423 36.593 1.00 72.12 374 LEU A C 1
ATOM 2888 O O . LEU A 1 374 ? -15.000 7.180 35.531 1.00 72.12 374 LEU A O 1
ATOM 2892 N N . LYS A 1 375 ? -15.995 8.654 36.855 1.00 79.56 375 LYS A N 1
ATOM 2893 C CA . LYS A 1 375 ? -15.758 9.744 35.901 1.00 79.56 375 LYS A CA 1
ATOM 2894 C C . LYS A 1 375 ? -14.259 10.055 35.769 1.00 79.56 375 LYS A C 1
ATOM 2896 O O . LYS A 1 375 ? -13.582 10.308 36.774 1.00 79.56 375 LYS A O 1
ATOM 2901 N N . GLY A 1 376 ? -13.748 10.094 34.538 1.00 82.50 376 GLY A N 1
ATOM 2902 C CA . GLY A 1 376 ? -12.375 10.512 34.226 1.00 82.50 376 GLY A CA 1
ATOM 2903 C C . GLY A 1 376 ? -11.635 9.554 33.295 1.00 82.50 376 GLY A C 1
ATOM 2904 O O . GLY A 1 376 ? -12.262 8.828 32.534 1.00 82.50 376 GLY A O 1
ATOM 2905 N N . ARG A 1 377 ? -10.301 9.573 33.368 1.00 85.00 377 ARG A N 1
ATOM 2906 C CA . ARG A 1 377 ? -9.393 8.780 32.529 1.00 85.00 377 ARG A CA 1
ATOM 2907 C C . ARG A 1 377 ? -9.027 7.449 33.186 1.00 85.00 377 ARG A C 1
ATOM 2909 O O . ARG A 1 377 ? -8.634 7.435 34.356 1.00 85.00 377 ARG A O 1
ATOM 2916 N N . TRP A 1 378 ? -9.113 6.357 32.428 1.00 84.75 378 TRP A N 1
ATOM 2917 C CA . TRP A 1 378 ? -8.956 4.990 32.930 1.00 84.75 378 TRP A CA 1
ATOM 2918 C C . TRP A 1 378 ? -8.130 4.089 32.022 1.00 84.75 378 TRP A C 1
ATOM 2920 O O . TRP A 1 378 ? -8.083 4.267 30.812 1.00 84.75 378 TRP A O 1
ATOM 2930 N N . GLN A 1 379 ? -7.524 3.076 32.628 1.00 86.38 379 GLN A N 1
ATOM 2931 C CA . GLN A 1 379 ? -7.042 1.870 31.968 1.00 86.38 379 GLN A CA 1
ATOM 2932 C C . GLN A 1 379 ? -7.911 0.706 32.430 1.00 86.38 379 GLN A C 1
ATOM 2934 O O . GLN A 1 379 ? -8.112 0.530 33.634 1.00 86.38 379 GLN A O 1
ATOM 2939 N N . ALA A 1 380 ? -8.405 -0.079 31.482 1.00 82.75 380 ALA A N 1
ATOM 2940 C CA . ALA A 1 380 ? -9.185 -1.274 31.740 1.00 82.75 380 ALA A CA 1
ATOM 2941 C C . ALA A 1 380 ? -8.511 -2.482 31.083 1.00 82.75 380 ALA A C 1
ATOM 2943 O O . ALA A 1 380 ? -8.145 -2.445 29.910 1.00 82.75 380 ALA A O 1
ATOM 2944 N N . THR A 1 381 ? -8.378 -3.565 31.835 1.00 84.75 381 THR A N 1
ATOM 2945 C CA . THR A 1 381 ? -8.030 -4.882 31.305 1.00 84.75 381 THR A CA 1
ATOM 2946 C C . THR A 1 381 ? -9.119 -5.853 31.714 1.00 84.75 381 THR A C 1
ATOM 2948 O O . THR A 1 381 ? -9.580 -5.826 32.854 1.00 84.75 381 THR A O 1
ATOM 2951 N N . LEU A 1 382 ? -9.533 -6.697 30.782 1.00 82.75 382 LEU A N 1
ATOM 2952 C CA . LEU A 1 382 ? -10.523 -7.729 30.992 1.00 82.75 382 LEU A CA 1
ATOM 2953 C C . LEU A 1 382 ? -9.913 -9.096 30.708 1.00 82.75 382 LEU A C 1
ATOM 2955 O O . LEU A 1 382 ? -9.678 -9.440 29.549 1.00 82.75 382 LEU A O 1
ATOM 2959 N N . ASP A 1 383 ? -9.701 -9.879 31.759 1.00 87.25 383 ASP A N 1
ATOM 2960 C CA . ASP A 1 383 ? -9.210 -11.246 31.639 1.00 87.25 383 ASP A CA 1
ATOM 2961 C C . ASP A 1 383 ? -10.386 -12.218 31.640 1.00 87.25 383 ASP A C 1
ATOM 2963 O O . ASP A 1 383 ? -11.166 -12.291 32.587 1.00 87.25 383 ASP A O 1
ATOM 2967 N N . ILE A 1 384 ? -10.527 -12.980 30.563 1.00 86.00 384 ILE A N 1
ATOM 2968 C CA . ILE A 1 384 ? -11.558 -14.003 30.430 1.00 86.00 384 ILE A CA 1
ATOM 2969 C C . ILE A 1 384 ? -10.985 -15.295 30.998 1.00 86.00 384 ILE A C 1
ATOM 2971 O O . ILE A 1 384 ? -10.053 -15.867 30.435 1.00 86.00 384 ILE A O 1
ATOM 2975 N N . GLN A 1 385 ? -11.548 -15.757 32.108 1.00 87.69 385 GLN A N 1
ATOM 2976 C CA . GLN A 1 385 ? -11.142 -16.965 32.808 1.00 87.69 385 GLN A CA 1
ATOM 2977 C C . GLN A 1 385 ? -12.202 -18.055 32.644 1.00 87.69 385 GLN A C 1
ATOM 2979 O O . GLN A 1 385 ? -13.384 -17.825 32.885 1.00 87.69 385 GLN A O 1
ATOM 2984 N N . THR A 1 386 ? -11.782 -19.267 32.284 1.00 85.81 386 THR A N 1
ATOM 2985 C CA . THR A 1 386 ? -12.624 -20.469 32.350 1.00 85.81 386 THR A CA 1
ATOM 2986 C C . THR A 1 386 ? -11.893 -21.555 33.123 1.00 85.81 386 THR A C 1
ATOM 2988 O O . THR A 1 386 ? -10.693 -21.753 32.938 1.00 85.81 386 THR A O 1
ATOM 2991 N N . GLN A 1 387 ? -12.596 -22.220 34.045 1.00 82.75 387 GLN A N 1
ATOM 2992 C CA . GLN A 1 387 ? -12.031 -23.290 34.883 1.00 82.75 387 GLN A CA 1
ATOM 2993 C C . GLN A 1 387 ? -10.714 -22.886 35.586 1.00 82.75 387 GLN A C 1
ATOM 2995 O O . GLN A 1 387 ? -9.786 -23.678 35.713 1.00 82.75 387 GLN A O 1
ATOM 3000 N N . GLY A 1 388 ? -10.605 -21.620 36.007 1.00 82.94 388 GLY A N 1
ATOM 3001 C CA . GLY A 1 388 ? -9.417 -21.086 36.683 1.00 82.94 388 GLY A CA 1
ATOM 3002 C C . GLY A 1 388 ? -8.264 -20.659 35.763 1.00 82.94 388 GLY A C 1
ATOM 3003 O O . GLY A 1 388 ? -7.315 -20.045 36.242 1.00 82.94 388 GLY A O 1
ATOM 3004 N N . THR A 1 389 ? -8.346 -20.892 34.450 1.00 86.06 389 THR A N 1
ATOM 3005 C CA . THR A 1 389 ? -7.303 -20.503 33.485 1.00 86.06 389 THR A CA 1
ATOM 3006 C C . THR A 1 389 ? -7.744 -19.302 32.653 1.00 86.06 389 THR A C 1
ATOM 3008 O O . THR A 1 389 ? -8.864 -19.278 32.141 1.00 86.06 389 THR A O 1
ATOM 3011 N N . VAL A 1 390 ? -6.871 -18.300 32.511 1.00 88.44 390 VAL A N 1
ATOM 3012 C CA . VAL A 1 390 ? -7.110 -17.143 31.635 1.00 88.44 390 VAL A CA 1
ATOM 3013 C C . VAL A 1 390 ? -6.935 -17.580 30.185 1.00 88.44 390 VAL A C 1
ATOM 3015 O O . VAL A 1 390 ? -5.880 -18.079 29.795 1.00 88.44 390 VAL A O 1
ATOM 3018 N N . VAL A 1 391 ? -7.986 -17.416 29.389 1.00 86.56 391 VAL A N 1
ATOM 3019 C CA . VAL A 1 391 ? -8.051 -17.866 27.992 1.00 86.56 391 VAL A CA 1
ATOM 3020 C C . VAL A 1 391 ? -8.060 -16.730 26.984 1.00 86.56 391 VAL A C 1
ATOM 3022 O O . VAL A 1 391 ? -7.801 -16.984 25.810 1.00 86.56 391 VAL A O 1
ATOM 3025 N N . ALA A 1 392 ? -8.301 -15.501 27.436 1.00 84.88 392 ALA A N 1
ATOM 3026 C CA . ALA A 1 392 ? -8.099 -14.273 26.680 1.00 84.88 392 ALA A CA 1
ATOM 3027 C C . ALA A 1 392 ? -7.870 -13.106 27.649 1.00 84.88 392 ALA A C 1
ATOM 3029 O O . ALA A 1 392 ? -8.391 -13.120 28.761 1.00 84.88 392 ALA A O 1
ATOM 3030 N N . SER A 1 393 ? -7.137 -12.087 27.209 1.00 83.94 393 SER A N 1
ATOM 3031 C CA . SER A 1 393 ? -6.949 -10.835 27.947 1.00 83.94 393 SER A CA 1
ATOM 3032 C C . SER A 1 393 ? -7.129 -9.665 26.991 1.00 83.94 393 SER A C 1
ATOM 3034 O O . SER A 1 393 ? -6.469 -9.607 25.949 1.00 83.94 393 SER A O 1
ATOM 3036 N N . ILE A 1 394 ? -8.050 -8.762 27.321 1.00 79.25 394 ILE A N 1
ATOM 3037 C CA . ILE A 1 394 ? -8.436 -7.621 26.490 1.00 79.25 394 ILE A CA 1
ATOM 3038 C C . ILE A 1 394 ? -8.067 -6.336 27.212 1.00 79.25 394 ILE A C 1
ATOM 3040 O O . ILE A 1 394 ? -8.593 -6.056 28.281 1.00 79.25 394 ILE A O 1
ATOM 3044 N N . LYS A 1 395 ? -7.190 -5.527 26.618 1.00 79.50 395 LYS A N 1
ATOM 3045 C CA . LYS A 1 395 ? -6.748 -4.249 27.176 1.00 79.50 395 LYS A CA 1
ATOM 3046 C C . LYS A 1 395 ? -7.359 -3.072 26.416 1.00 79.50 395 LYS A C 1
ATOM 3048 O O . LYS A 1 395 ? -7.327 -3.027 25.184 1.00 79.50 395 LYS A O 1
ATOM 3053 N N . ILE A 1 396 ? -7.874 -2.103 27.170 1.00 74.44 396 ILE A N 1
ATOM 3054 C CA . ILE A 1 396 ? -8.550 -0.896 26.694 1.00 74.44 396 ILE A CA 1
ATOM 3055 C C . ILE A 1 396 ? -8.028 0.339 27.464 1.00 74.44 396 ILE A C 1
ATOM 3057 O O . ILE A 1 396 ? -8.113 0.357 28.694 1.00 74.44 396 ILE A O 1
ATOM 3061 N N . PRO A 1 397 ? -7.545 1.402 26.789 1.00 65.06 397 PRO A N 1
ATOM 3062 C CA . PRO A 1 397 ? -7.228 1.487 25.361 1.00 65.06 397 PRO A CA 1
ATOM 3063 C C . PRO A 1 397 ? -5.900 0.807 25.009 1.00 65.06 397 PRO A C 1
ATOM 3065 O O . PRO A 1 397 ? -5.051 0.569 25.870 1.00 65.06 397 PRO A O 1
ATOM 3068 N N . SER A 1 398 ? -5.712 0.506 23.723 1.00 57.31 398 SER A N 1
ATOM 3069 C CA . SER A 1 398 ? -4.453 -0.050 23.224 1.00 57.31 398 SER A CA 1
ATOM 3070 C C . SER A 1 398 ? -3.494 0.946 22.590 1.00 57.31 398 SER A C 1
ATOM 3072 O O . SER A 1 398 ? -2.293 0.705 22.559 1.00 57.31 398 SER A O 1
ATOM 3074 N N . ASN A 1 399 ? -4.033 2.011 22.005 1.00 54.88 399 ASN A N 1
ATOM 3075 C CA . ASN A 1 399 ? -3.305 3.029 21.248 1.00 54.88 399 ASN A CA 1
ATOM 3076 C C . ASN A 1 399 ? -3.135 4.339 22.028 1.00 54.88 399 ASN A C 1
ATOM 3078 O O . ASN A 1 399 ? -2.425 5.233 21.577 1.00 54.88 399 ASN A O 1
ATOM 3082 N N . GLU A 1 400 ? -3.789 4.454 23.179 1.00 58.94 400 GLU A N 1
ATOM 3083 C CA . GLU A 1 400 ? -3.677 5.581 24.091 1.00 58.94 400 GLU A CA 1
ATOM 3084 C C . GLU A 1 400 ? -3.348 5.075 25.493 1.00 58.94 400 GLU A C 1
ATOM 3086 O O . GLU A 1 400 ? -3.607 3.916 25.822 1.00 58.94 400 GLU A O 1
ATOM 3091 N N . ASP A 1 401 ? -2.813 5.955 26.338 1.00 69.31 401 ASP A N 1
ATOM 3092 C CA . ASP A 1 401 ? -2.522 5.599 27.725 1.00 69.31 401 ASP A CA 1
ATOM 3093 C C . ASP A 1 401 ? -3.800 5.445 28.563 1.00 69.31 401 ASP A C 1
ATOM 3095 O O . ASP A 1 401 ? -3.793 4.693 29.534 1.00 69.31 401 ASP A O 1
ATOM 3099 N N . TYR A 1 402 ? -4.893 6.136 28.207 1.00 78.25 402 TYR A N 1
ATOM 3100 C CA . TYR A 1 402 ? -6.136 6.163 28.984 1.00 78.25 402 TYR A CA 1
ATOM 3101 C C . TYR A 1 402 ? -7.377 6.377 28.111 1.00 78.25 402 TYR A C 1
ATOM 3103 O O . TYR A 1 402 ? -7.305 7.075 27.105 1.00 78.25 402 TYR A O 1
ATOM 3111 N N . ILE A 1 403 ? -8.519 5.818 28.525 1.00 77.69 403 ILE A N 1
ATOM 3112 C CA . ILE A 1 403 ? -9.842 6.049 27.932 1.00 77.69 403 ILE A CA 1
ATOM 3113 C C . ILE A 1 403 ? -10.681 6.924 28.860 1.00 77.69 403 ILE A C 1
ATOM 3115 O O . ILE A 1 403 ? -10.639 6.758 30.082 1.00 77.69 403 ILE A O 1
ATOM 3119 N N . ASP A 1 404 ? -11.441 7.858 28.295 1.00 78.88 404 ASP A N 1
ATOM 3120 C CA . ASP A 1 404 ? -12.391 8.651 29.068 1.00 78.88 404 ASP A CA 1
ATOM 3121 C C . ASP A 1 404 ? -13.670 7.846 29.342 1.00 78.88 404 ASP A C 1
ATOM 3123 O O . ASP A 1 404 ? -14.227 7.188 28.459 1.00 78.88 404 ASP A O 1
ATOM 3127 N N . VAL A 1 405 ? -14.126 7.901 30.592 1.00 78.25 405 VAL A N 1
ATOM 3128 C CA . VAL A 1 405 ? -15.377 7.301 31.061 1.00 78.25 405 VAL A CA 1
ATOM 3129 C C . VAL A 1 405 ? -16.281 8.413 31.583 1.00 78.25 405 VAL A C 1
ATOM 3131 O O . VAL A 1 405 ? -15.873 9.237 32.415 1.00 78.25 405 VAL A O 1
ATOM 3134 N N . GLN A 1 406 ? -17.519 8.446 31.089 1.00 71.00 406 GLN A N 1
ATOM 3135 C CA . GLN A 1 406 ? -18.536 9.423 31.478 1.00 71.00 406 GLN A CA 1
ATOM 3136 C C . GLN A 1 406 ? -19.884 8.760 31.763 1.00 71.00 406 GLN A C 1
ATOM 3138 O O . GLN A 1 406 ? -20.147 7.642 31.331 1.00 71.00 406 GLN A O 1
ATOM 3143 N N . GLN A 1 407 ? -20.736 9.504 32.470 1.00 64.50 407 GLN A N 1
ATOM 3144 C CA . GLN A 1 407 ? -22.162 9.216 32.619 1.00 64.50 407 GLN A CA 1
ATOM 3145 C C . GLN A 1 407 ? -22.897 9.475 31.318 1.00 64.50 407 GLN A C 1
ATOM 3147 O O . GLN A 1 407 ? -22.660 10.570 30.753 1.00 64.50 407 GLN A O 1
#

Nearest PDB structures (foldseek):
  8dwu-assembly1_J  TM=7.167E-01  e=1.639E-05  Homo sapiens
  4j8z-assembly1_A  TM=5.609E-01  e=8.278E-06  Homo sapiens
  8h37-assembly1_P  TM=5.643E-01  e=1.039E-05  Homo sapiens
  8voj-assembly1_B  TM=4.279E-01  e=3.525E-06  Homo sapiens
  5mw6-assembly1_B  TM=7.793E-01  e=9.613E-03  Homo sapiens

Foldseek 3Di:
DDDDDDDDDDDDDDDDDPPDDQPQWAWEAEPPDIDTDRLVLLVVQFVLSVCVQPNPVCVPPPHSYDYDDPDDPVLVVLLVVCSVPVVSDDLVNLLSNLVVCLVRVRVVNVVSSLVCQVPPVRVLVDDLLSLLVSLLSCVVSVPDPVSNVSSLLSNLLDDPVSVVVNPCVVRDDPVSSVSSPVSNLVNVQVVCCVVLQRDDADDDPNDPDQDQDQAPQPRDRDSGPHDPAAKFFKAWDPPPFQKGWFRKIKGWFAPVRGHDDDPSHHEHEAQTKIFTAWTKIAGAAADDLEPFKKKAKWKAAPDPVCGTQGDRLCGPDPLDHSDNRMDRPQHPHALVVVVNRDHDIGISNCSCPPRVHGRMDGHHHDDPSVQVVQADWMKMKIFIDGPRDGRIIIIPRDVDPTHGYHD

Secondary structure (DSSP, 8-state):
----------------------SSEEEEEETTEEEEEEHHHHHHH-HHHHHHHHSGGGTTS---EEEE-SS-HHHHHHHHHHHH-GGG--TTTHHHHHHHHHHTT-HHHHHHHHHHHH-HHHHHHS-HHHHHHHHHHHHHTT--HHHHHHHHHHHHTS-HHHHHHHTHHHHS-HHHHHHHHHHHHHHHHHHHHHHTTT-----BTTB-----EE-TTT-SEESSS----EEEEEEE-TTTSSEEEEEEEEEEEETTS-B-EETTEEEEESSEEEEEEEEEEEE-S----TTTEEEEEEEEES-TTT-EEEETTEE-STTS-HHHHEEESSTT--HHHHHHHS-EEEETTTHHHHS----EEEEPP--HHHHHHH-EEEEEEEEEEETTEEEEEEEE-SSSS-EEEE-

Mean predicted aligned error: 18.86 Å

pLDDT: mean 75.37, std 18.5, range [26.09, 97.31]